Protein AF-A0A6C0EV85-F1 (afdb_monomer_lite)

pLDDT: mean 70.11, std 22.22, range [24.31, 97.44]

Secondary structure (DSSP, 8-state):
-----------SSSSSS---------------------PPPP----------------PPPPPPPSB-TTT-PBP-SSTT-EEE-TTT--EEEHHHHHHHHT-TT--S-B-TTT-PBPPHHHHHHHS-HHIIIIIHHHHHHHHHHHHHHHHHHHHHHHHHHHHHHHHHHHHHHHHHHHHHHHHHHHHHHHHHHHHHHHHHHH-TTGGGSS-TT----------EE---TTTT---EE-TTSBBTTT--EE-TTT--EEES-SS------HHHHHHHHHHHHH-EE-TTT--EE---SS-SEEE-TTTSS-EEETTT--EE----------GGG-----------------S---HHHHHHHTTSS--TTHHHHHHHHHHHTHHHHHH-TTTSTT--SHHHHHHHHHHHHHH-TT-TTGGGTTS---HHHHHHHHHHHHHHHHHHHHHHHHHHHHHHHHIIIIIHHHH---TTTTTHHHHHHHHTTSS-HHHHHHHHHHHHHHHHHHHHHHHHHHHHHHHHHHHHHHHHHHHHHTTGGGS-GGG--GGGGHHHHHHHHHHHHHHHHHHHHHHHHT-SPPP--SHHHHHHHTSSSSHHHHHHHHHHHHHHHHHHHHHHHHHHHHHHHTT--

Structure (mmCIF, N/CA/C/O backbone):
data_AF-A0A6C0EV85-F1
#
_entry.id   AF-A0A6C0EV85-F1
#
loop_
_atom_site.group_PDB
_atom_site.id
_atom_site.type_symbol
_atom_site.label_atom_id
_atom_site.label_alt_id
_atom_site.label_comp_id
_atom_site.label_asym_id
_atom_site.label_entity_id
_atom_site.label_seq_id
_atom_site.pdbx_PDB_ins_code
_atom_site.Cartn_x
_atom_site.Cartn_y
_atom_site.Cartn_z
_atom_site.occupancy
_atom_site.B_iso_or_equiv
_atom_site.auth_seq_id
_atom_site.auth_comp_id
_atom_site.auth_asym_id
_atom_site.auth_atom_id
_atom_site.pdbx_PDB_model_num
ATOM 1 N N . MET A 1 1 ? 24.169 -29.423 50.460 1.00 30.48 1 MET A N 1
ATOM 2 C CA . MET A 1 1 ? 22.757 -29.744 50.752 1.00 30.48 1 MET A CA 1
ATOM 3 C C . MET A 1 1 ? 21.929 -29.259 49.569 1.00 30.48 1 MET A C 1
ATOM 5 O O . MET A 1 1 ? 22.095 -28.114 49.182 1.00 30.48 1 MET A O 1
ATOM 9 N N . SER A 1 2 ? 21.336 -30.213 48.838 1.00 28.09 2 SER A N 1
ATOM 10 C CA . SER A 1 2 ? 19.884 -30.338 48.557 1.00 28.09 2 SER A CA 1
ATOM 11 C C . SER A 1 2 ? 19.366 -29.375 47.474 1.00 28.09 2 SER A C 1
ATOM 13 O O . SER A 1 2 ? 19.340 -28.173 47.698 1.00 28.09 2 SER A O 1
ATOM 15 N N . THR A 1 3 ? 19.126 -29.817 46.227 1.00 29.31 3 THR A N 1
ATOM 16 C CA . THR A 1 3 ? 17.870 -30.461 45.735 1.00 29.31 3 THR A CA 1
ATOM 17 C C . THR A 1 3 ? 16.621 -29.625 46.081 1.00 29.31 3 THR A C 1
ATOM 19 O O . THR A 1 3 ? 16.436 -29.258 47.232 1.00 29.31 3 THR A O 1
ATOM 22 N N . VAL A 1 4 ? 15.747 -29.234 45.140 1.00 29.70 4 VAL A N 1
ATOM 23 C CA . VAL A 1 4 ? 14.812 -30.085 44.364 1.00 29.70 4 VAL A CA 1
ATOM 24 C C . VAL A 1 4 ? 14.128 -29.252 43.240 1.00 29.70 4 VAL A C 1
ATOM 26 O O . VAL A 1 4 ? 13.717 -28.145 43.541 1.00 29.70 4 VAL A O 1
ATOM 29 N N . SER A 1 5 ? 13.981 -29.817 42.017 1.00 30.23 5 SER A N 1
ATOM 30 C CA . SER A 1 5 ? 12.877 -29.735 40.994 1.00 30.23 5 SER A CA 1
ATOM 31 C C . SER A 1 5 ? 12.069 -28.425 40.733 1.00 30.23 5 SER A C 1
ATOM 33 O O . SER A 1 5 ? 11.971 -27.572 41.595 1.00 30.23 5 SER A O 1
ATOM 35 N N . ASN A 1 6 ? 11.284 -28.214 39.664 1.00 28.20 6 ASN A N 1
ATOM 36 C CA . ASN A 1 6 ? 11.071 -28.791 38.321 1.00 28.20 6 ASN A CA 1
ATOM 37 C C . ASN A 1 6 ? 10.063 -27.854 37.607 1.00 28.20 6 ASN A C 1
ATOM 39 O O . ASN A 1 6 ? 9.093 -27.443 38.240 1.00 28.20 6 ASN A O 1
ATOM 43 N N . CYS A 1 7 ? 10.188 -27.607 36.299 1.00 24.31 7 CYS A N 1
ATOM 44 C CA . CYS A 1 7 ? 9.046 -27.256 35.433 1.00 24.31 7 CYS A CA 1
ATOM 45 C C . CYS A 1 7 ? 9.374 -27.519 33.945 1.00 24.31 7 CYS A C 1
ATOM 47 O O . CYS A 1 7 ? 10.555 -27.634 33.614 1.00 24.31 7 CYS A O 1
ATOM 49 N N . PRO A 1 8 ? 8.366 -27.722 33.070 1.00 32.62 8 PRO A N 1
ATOM 50 C CA . PRO A 1 8 ? 8.514 -28.582 31.892 1.00 32.62 8 PRO A CA 1
ATOM 51 C C . PRO A 1 8 ? 8.628 -27.805 30.561 1.00 32.62 8 PRO A C 1
ATOM 53 O O . PRO A 1 8 ? 8.906 -26.613 30.551 1.00 32.62 8 PRO A O 1
ATOM 56 N N . ILE A 1 9 ? 8.352 -28.498 29.442 1.00 27.94 9 ILE A N 1
ATOM 57 C CA . ILE A 1 9 ? 8.425 -28.049 28.030 1.00 27.94 9 ILE A CA 1
ATOM 58 C C . ILE A 1 9 ? 9.799 -28.304 27.363 1.00 27.94 9 ILE A C 1
ATOM 60 O O . ILE A 1 9 ? 10.433 -27.437 26.773 1.00 27.94 9 ILE A O 1
ATOM 64 N N . ARG A 1 10 ? 10.209 -29.582 27.379 1.00 31.66 10 ARG A N 1
ATOM 65 C CA . ARG A 1 10 ? 10.878 -30.252 26.244 1.00 31.66 10 ARG A CA 1
ATOM 66 C C . ARG A 1 10 ? 10.282 -31.653 26.051 1.00 31.66 10 ARG A C 1
ATOM 68 O O . ARG A 1 10 ? 10.804 -32.652 26.533 1.00 31.66 10 ARG A O 1
ATOM 75 N N . LYS A 1 11 ? 9.134 -31.691 25.378 1.00 32.47 11 LYS A N 1
ATOM 76 C CA . LYS A 1 11 ? 8.497 -32.864 24.757 1.00 32.47 11 LYS A CA 1
ATOM 77 C C . LYS A 1 11 ? 7.705 -32.322 23.560 1.00 32.47 11 LYS A C 1
ATOM 79 O O . LYS A 1 11 ? 7.066 -31.291 23.734 1.00 32.47 11 LYS A O 1
ATOM 84 N N . ILE A 1 12 ? 7.753 -33.021 22.416 1.00 31.09 12 ILE A N 1
ATOM 85 C CA . ILE A 1 12 ? 7.305 -32.641 21.043 1.00 31.09 12 ILE A CA 1
ATOM 86 C C . ILE A 1 12 ? 8.467 -32.287 20.067 1.00 31.09 12 ILE A C 1
ATOM 88 O O . ILE A 1 12 ? 8.306 -31.521 19.131 1.00 31.09 12 ILE A O 1
ATOM 92 N N . GLU A 1 13 ? 9.643 -32.914 20.213 1.00 31.36 13 GLU A N 1
ATOM 93 C CA . GLU A 1 13 ? 10.675 -32.987 19.142 1.00 31.36 13 GLU A CA 1
ATOM 94 C C . GLU A 1 13 ? 11.272 -34.410 19.010 1.00 31.36 13 GLU A C 1
ATOM 96 O O . GLU A 1 13 ? 12.417 -34.593 18.612 1.00 31.36 13 GLU A O 1
ATOM 101 N N . MET A 1 14 ? 10.513 -35.448 19.391 1.00 32.53 14 MET A N 1
ATOM 102 C CA . MET A 1 14 ? 11.022 -36.830 19.483 1.00 32.53 14 MET A CA 1
ATOM 103 C C . MET A 1 14 ? 9.997 -37.914 19.082 1.00 32.53 14 MET A C 1
ATOM 105 O O . MET A 1 14 ? 10.038 -39.023 19.596 1.00 32.53 14 MET A O 1
ATOM 109 N N . GLU A 1 15 ? 9.080 -37.609 18.155 1.00 31.16 15 GLU A N 1
ATOM 110 C CA . GLU A 1 15 ? 8.033 -38.543 17.679 1.00 31.16 15 GLU A CA 1
ATOM 111 C C . GLU A 1 15 ? 7.924 -38.625 16.136 1.00 31.16 15 GLU A C 1
ATOM 113 O O . GLU A 1 15 ? 6.836 -38.754 15.584 1.00 31.16 15 GLU A O 1
ATOM 118 N N . ILE A 1 16 ? 9.051 -38.571 15.407 1.00 32.03 16 ILE A N 1
ATOM 119 C CA . ILE A 1 16 ? 9.101 -38.937 13.964 1.00 32.03 16 ILE A CA 1
ATOM 120 C C . ILE A 1 16 ? 10.222 -39.965 13.649 1.00 32.03 16 ILE A C 1
ATOM 122 O O . ILE A 1 16 ? 10.346 -40.432 12.523 1.00 32.03 16 ILE A O 1
ATOM 126 N N . HIS A 1 17 ? 10.987 -40.426 14.648 1.00 30.81 17 HIS A N 1
ATOM 127 C CA . HIS A 1 17 ? 12.038 -41.446 14.474 1.00 30.81 17 HIS A CA 1
ATOM 128 C C . HIS A 1 17 ? 11.705 -42.791 15.143 1.00 30.81 17 HIS A C 1
ATOM 130 O O . HIS A 1 17 ? 12.510 -43.345 15.880 1.00 30.81 17 HIS A O 1
ATOM 136 N N . GLU A 1 18 ? 10.524 -43.346 14.850 1.00 33.75 18 GLU A N 1
ATOM 137 C CA . GLU A 1 18 ? 10.224 -44.757 15.148 1.00 33.75 18 GLU A CA 1
ATOM 138 C C . GLU A 1 18 ? 9.091 -45.294 14.246 1.00 33.75 18 GLU A C 1
ATOM 140 O O . GLU A 1 18 ? 7.926 -45.359 14.638 1.00 33.75 18 GLU A O 1
ATOM 145 N N . LYS A 1 19 ? 9.428 -45.612 12.982 1.00 30.22 19 LYS A N 1
ATOM 146 C CA . LYS A 1 19 ? 8.617 -46.438 12.050 1.00 30.22 19 LYS A CA 1
ATOM 147 C C . LYS A 1 19 ? 9.372 -46.810 10.762 1.00 30.22 19 LYS A C 1
ATOM 149 O O . LYS A 1 19 ? 8.847 -46.720 9.655 1.00 30.22 19 LYS A O 1
ATOM 154 N N . SER A 1 20 ? 10.609 -47.270 10.913 1.00 29.33 20 SER A N 1
ATOM 155 C CA . SER A 1 20 ? 11.367 -47.944 9.857 1.00 29.33 20 SER A CA 1
ATOM 156 C C . SER A 1 20 ? 11.552 -49.406 10.253 1.00 29.33 20 SER A C 1
ATOM 158 O O . SER A 1 20 ? 12.368 -49.669 11.124 1.00 29.33 20 SER A O 1
ATOM 160 N N . ASP A 1 21 ? 10.744 -50.304 9.675 1.00 30.14 21 ASP A N 1
ATOM 161 C CA . ASP A 1 21 ? 11.084 -51.716 9.410 1.00 30.14 21 ASP A CA 1
ATOM 162 C C . ASP A 1 21 ? 9.862 -52.493 8.888 1.00 30.14 21 ASP A C 1
ATOM 164 O O . ASP A 1 21 ? 9.078 -53.040 9.663 1.00 30.14 21 ASP A O 1
ATOM 168 N N . LYS A 1 22 ? 9.720 -52.572 7.555 1.00 31.33 22 LYS A N 1
ATOM 169 C CA . LYS A 1 22 ? 9.147 -53.731 6.841 1.00 31.33 22 LYS A CA 1
ATOM 170 C C . LYS A 1 22 ? 9.798 -53.859 5.460 1.00 31.33 22 LYS A C 1
ATOM 172 O O . LYS A 1 22 ? 9.763 -52.927 4.664 1.00 31.33 22 LYS A O 1
ATOM 177 N N . GLN A 1 23 ? 10.391 -55.024 5.213 1.00 29.31 23 GLN A N 1
ATOM 178 C CA . GLN A 1 23 ? 11.050 -55.420 3.963 1.00 29.31 23 GLN A CA 1
ATOM 179 C C . GLN A 1 23 ? 10.061 -55.552 2.794 1.00 29.31 23 GLN A C 1
ATOM 181 O O . GLN A 1 23 ? 8.909 -55.905 3.028 1.00 29.31 23 GLN A O 1
ATOM 186 N N . PHE A 1 24 ? 10.549 -55.378 1.558 1.00 26.17 24 PHE A N 1
ATOM 187 C CA . PHE A 1 24 ? 10.329 -56.256 0.385 1.00 26.17 24 PHE A CA 1
ATOM 188 C C . PHE A 1 24 ? 11.285 -55.824 -0.768 1.00 26.17 24 PHE A C 1
ATOM 190 O O . PHE A 1 24 ? 11.978 -54.821 -0.590 1.00 26.17 24 PHE A O 1
ATOM 197 N N . PRO A 1 25 ? 11.515 -56.623 -1.835 1.00 31.62 25 PRO A N 1
ATOM 198 C CA . PRO A 1 25 ? 12.878 -57.081 -2.122 1.00 31.62 25 PRO A CA 1
ATOM 199 C C . PRO A 1 25 ? 13.522 -56.505 -3.394 1.00 31.62 25 PRO A C 1
ATOM 201 O O . PRO A 1 25 ? 12.874 -55.903 -4.246 1.00 31.62 25 PRO A O 1
ATOM 204 N N . GLU A 1 26 ? 14.822 -56.771 -3.530 1.00 30.81 26 GLU A N 1
ATOM 205 C CA . GLU A 1 26 ? 15.637 -56.511 -4.720 1.00 30.81 26 GLU A CA 1
ATOM 206 C C . GLU A 1 26 ? 15.169 -57.309 -5.952 1.00 30.81 26 GLU A C 1
ATOM 208 O O . GLU A 1 26 ? 14.672 -58.430 -5.822 1.00 30.81 26 GLU A O 1
ATOM 213 N N . THR A 1 27 ? 15.434 -56.801 -7.163 1.00 29.41 27 THR A N 1
ATOM 214 C CA . THR A 1 27 ? 15.932 -57.640 -8.276 1.00 29.41 27 THR A CA 1
ATOM 215 C C . THR A 1 27 ? 16.513 -56.830 -9.445 1.00 29.41 27 THR A C 1
ATOM 217 O O . THR A 1 27 ? 15.884 -55.919 -9.971 1.00 29.41 27 THR A O 1
ATOM 220 N N . ASN A 1 28 ? 17.680 -57.291 -9.901 1.00 28.31 28 ASN A N 1
ATOM 221 C CA . ASN A 1 28 ? 18.224 -57.242 -11.266 1.00 28.31 28 ASN A CA 1
ATOM 222 C C . ASN A 1 28 ? 18.611 -55.900 -11.917 1.00 28.31 28 ASN A C 1
ATOM 224 O O . ASN A 1 28 ? 17.831 -55.203 -12.562 1.00 28.31 28 ASN A O 1
ATOM 228 N N . THR A 1 29 ? 19.925 -55.678 -11.898 1.00 32.50 29 THR A N 1
ATOM 229 C CA . THR A 1 29 ? 20.691 -54.885 -12.863 1.00 32.50 29 THR A CA 1
ATOM 230 C C . THR A 1 29 ? 20.744 -55.544 -14.255 1.00 32.50 29 THR A C 1
ATOM 232 O O . THR A 1 29 ? 20.767 -56.766 -14.387 1.00 32.50 29 THR A O 1
ATOM 235 N N . GLY A 1 30 ? 20.820 -54.720 -15.307 1.00 27.92 30 GLY A N 1
ATOM 236 C CA . GLY A 1 30 ? 21.020 -55.117 -16.709 1.00 27.92 30 GLY A CA 1
ATOM 237 C C . GLY A 1 30 ? 21.642 -53.956 -17.513 1.00 27.92 30 GLY A C 1
ATOM 238 O O . GLY A 1 30 ? 21.504 -52.811 -17.081 1.00 27.92 30 GLY A O 1
ATOM 239 N N . PRO A 1 31 ? 22.410 -54.205 -18.594 1.00 31.02 31 PRO A N 1
ATOM 240 C CA . PRO A 1 31 ? 23.601 -53.388 -18.868 1.00 31.02 31 PRO A CA 1
ATOM 241 C C . PRO A 1 31 ? 23.464 -52.263 -19.915 1.00 31.02 31 PRO A C 1
ATOM 243 O O . PRO A 1 31 ? 22.631 -52.299 -20.816 1.00 31.02 31 PRO A O 1
ATOM 246 N N . ASN A 1 32 ? 24.400 -51.309 -19.827 1.00 37.19 32 ASN A N 1
ATOM 247 C CA . ASN A 1 32 ? 24.709 -50.288 -20.839 1.00 37.19 32 ASN A CA 1
ATOM 248 C C . ASN A 1 32 ? 25.025 -50.877 -22.229 1.00 37.19 32 ASN A C 1
ATOM 250 O O . ASN A 1 32 ? 25.809 -51.825 -22.314 1.00 37.19 32 ASN A O 1
ATOM 254 N N . PRO A 1 33 ? 24.625 -50.184 -23.311 1.00 29.36 33 PRO A N 1
ATOM 255 C CA . PRO A 1 33 ? 25.291 -50.252 -24.605 1.00 29.36 33 PRO A CA 1
ATOM 256 C C . PRO A 1 33 ? 26.012 -48.936 -24.963 1.00 29.36 33 PRO A C 1
ATOM 258 O O . PRO A 1 33 ? 25.402 -47.921 -25.282 1.00 29.36 33 PRO A O 1
ATOM 261 N N . THR A 1 34 ? 27.342 -49.007 -24.910 1.00 26.56 34 THR A N 1
ATOM 262 C CA . THR A 1 34 ? 28.315 -48.470 -25.887 1.00 26.56 34 THR A CA 1
ATOM 263 C C . THR A 1 34 ? 27.980 -47.232 -26.735 1.00 26.56 34 THR A C 1
ATOM 265 O O . THR A 1 34 ? 27.102 -47.241 -27.596 1.00 26.56 34 THR A O 1
ATOM 268 N N . SER A 1 35 ? 28.879 -46.251 -26.637 1.00 30.34 35 SER A N 1
ATOM 269 C CA . SER A 1 35 ? 29.155 -45.220 -27.644 1.00 30.34 35 SER A CA 1
ATOM 270 C C . SER A 1 35 ? 29.241 -45.756 -29.076 1.00 30.34 35 SER A C 1
ATOM 272 O O . SER A 1 35 ? 29.931 -46.749 -29.313 1.00 30.34 35 SER A O 1
ATOM 274 N N . ASN A 1 36 ? 28.696 -45.014 -30.043 1.00 26.94 36 ASN A N 1
ATOM 275 C CA . ASN A 1 36 ? 29.139 -45.120 -31.429 1.00 26.94 36 ASN A CA 1
ATOM 276 C C . ASN A 1 36 ? 29.155 -43.738 -32.098 1.00 26.94 36 ASN A C 1
ATOM 278 O O . ASN A 1 36 ? 28.140 -43.049 -32.172 1.00 26.94 36 ASN A O 1
ATOM 282 N N . SER A 1 37 ? 30.337 -43.323 -32.541 1.00 31.23 37 SER A N 1
ATOM 283 C CA . SER A 1 37 ? 30.591 -42.062 -33.236 1.00 31.23 37 SER A CA 1
ATOM 284 C C . SER A 1 37 ? 30.373 -42.214 -34.738 1.00 31.23 37 SER A C 1
ATOM 286 O O . SER A 1 37 ? 30.898 -43.163 -35.314 1.00 31.23 37 SER A O 1
ATOM 288 N N . ASN A 1 38 ? 29.719 -41.249 -35.389 1.00 28.84 38 ASN A N 1
ATOM 289 C CA . ASN A 1 38 ? 29.967 -40.938 -36.802 1.00 28.84 38 ASN A CA 1
ATOM 290 C C . ASN A 1 38 ? 29.525 -39.497 -37.149 1.00 28.84 38 ASN A C 1
ATOM 292 O O . ASN A 1 38 ? 28.788 -38.891 -36.369 1.00 28.84 38 ASN A O 1
ATOM 296 N N . PRO A 1 39 ? 30.063 -38.898 -38.231 1.00 28.73 39 PRO A N 1
ATOM 297 C CA . PRO A 1 39 ? 30.304 -37.455 -38.276 1.00 28.73 39 PRO A CA 1
ATOM 298 C C . PRO A 1 39 ? 29.157 -36.603 -38.834 1.00 28.73 39 PRO A C 1
ATOM 300 O O . PRO A 1 39 ? 28.335 -37.044 -39.635 1.00 28.73 39 PRO A O 1
ATOM 303 N N . ILE A 1 40 ? 29.189 -35.325 -38.450 1.00 27.23 40 ILE A N 1
ATOM 304 C CA . ILE A 1 40 ? 28.345 -34.245 -38.970 1.00 27.23 40 ILE A CA 1
ATOM 305 C C . ILE A 1 40 ? 28.750 -33.936 -40.426 1.00 27.23 40 ILE A C 1
ATOM 307 O O . ILE A 1 40 ? 29.922 -33.625 -40.660 1.00 27.23 40 ILE A O 1
ATOM 311 N N . PRO A 1 41 ? 27.826 -33.961 -41.405 1.00 28.34 41 PRO A N 1
ATOM 312 C CA . PRO A 1 41 ? 28.095 -33.438 -42.736 1.00 28.34 41 PRO A CA 1
ATOM 313 C C . PRO A 1 41 ? 28.032 -31.905 -42.745 1.00 28.34 41 PRO A C 1
ATOM 315 O O . PRO A 1 41 ? 27.114 -31.281 -42.215 1.00 28.34 41 PRO A O 1
ATOM 318 N N . ASN A 1 42 ? 29.037 -31.316 -43.382 1.00 29.27 42 ASN A N 1
ATOM 319 C CA . ASN A 1 42 ? 29.212 -29.883 -43.590 1.00 29.27 42 ASN A CA 1
ATOM 320 C C . ASN A 1 42 ? 28.060 -29.306 -44.442 1.00 29.27 42 ASN A C 1
ATOM 322 O O . ASN A 1 42 ? 27.772 -29.855 -45.506 1.00 29.27 42 ASN A O 1
ATOM 326 N N . VAL A 1 43 ? 27.454 -28.183 -44.040 1.00 27.45 43 VAL A N 1
ATOM 327 C CA . VAL A 1 43 ? 26.547 -27.398 -44.901 1.00 27.45 43 VAL A CA 1
ATOM 328 C C . VAL A 1 43 ? 27.012 -25.946 -44.913 1.00 27.45 43 VAL A C 1
ATOM 330 O O . VAL A 1 43 ? 27.130 -25.306 -43.870 1.00 27.45 43 VAL A O 1
ATOM 333 N N . SER A 1 44 ? 27.325 -25.455 -46.109 1.00 27.23 44 SER A N 1
ATOM 334 C CA . SER A 1 44 ? 27.913 -24.136 -46.334 1.00 27.23 44 SER A CA 1
ATOM 335 C C . SER A 1 44 ? 26.927 -22.986 -46.133 1.00 27.23 44 SER A C 1
ATOM 337 O O . SER A 1 44 ? 25.733 -23.099 -46.395 1.00 27.23 44 SER A O 1
ATOM 339 N N . ILE A 1 45 ? 27.484 -21.844 -45.734 1.00 34.34 45 ILE A N 1
ATOM 340 C CA . ILE A 1 45 ? 26.822 -20.540 -45.670 1.00 34.34 45 ILE A CA 1
ATOM 341 C C . ILE A 1 45 ? 26.448 -20.084 -47.088 1.00 34.34 45 ILE A C 1
ATOM 343 O O . ILE A 1 45 ? 27.352 -19.892 -47.899 1.00 34.34 45 ILE A O 1
ATOM 347 N N . MET A 1 46 ? 25.160 -19.831 -47.352 1.00 29.22 46 MET A N 1
ATOM 348 C CA . MET A 1 46 ? 24.700 -18.934 -48.424 1.00 29.22 46 MET A CA 1
ATOM 349 C C . MET A 1 46 ? 23.441 -18.152 -48.002 1.00 29.22 46 MET A C 1
ATOM 351 O O . MET A 1 46 ? 22.445 -18.728 -47.576 1.00 29.22 46 MET A O 1
ATOM 355 N N . ASP A 1 47 ? 23.541 -16.831 -48.147 1.00 26.45 47 ASP A N 1
ATOM 356 C CA . ASP A 1 47 ? 22.498 -15.845 -48.463 1.00 26.45 47 ASP A CA 1
ATOM 357 C C . ASP A 1 47 ? 21.222 -15.755 -47.602 1.00 26.45 47 ASP A C 1
ATOM 359 O O . ASP A 1 47 ? 20.124 -16.180 -47.965 1.00 26.45 47 ASP A O 1
ATOM 363 N N . ALA A 1 48 ? 21.339 -14.999 -46.507 1.00 31.25 48 ALA A N 1
ATOM 364 C CA . ALA A 1 48 ? 20.202 -14.434 -45.788 1.00 31.25 48 ALA A CA 1
ATOM 365 C C . ALA A 1 48 ? 19.603 -13.222 -46.536 1.00 31.25 48 ALA A C 1
ATOM 367 O O . ALA A 1 48 ? 19.931 -12.076 -46.236 1.00 31.25 48 ALA A O 1
ATOM 368 N N . ASN A 1 49 ? 18.706 -13.465 -47.498 1.00 40.59 49 ASN A N 1
ATOM 369 C CA . ASN A 1 49 ? 17.804 -12.433 -48.031 1.00 40.59 49 ASN A CA 1
ATOM 370 C C . ASN A 1 49 ? 16.508 -13.035 -48.608 1.00 40.59 49 ASN A C 1
ATOM 372 O O . ASN A 1 49 ? 16.246 -13.016 -49.809 1.00 40.59 49 ASN A O 1
ATOM 376 N N . THR A 1 50 ? 15.651 -13.581 -47.743 1.00 28.81 50 THR A N 1
ATOM 377 C CA . THR A 1 50 ? 14.244 -13.844 -48.086 1.00 28.81 50 THR A CA 1
ATOM 378 C C . THR A 1 50 ? 13.375 -13.654 -46.850 1.00 28.81 50 THR A C 1
ATOM 380 O O . THR A 1 50 ? 13.522 -14.356 -45.851 1.00 28.81 50 THR A O 1
ATOM 383 N N . ILE A 1 51 ? 12.461 -12.686 -46.920 1.00 34.47 51 ILE A N 1
ATOM 384 C CA . ILE A 1 51 ? 11.469 -12.423 -45.877 1.00 34.47 51 ILE A CA 1
ATOM 385 C C . ILE A 1 51 ? 10.459 -13.574 -45.896 1.00 34.47 51 ILE A C 1
ATOM 387 O O . ILE A 1 51 ? 9.565 -13.604 -46.740 1.00 34.47 51 ILE A O 1
ATOM 391 N N . ILE A 1 52 ? 10.587 -14.523 -44.964 1.00 29.67 52 ILE A N 1
ATOM 392 C CA . ILE A 1 52 ? 9.541 -15.525 -44.735 1.00 29.67 52 ILE A CA 1
ATOM 393 C C . ILE A 1 52 ? 8.378 -14.829 -44.027 1.00 29.67 52 ILE A C 1
ATOM 395 O O . ILE A 1 52 ? 8.338 -14.699 -42.802 1.00 29.67 52 ILE A O 1
ATOM 399 N N . SER A 1 53 ? 7.411 -14.369 -44.818 1.00 31.86 53 SER A N 1
ATOM 400 C CA . SER A 1 53 ? 6.101 -13.986 -44.310 1.00 31.86 53 SER A CA 1
ATOM 401 C C . SER A 1 53 ? 5.397 -15.236 -43.776 1.00 31.86 53 SER A C 1
ATOM 403 O O . SER A 1 53 ? 4.866 -16.029 -44.554 1.00 31.86 53 SER A O 1
ATOM 405 N N . ASN A 1 54 ? 5.375 -15.405 -42.450 1.00 33.19 54 ASN A N 1
ATOM 406 C CA . ASN A 1 54 ? 4.577 -16.433 -41.778 1.00 33.19 54 ASN A CA 1
ATOM 407 C C . ASN A 1 54 ? 3.079 -16.101 -41.896 1.00 33.19 54 ASN A C 1
ATOM 409 O O . ASN A 1 54 ? 2.431 -15.694 -40.933 1.00 33.19 54 ASN A O 1
ATOM 413 N N . THR A 1 55 ? 2.512 -16.288 -43.086 1.00 35.12 55 THR A N 1
ATOM 414 C CA . THR A 1 55 ? 1.071 -16.470 -43.248 1.00 35.12 55 THR A CA 1
ATOM 415 C C . THR A 1 55 ? 0.717 -17.873 -42.761 1.00 35.12 55 THR A C 1
ATOM 417 O O . THR A 1 55 ? 1.252 -18.842 -43.309 1.00 35.12 55 THR A O 1
ATOM 420 N N . PRO A 1 56 ? -0.162 -18.029 -41.755 1.00 37.31 56 PRO A N 1
ATOM 421 C CA . PRO A 1 56 ? -0.625 -19.350 -41.358 1.00 37.31 56 PRO A CA 1
ATOM 422 C C . PRO A 1 56 ? -1.368 -20.002 -42.528 1.00 37.31 56 PRO A C 1
ATOM 424 O O . PRO A 1 56 ? -2.097 -19.330 -43.260 1.00 37.31 56 PRO A O 1
ATOM 427 N N . ILE A 1 57 ? -1.210 -21.318 -42.689 1.00 36.38 57 ILE A N 1
ATOM 428 C CA . ILE A 1 57 ? -1.992 -22.097 -43.654 1.00 36.38 57 ILE A CA 1
ATOM 429 C C . ILE A 1 57 ? -3.436 -22.139 -43.145 1.00 36.38 57 ILE A C 1
ATOM 431 O O . ILE A 1 57 ? -3.810 -22.982 -42.329 1.00 36.38 57 ILE A O 1
ATOM 435 N N . VAL A 1 58 ? -4.241 -21.179 -43.596 1.00 37.06 58 VAL A N 1
ATOM 436 C CA . VAL A 1 58 ? -5.673 -21.117 -43.312 1.00 37.06 58 VAL A CA 1
ATOM 437 C C . VAL A 1 58 ? -6.351 -22.221 -44.117 1.00 37.06 58 VAL A C 1
ATOM 439 O O . VAL A 1 58 ? -6.429 -22.150 -45.343 1.00 37.06 58 VAL A O 1
ATOM 442 N N . ALA A 1 59 ? -6.842 -23.251 -43.423 1.00 39.88 59 ALA A N 1
ATOM 443 C CA . ALA A 1 59 ? -7.782 -24.201 -44.006 1.00 39.88 59 ALA A CA 1
ATOM 444 C C . ALA A 1 59 ? -8.971 -23.430 -44.600 1.00 39.88 59 ALA A C 1
ATOM 446 O O . ALA A 1 59 ? -9.427 -22.458 -43.994 1.00 39.88 59 ALA A O 1
ATOM 447 N N . ALA A 1 60 ? -9.446 -23.846 -45.781 1.00 35.88 60 ALA A N 1
ATOM 448 C CA . ALA A 1 60 ? -10.480 -23.128 -46.527 1.00 35.88 60 ALA A CA 1
ATOM 449 C C . ALA A 1 60 ? -11.648 -22.722 -45.604 1.00 35.88 60 ALA A C 1
ATOM 451 O O . ALA A 1 60 ? -12.161 -23.587 -44.884 1.00 35.88 60 ALA A O 1
ATOM 452 N N . PRO A 1 61 ? -12.049 -21.435 -45.578 1.00 42.03 61 PRO A N 1
ATOM 453 C CA . PRO A 1 61 ? -13.012 -20.955 -44.602 1.00 42.03 61 PRO A CA 1
ATOM 454 C C . PRO A 1 61 ? -14.330 -21.706 -44.770 1.00 42.03 61 PRO A C 1
ATOM 456 O O . PRO A 1 61 ? -14.950 -21.679 -45.836 1.00 42.03 61 PRO A O 1
ATOM 459 N N . SER A 1 62 ? -14.757 -22.370 -43.697 1.00 50.25 62 SER A N 1
ATOM 460 C CA . SER A 1 62 ? -16.117 -22.882 -43.585 1.00 50.25 62 SER A CA 1
ATOM 461 C C . SER A 1 62 ? -17.109 -21.736 -43.826 1.00 50.25 62 SER A C 1
ATOM 463 O O . SER A 1 62 ? -16.795 -20.581 -43.512 1.00 50.25 62 SER A O 1
ATOM 465 N N . PRO A 1 63 ? -18.293 -22.011 -44.409 1.00 55.19 63 PRO A N 1
ATOM 466 C CA . PRO A 1 63 ? -19.265 -20.961 -44.689 1.00 55.19 63 PRO A CA 1
ATOM 467 C C . PRO A 1 63 ? -19.554 -20.167 -43.406 1.00 55.19 63 PRO A C 1
ATOM 469 O O . PRO A 1 63 ? -19.706 -20.781 -42.344 1.00 55.19 63 PRO A O 1
ATOM 472 N N . PRO A 1 64 ? -19.610 -18.822 -43.475 1.00 63.59 64 PRO A N 1
ATOM 473 C CA . PRO A 1 64 ? -19.794 -17.995 -42.293 1.00 63.59 64 PRO A CA 1
ATOM 474 C C . PRO A 1 64 ? -21.091 -18.406 -41.601 1.00 63.59 64 PRO A C 1
ATOM 476 O O . PRO A 1 64 ? -22.166 -18.352 -42.203 1.00 63.59 64 PRO A O 1
ATOM 479 N N . LYS A 1 65 ? -20.982 -18.845 -40.342 1.00 72.88 65 LYS A N 1
ATOM 480 C CA . LYS A 1 65 ? -22.136 -19.263 -39.543 1.00 72.88 65 LYS A CA 1
ATOM 481 C C . LYS A 1 65 ? -23.126 -18.103 -39.496 1.00 72.88 65 LYS A C 1
ATOM 483 O O . LYS A 1 65 ? -22.780 -17.009 -39.065 1.00 72.88 65 LYS A O 1
ATOM 488 N N . THR A 1 66 ? -24.350 -18.327 -39.961 1.00 84.94 66 THR A N 1
ATOM 489 C CA . THR A 1 66 ? -25.413 -17.308 -39.961 1.00 84.94 66 THR A CA 1
ATOM 490 C C . THR A 1 66 ? -26.159 -17.238 -38.630 1.00 84.94 66 THR A C 1
ATOM 492 O O . THR A 1 66 ? -26.863 -16.264 -38.364 1.00 84.94 66 THR A O 1
ATOM 495 N N . GLU A 1 67 ? -26.015 -18.275 -37.806 1.00 92.00 67 GLU A N 1
ATOM 496 C CA . GLU A 1 67 ? -26.757 -18.520 -36.571 1.00 92.00 67 GLU A CA 1
ATOM 497 C C . GLU A 1 67 ? -25.806 -18.967 -35.458 1.00 92.00 67 GLU A C 1
ATOM 499 O O . GLU A 1 67 ? -24.767 -19.589 -35.702 1.00 92.00 67 GLU A O 1
ATOM 504 N N . CYS A 1 68 ? -26.159 -18.634 -34.219 1.00 92.75 68 CYS A N 1
ATOM 505 C CA . CYS A 1 68 ? -25.357 -18.961 -33.053 1.00 92.75 68 CYS A CA 1
ATOM 506 C C . CYS A 1 68 ? -25.501 -20.431 -32.645 1.00 92.75 68 CYS A C 1
ATOM 508 O O . CYS A 1 68 ? -26.607 -20.903 -32.404 1.00 92.75 68 CYS A O 1
ATOM 510 N N . ILE A 1 69 ? -24.379 -21.114 -32.410 1.00 91.38 69 ILE A N 1
ATOM 511 C CA . ILE A 1 69 ? -24.357 -22.518 -31.962 1.00 91.38 69 ILE A CA 1
ATOM 512 C C . ILE A 1 69 ? -24.941 -22.770 -30.556 1.00 91.38 69 ILE A C 1
ATOM 514 O O . ILE A 1 69 ? -25.152 -23.924 -30.203 1.00 91.38 69 ILE A O 1
ATOM 518 N N . ILE A 1 70 ? -25.179 -21.725 -29.751 1.00 92.81 70 ILE A N 1
ATOM 519 C CA . ILE A 1 70 ? -25.705 -21.844 -28.377 1.00 92.81 70 ILE A CA 1
ATOM 520 C C . ILE A 1 70 ? -27.215 -21.594 -28.308 1.00 92.81 70 ILE A C 1
ATOM 522 O O . ILE A 1 70 ? -27.934 -22.374 -27.695 1.00 92.81 70 ILE A O 1
ATOM 526 N N . CYS A 1 71 ? -27.703 -20.499 -28.900 1.00 93.56 71 CYS A N 1
ATOM 527 C CA . CYS A 1 71 ? -29.120 -20.122 -28.836 1.00 93.56 71 CYS A CA 1
ATOM 528 C C . CYS A 1 71 ? -29.893 -20.338 -30.146 1.00 93.56 71 CYS A C 1
ATOM 530 O O . CYS A 1 71 ? -31.081 -20.039 -30.185 1.00 93.56 71 CYS A O 1
ATOM 532 N N . CYS A 1 72 ? -29.235 -20.805 -31.213 1.00 93.06 72 CYS A N 1
ATOM 533 C CA . CYS A 1 72 ? -29.789 -20.969 -32.565 1.00 93.06 72 CYS A CA 1
ATOM 534 C C . CYS A 1 72 ? -30.339 -19.679 -33.214 1.00 93.06 72 CYS A C 1
ATOM 536 O O . CYS A 1 72 ? -30.930 -19.723 -34.289 1.00 93.06 72 CYS A O 1
ATOM 538 N N . GLU A 1 73 ? -30.123 -18.514 -32.599 1.00 93.00 73 GLU A N 1
ATOM 539 C CA . GLU A 1 73 ? -30.565 -17.223 -33.127 1.00 93.00 73 GLU A CA 1
ATOM 540 C C . GLU A 1 73 ? -29.650 -16.702 -34.237 1.00 93.00 73 GLU A C 1
ATOM 542 O O . GLU A 1 73 ? -28.426 -16.871 -34.198 1.00 93.00 73 GLU A O 1
ATOM 547 N N . LYS A 1 74 ? -30.243 -15.985 -35.196 1.00 93.00 74 LYS A N 1
ATOM 548 C CA . LYS A 1 74 ? -29.516 -15.357 -36.307 1.00 93.00 74 LYS A CA 1
ATOM 549 C C . LYS A 1 74 ? -28.608 -14.240 -35.813 1.00 93.00 74 LYS A C 1
ATOM 551 O O . LYS A 1 74 ? -29.029 -13.366 -35.045 1.00 93.00 74 LYS A O 1
ATOM 556 N N . TYR A 1 75 ? -27.367 -14.240 -36.294 1.00 93.31 75 TYR A N 1
ATOM 557 C CA . TYR A 1 75 ? -26.400 -13.216 -35.929 1.00 93.31 75 TYR A CA 1
ATOM 558 C C . TYR A 1 75 ? -26.818 -11.830 -36.443 1.00 93.31 75 TYR A C 1
ATOM 560 O O . TYR A 1 75 ? -27.344 -11.663 -37.543 1.00 93.31 75 TYR A O 1
ATOM 568 N N . ASN A 1 76 ? -26.576 -10.810 -35.622 1.00 90.19 76 ASN A N 1
ATOM 569 C CA . ASN A 1 76 ? -26.928 -9.418 -35.891 1.00 90.19 76 ASN A CA 1
ATOM 570 C C . ASN A 1 76 ? -25.841 -8.471 -35.343 1.00 90.19 76 ASN A C 1
ATOM 572 O O . ASN A 1 76 ? -24.876 -8.906 -34.727 1.00 90.19 76 ASN A O 1
ATOM 576 N N . ARG A 1 77 ? -25.959 -7.153 -35.551 1.00 85.69 77 ARG A N 1
ATOM 577 C CA . ARG A 1 77 ? -24.948 -6.185 -35.060 1.00 85.69 77 ARG A CA 1
ATOM 578 C C . ARG A 1 77 ? -25.087 -5.831 -33.564 1.00 85.69 77 ARG A C 1
ATOM 580 O O . ARG A 1 77 ? -24.237 -5.121 -33.025 1.00 85.69 77 ARG A O 1
ATOM 587 N N . SER A 1 78 ? -26.142 -6.290 -32.889 1.00 87.88 78 SER A N 1
ATOM 588 C CA . SER A 1 78 ? -26.544 -5.874 -31.539 1.00 87.88 78 SER A CA 1
ATOM 589 C C . SER A 1 78 ? -26.508 -7.024 -30.519 1.00 87.88 78 SER A C 1
ATOM 591 O O . SER A 1 78 ? -25.454 -7.278 -29.939 1.00 87.88 78 SER A O 1
ATOM 593 N N . THR A 1 79 ? -27.628 -7.690 -30.235 1.00 87.88 79 THR A N 1
ATOM 594 C CA . THR A 1 79 ? -27.738 -8.729 -29.188 1.00 87.88 79 THR A CA 1
ATOM 595 C C . THR A 1 79 ? -27.019 -10.022 -29.560 1.00 87.88 79 THR A C 1
ATOM 597 O O . THR A 1 79 ? -26.376 -10.646 -28.716 1.00 87.88 79 THR A O 1
ATOM 600 N N . HIS A 1 80 ? -27.068 -10.383 -30.839 1.00 92.56 80 HIS A N 1
ATOM 601 C CA . HIS A 1 80 ? -26.489 -11.596 -31.402 1.00 92.56 80 HIS A CA 1
ATOM 602 C C . HIS A 1 80 ? -25.279 -11.269 -32.281 1.00 92.56 80 HIS A C 1
ATOM 604 O O . HIS A 1 80 ? -25.097 -11.858 -33.340 1.00 92.56 80 HIS A O 1
ATOM 610 N N . ALA A 1 81 ? -24.438 -10.323 -31.859 1.00 93.06 81 ALA A N 1
ATOM 611 C CA . ALA A 1 81 ? -23.127 -10.156 -32.480 1.00 93.06 81 ALA A CA 1
ATOM 612 C C . ALA A 1 81 ? -22.262 -11.399 -32.201 1.00 93.06 81 ALA A C 1
ATOM 614 O O . ALA A 1 81 ? -22.221 -11.818 -31.039 1.00 93.06 81 ALA A O 1
ATOM 615 N N . PRO A 1 82 ? -21.594 -11.992 -33.208 1.00 93.44 82 PRO A N 1
ATOM 616 C CA . PRO A 1 82 ? -20.640 -13.069 -32.979 1.00 93.44 82 PRO A CA 1
ATOM 617 C C . PRO A 1 82 ? -19.433 -12.527 -32.208 1.00 93.44 82 PRO A C 1
ATOM 619 O O . PRO A 1 82 ? -18.921 -11.448 -32.512 1.00 93.44 82 PRO A O 1
ATOM 622 N N . ILE A 1 83 ? -18.997 -13.268 -31.194 1.00 93.56 83 ILE A N 1
ATOM 623 C CA . ILE A 1 83 ? -17.795 -12.993 -30.407 1.00 93.56 83 ILE A CA 1
ATOM 624 C C . ILE A 1 83 ? -16.986 -14.287 -30.353 1.00 93.56 83 ILE A C 1
ATOM 626 O O . ILE A 1 83 ? -17.524 -15.327 -29.980 1.00 93.56 83 ILE A O 1
ATOM 630 N N . ALA A 1 84 ? -15.695 -14.212 -30.678 1.00 93.12 84 ALA A N 1
ATOM 631 C CA . ALA A 1 84 ? -14.762 -15.328 -30.567 1.00 93.12 84 ALA A CA 1
ATOM 632 C C . ALA A 1 84 ? -13.862 -15.183 -29.329 1.00 93.12 84 ALA A C 1
ATOM 634 O O . ALA A 1 84 ? -13.362 -14.099 -29.020 1.00 93.12 84 ALA A O 1
ATOM 635 N N . CYS A 1 85 ? -13.621 -16.281 -28.615 1.00 91.69 85 CYS A N 1
ATOM 636 C CA . CYS A 1 85 ? -12.701 -16.308 -27.484 1.00 91.69 85 CYS A CA 1
ATOM 637 C C . CYS A 1 85 ? -11.241 -16.163 -27.948 1.00 91.69 85 CYS A C 1
ATOM 639 O O . CYS A 1 85 ? -10.741 -17.008 -28.687 1.00 91.69 85 CYS A O 1
ATOM 641 N N . GLN A 1 86 ? -10.518 -15.170 -27.416 1.00 88.75 86 GLN A N 1
ATOM 642 C CA . GLN A 1 86 ? -9.087 -14.943 -27.693 1.00 88.75 86 GLN A CA 1
ATOM 643 C C . GLN A 1 86 ? -8.162 -16.126 -27.330 1.00 88.75 86 GLN A C 1
ATOM 645 O O . GLN A 1 86 ? -7.006 -16.135 -27.740 1.00 88.75 86 GLN A O 1
ATOM 650 N N . ALA A 1 87 ? -8.629 -17.099 -26.537 1.00 88.12 87 ALA A N 1
ATOM 651 C CA . ALA A 1 87 ? -7.811 -18.209 -26.045 1.00 88.12 87 ALA A CA 1
ATOM 652 C C . ALA A 1 87 ? -8.036 -19.543 -26.775 1.00 88.12 87 ALA A C 1
ATOM 654 O O . ALA A 1 87 ? -7.075 -20.275 -26.983 1.00 88.12 87 ALA A O 1
ATOM 655 N N . CYS A 1 88 ? -9.281 -19.873 -27.135 1.00 91.19 88 CYS A N 1
ATOM 656 C CA . CYS A 1 88 ? -9.629 -21.145 -27.788 1.00 91.19 88 CYS A CA 1
ATOM 657 C C . CYS A 1 88 ? -10.354 -20.986 -29.134 1.00 91.19 88 CYS A C 1
ATOM 659 O O . CYS A 1 88 ? -10.731 -21.984 -29.736 1.00 91.19 88 CYS A O 1
ATOM 661 N N . GLY A 1 89 ? -10.607 -19.757 -29.596 1.00 90.62 89 GLY A N 1
ATOM 662 C CA . GLY A 1 89 ? -11.317 -19.492 -30.853 1.00 90.62 89 GLY A CA 1
ATOM 663 C C . GLY A 1 89 ? -12.817 -19.815 -30.843 1.00 90.62 89 GLY A C 1
ATOM 664 O O . GLY A 1 89 ? -13.486 -19.556 -31.839 1.00 90.62 89 GLY A O 1
ATOM 665 N N . PHE A 1 90 ? -13.365 -20.344 -29.742 1.00 92.56 90 PHE A N 1
ATOM 666 C CA . PHE A 1 90 ? -14.792 -20.651 -29.620 1.00 92.56 90 PHE A CA 1
ATOM 667 C C . PHE A 1 90 ? -15.649 -19.403 -29.864 1.00 92.56 90 PHE A C 1
ATOM 669 O O . PHE A 1 90 ? -15.449 -18.382 -29.201 1.00 92.56 90 PHE A O 1
ATOM 676 N N . GLU A 1 91 ? -16.601 -19.503 -30.792 1.00 94.00 91 GLU A N 1
ATOM 677 C CA . GLU A 1 91 ? -17.476 -18.408 -31.212 1.00 94.00 91 GLU A CA 1
ATOM 678 C C . GLU A 1 91 ? -18.923 -18.655 -30.774 1.00 94.00 91 GLU A C 1
ATOM 680 O O . GLU A 1 91 ? -19.524 -19.672 -31.130 1.00 94.00 91 GLU A O 1
ATOM 685 N N . ALA A 1 92 ? -19.497 -17.691 -30.054 1.00 94.25 92 ALA A N 1
ATOM 686 C CA . ALA A 1 92 ? -20.923 -17.646 -29.756 1.00 94.25 92 ALA A CA 1
ATOM 687 C C . ALA A 1 92 ? -21.446 -16.202 -29.726 1.00 94.25 92 ALA A C 1
ATOM 689 O O . ALA A 1 92 ? -20.712 -15.224 -29.875 1.00 94.25 92 ALA A O 1
ATOM 690 N N . CYS A 1 93 ? -22.758 -16.056 -29.549 1.00 94.62 93 CYS A N 1
ATOM 691 C CA . CYS A 1 93 ? -23.406 -14.756 -29.565 1.00 94.62 93 CYS A CA 1
ATOM 692 C C . CYS A 1 93 ? -23.061 -13.914 -28.324 1.00 94.62 93 CYS A C 1
ATOM 694 O O . CYS A 1 93 ? -22.873 -14.439 -27.223 1.00 94.62 93 CYS A O 1
ATOM 696 N N . ARG A 1 94 ? -23.064 -12.584 -28.467 1.00 93.69 94 ARG A N 1
ATOM 697 C CA . ARG A 1 94 ? -22.861 -11.633 -27.361 1.00 93.69 94 ARG A CA 1
ATOM 698 C C . ARG A 1 94 ? -23.784 -11.896 -26.173 1.00 93.69 94 ARG A C 1
ATOM 700 O O . ARG A 1 94 ? -23.311 -11.917 -25.041 1.00 93.69 94 ARG A O 1
ATOM 707 N N . GLN A 1 95 ? -25.072 -12.127 -26.420 1.00 94.19 95 GLN A N 1
ATOM 708 C CA . GLN A 1 95 ? -26.039 -12.485 -25.378 1.00 94.19 95 GLN A CA 1
ATOM 709 C C . GLN A 1 95 ? -25.686 -13.811 -24.679 1.00 94.19 95 GLN A C 1
ATOM 711 O O . GLN A 1 95 ? -25.791 -13.902 -23.464 1.00 94.19 95 GLN A O 1
ATOM 716 N N . CYS A 1 96 ? -25.187 -14.799 -25.418 1.00 94.62 96 CYS A N 1
ATOM 717 C CA . CYS A 1 96 ? -24.820 -16.126 -24.935 1.00 94.62 96 CYS A CA 1
ATOM 718 C C . CYS A 1 96 ? -23.650 -16.038 -23.945 1.00 94.62 96 CYS A C 1
ATOM 720 O O . CYS A 1 96 ? -23.723 -16.553 -22.830 1.00 94.62 96 CYS A O 1
ATOM 722 N N . HIS A 1 97 ? -22.590 -15.312 -24.321 1.00 93.38 97 HIS A N 1
ATOM 723 C CA . HIS A 1 97 ? -21.485 -15.022 -23.409 1.00 93.38 97 HIS A CA 1
ATOM 724 C C . HIS A 1 97 ? -21.923 -14.140 -22.231 1.00 93.38 97 HIS A C 1
ATOM 726 O O . HIS A 1 97 ? -21.480 -14.374 -21.110 1.00 93.38 97 HIS A O 1
ATOM 732 N N . ALA A 1 98 ? -22.805 -13.158 -22.451 1.00 93.12 98 ALA A N 1
ATOM 733 C CA . ALA A 1 98 ? -23.321 -12.305 -21.381 1.00 93.12 98 ALA A CA 1
ATOM 734 C C . ALA A 1 98 ? -24.086 -13.114 -20.321 1.00 93.12 98 ALA A C 1
ATOM 736 O O . ALA A 1 98 ? -23.865 -12.889 -19.136 1.00 93.12 98 ALA A O 1
ATOM 737 N N . THR A 1 99 ? -24.918 -14.080 -20.726 1.00 93.38 99 THR A N 1
ATOM 738 C CA . THR A 1 99 ? -25.636 -14.973 -19.803 1.00 93.38 99 THR A CA 1
ATOM 739 C C . THR A 1 99 ? -24.671 -15.772 -18.929 1.00 93.38 99 THR A C 1
ATOM 741 O O . THR A 1 99 ? -24.822 -15.755 -17.713 1.00 93.38 99 THR A O 1
ATOM 744 N N . VAL A 1 100 ? -23.635 -16.395 -19.506 1.00 93.19 100 VAL A N 1
ATOM 745 C CA . VAL A 1 100 ? -22.645 -17.171 -18.727 1.00 93.19 100 VAL A CA 1
ATOM 746 C C . VAL A 1 100 ? -21.800 -16.281 -17.806 1.00 93.19 100 VAL A C 1
ATOM 748 O O . VAL A 1 100 ? -21.469 -16.683 -16.694 1.00 93.19 100 VAL A O 1
ATOM 751 N N . ILE A 1 101 ? -21.473 -15.051 -18.217 1.00 93.44 101 ILE A N 1
ATOM 752 C CA . ILE A 1 101 ? -20.736 -14.084 -17.380 1.00 93.44 101 ILE A CA 1
ATOM 753 C C . ILE A 1 101 ? -21.587 -13.562 -16.204 1.00 93.44 101 ILE A C 1
ATOM 755 O O . ILE A 1 101 ? -21.025 -13.157 -15.187 1.00 93.44 101 ILE A O 1
ATOM 759 N N . LEU A 1 102 ? -22.917 -13.542 -16.344 1.00 94.00 102 LEU A N 1
ATOM 760 C CA . LEU A 1 102 ? -23.873 -13.087 -15.324 1.00 94.00 102 LEU A CA 1
ATOM 761 C C . LEU A 1 102 ? -24.488 -14.234 -14.500 1.00 94.00 102 LEU A C 1
ATOM 763 O O . LEU A 1 102 ? -25.384 -13.989 -13.694 1.00 94.00 102 LEU A O 1
ATOM 767 N N . ASP A 1 103 ? -24.030 -15.473 -14.687 1.00 91.19 103 ASP A N 1
ATOM 768 C CA . ASP A 1 103 ? -24.487 -16.616 -13.897 1.00 91.19 103 ASP A CA 1
ATOM 769 C C . ASP A 1 103 ? -24.031 -16.464 -12.425 1.00 91.19 103 ASP A C 1
ATOM 771 O O . ASP A 1 103 ? -22.839 -16.243 -12.184 1.00 91.19 103 ASP A O 1
ATOM 775 N N . PRO A 1 104 ? -24.927 -16.571 -11.419 1.00 84.81 104 PRO A N 1
ATOM 776 C CA . PRO A 1 104 ? -24.570 -16.547 -9.995 1.00 84.81 104 PRO A CA 1
ATOM 777 C C . PRO A 1 104 ? -23.530 -17.590 -9.565 1.00 84.81 104 PRO A C 1
ATOM 779 O O . PRO A 1 104 ? -22.779 -17.333 -8.627 1.00 84.81 104 PRO A O 1
ATOM 782 N N . ALA A 1 105 ? -23.451 -18.741 -10.238 1.00 85.19 105 ALA A N 1
ATOM 783 C CA . ALA A 1 105 ? -22.411 -19.740 -9.996 1.00 85.19 105 ALA A CA 1
ATOM 784 C C . ALA A 1 105 ? -21.043 -19.315 -10.566 1.00 85.19 105 ALA A C 1
ATOM 786 O O . ALA A 1 105 ? -20.006 -19.860 -10.174 1.00 85.19 105 ALA A O 1
ATOM 787 N N . ASN A 1 106 ? -21.015 -18.341 -11.482 1.00 84.56 106 ASN A N 1
ATOM 788 C CA . ASN A 1 106 ? -19.804 -17.912 -12.161 1.00 84.56 106 ASN A CA 1
ATOM 789 C C . ASN A 1 106 ? -19.140 -16.714 -11.469 1.00 84.56 106 ASN A C 1
ATOM 791 O O . ASN A 1 106 ? -19.540 -15.553 -11.578 1.00 84.56 106 ASN A O 1
ATOM 795 N N . HIS A 1 107 ? -18.062 -17.018 -10.752 1.00 79.62 107 HIS A N 1
ATOM 796 C CA . HIS A 1 107 ? -17.327 -16.069 -9.922 1.00 79.62 107 HIS A CA 1
ATOM 797 C C . HIS A 1 107 ? -16.372 -15.130 -10.683 1.00 79.62 107 HIS A C 1
ATOM 799 O O . HIS A 1 107 ? -15.835 -14.201 -10.066 1.00 79.62 107 HIS A O 1
ATOM 805 N N . ILE A 1 108 ? -16.114 -15.397 -11.966 1.00 84.38 108 ILE A N 1
ATOM 806 C CA . ILE A 1 108 ? -15.196 -14.663 -12.850 1.00 84.38 108 ILE A CA 1
ATOM 807 C C . ILE A 1 108 ? -15.786 -14.598 -14.268 1.00 84.38 108 ILE A C 1
ATOM 809 O O . ILE A 1 108 ? -16.443 -15.539 -14.692 1.00 84.38 108 ILE A O 1
ATOM 813 N N . PRO A 1 109 ? -15.571 -13.523 -15.044 1.00 89.38 109 PRO A N 1
ATOM 814 C CA . PRO A 1 109 ? -16.036 -13.479 -16.426 1.00 89.38 109 PRO A CA 1
ATOM 815 C C . PRO A 1 109 ? -15.171 -14.417 -17.276 1.00 89.38 109 PRO A C 1
ATOM 817 O O . PRO A 1 109 ? -14.059 -14.048 -17.630 1.00 89.38 109 PRO A O 1
ATOM 820 N N . ASN A 1 110 ? -15.632 -15.622 -17.604 1.00 90.44 110 ASN A N 1
ATOM 821 C CA . ASN A 1 110 ? -14.818 -16.615 -18.311 1.00 90.44 110 ASN A CA 1
ATOM 822 C C . ASN A 1 110 ? -15.470 -17.168 -19.587 1.00 90.44 110 ASN A C 1
ATOM 824 O O . ASN A 1 110 ? -16.658 -16.981 -19.857 1.00 90.44 110 ASN A O 1
ATOM 828 N N . CYS A 1 111 ? -14.657 -17.836 -20.406 1.00 91.50 111 CYS A N 1
ATOM 829 C CA . CYS A 1 111 ? -15.144 -18.564 -21.571 1.00 91.50 111 CYS A CA 1
ATOM 830 C C . CYS A 1 111 ? -16.007 -19.762 -21.144 1.00 91.50 111 CYS A C 1
ATOM 832 O O . CYS A 1 111 ? -15.612 -20.534 -20.272 1.00 91.50 111 CYS A O 1
ATOM 834 N N . MET A 1 112 ? -17.147 -19.963 -21.810 1.00 90.81 112 MET A N 1
ATOM 835 C CA . MET A 1 112 ? -18.019 -21.117 -21.558 1.00 90.81 112 MET A CA 1
ATOM 836 C C . MET A 1 112 ? -17.397 -22.462 -21.968 1.00 90.81 112 MET A C 1
ATOM 838 O O . MET A 1 112 ? -17.784 -23.480 -21.413 1.00 90.81 112 MET A O 1
ATOM 842 N N . GLU A 1 113 ? -16.420 -22.448 -22.882 1.00 91.25 113 GLU A N 1
ATOM 843 C CA . GLU A 1 113 ? -15.741 -23.646 -23.395 1.00 91.25 113 GLU A CA 1
ATOM 844 C C . GLU A 1 113 ? -14.431 -23.930 -22.638 1.00 91.25 113 GLU A C 1
ATOM 846 O O . GLU A 1 113 ? -14.281 -24.959 -21.994 1.00 91.25 113 GLU A O 1
ATOM 851 N N . CYS A 1 114 ? -13.463 -23.002 -22.671 1.00 89.94 114 CYS A N 1
ATOM 852 C CA . CYS A 1 114 ? -12.137 -23.229 -22.075 1.00 89.94 114 CYS A CA 1
ATOM 853 C C . CYS A 1 114 ? -11.981 -22.718 -20.632 1.00 89.94 114 CYS A C 1
ATOM 855 O O . CYS A 1 114 ? -10.881 -22.772 -20.086 1.00 89.94 114 CYS A O 1
ATOM 857 N N . HIS A 1 115 ? -13.037 -22.145 -20.042 1.00 88.06 115 HIS A N 1
ATOM 858 C CA . HIS A 1 115 ? -13.094 -21.596 -18.673 1.00 88.06 115 HIS A CA 1
ATOM 859 C C . HIS A 1 115 ? -12.026 -20.556 -18.286 1.00 88.06 115 HIS A C 1
ATOM 861 O O . HIS A 1 115 ? -11.995 -20.099 -17.141 1.00 88.06 115 HIS A O 1
ATOM 867 N N . LYS A 1 116 ? -11.200 -20.103 -19.236 1.00 86.81 116 LYS A N 1
ATOM 868 C CA . LYS A 1 116 ? -10.210 -19.042 -19.034 1.00 86.81 116 LYS A CA 1
ATOM 869 C C . LYS A 1 116 ? -10.900 -17.693 -18.819 1.00 86.81 116 LYS A C 1
ATOM 871 O O . LYS A 1 116 ? -11.844 -17.359 -19.538 1.00 86.81 116 LYS A O 1
ATOM 876 N N . GLU A 1 117 ? -10.420 -16.927 -17.839 1.00 89.00 117 GLU A N 1
ATOM 877 C CA . GLU A 1 117 ? -10.917 -15.579 -17.544 1.00 89.00 117 GLU A CA 1
ATOM 878 C C . GLU A 1 117 ? -10.697 -14.642 -18.743 1.00 89.00 117 GLU A C 1
ATOM 880 O O . GLU A 1 117 ? -9.614 -14.591 -19.333 1.00 89.00 117 GLU A O 1
ATOM 885 N N . PHE A 1 118 ? -11.739 -13.900 -19.106 1.00 89.62 118 PHE A N 1
ATOM 886 C CA . PHE A 1 118 ? -11.690 -12.840 -20.097 1.00 89.62 118 PHE A CA 1
ATOM 887 C C . PHE A 1 118 ? -11.054 -11.587 -19.480 1.00 89.62 118 PHE A C 1
ATOM 889 O O . PHE A 1 118 ? -11.537 -11.105 -18.449 1.00 89.62 118 PHE A O 1
ATOM 896 N N . PRO A 1 119 ? -10.022 -10.996 -20.110 1.00 87.44 119 PRO A N 1
ATOM 897 C CA . PRO A 1 119 ? -9.455 -9.747 -19.627 1.00 87.44 119 PRO A CA 1
ATOM 898 C C . PRO A 1 119 ? -10.494 -8.622 -19.714 1.00 87.44 119 PRO A C 1
ATOM 900 O O . PRO A 1 119 ? -11.359 -8.606 -20.594 1.00 87.44 119 PRO A O 1
ATOM 903 N N . ARG A 1 120 ? -10.388 -7.628 -18.825 1.00 86.88 120 ARG A N 1
ATOM 904 C CA . ARG A 1 120 ? -11.328 -6.494 -18.773 1.00 86.88 120 ARG A CA 1
ATOM 905 C C . ARG A 1 120 ? -11.443 -5.747 -20.106 1.00 86.88 120 ARG A C 1
ATOM 907 O O . ARG A 1 120 ? -12.512 -5.244 -20.434 1.00 86.88 120 ARG A O 1
ATOM 914 N N . GLU A 1 121 ? -10.353 -5.697 -20.863 1.00 87.44 121 GLU A N 1
ATOM 915 C CA . GLU A 1 121 ? -10.286 -5.128 -22.210 1.00 87.44 121 GLU A CA 1
ATOM 916 C C . GLU A 1 121 ? -11.214 -5.852 -23.195 1.00 87.44 121 GLU A C 1
ATOM 918 O O . GLU A 1 121 ? -12.062 -5.209 -23.805 1.00 87.44 121 GLU A O 1
ATOM 923 N N . PHE A 1 122 ? -11.168 -7.189 -23.243 1.00 91.19 122 PHE A N 1
ATOM 924 C CA . PHE A 1 122 ? -12.065 -7.996 -24.076 1.00 91.19 122 PHE A CA 1
ATOM 925 C C . PHE A 1 122 ? -13.542 -7.708 -23.771 1.00 91.19 122 PHE A C 1
ATOM 927 O O . PHE A 1 122 ? -14.358 -7.613 -24.690 1.00 91.19 122 PHE A O 1
ATOM 934 N N . LEU A 1 123 ? -13.890 -7.511 -22.493 1.00 91.44 123 LEU A N 1
ATOM 935 C CA . LEU A 1 123 ? -15.249 -7.135 -22.094 1.00 91.44 123 LEU A CA 1
ATOM 936 C C . LEU A 1 123 ? -15.641 -5.736 -22.598 1.00 91.44 123 LEU A C 1
ATOM 938 O O . LEU A 1 123 ? -16.769 -5.549 -23.045 1.00 91.44 123 LEU A O 1
ATOM 942 N N . VAL A 1 124 ? -14.726 -4.763 -22.545 1.00 90.00 124 VAL A N 1
ATOM 943 C CA . VAL A 1 124 ? -14.948 -3.387 -23.032 1.00 90.00 124 VAL A CA 1
ATOM 944 C C . VAL A 1 124 ? -15.065 -3.327 -24.558 1.00 90.00 124 VAL A C 1
ATOM 946 O O . VAL A 1 124 ? -15.866 -2.550 -25.070 1.00 90.00 124 VAL A O 1
ATOM 949 N N . GLU A 1 125 ? -14.298 -4.140 -25.282 1.00 90.44 125 GLU A N 1
ATOM 950 C CA . GLU A 1 125 ? -14.275 -4.151 -26.750 1.00 90.44 125 GLU A CA 1
ATOM 951 C C . GLU A 1 125 ? -15.462 -4.905 -27.362 1.00 90.44 125 GLU A C 1
ATOM 953 O O . GLU A 1 125 ? -16.030 -4.466 -28.362 1.00 90.44 125 GLU A O 1
ATOM 958 N N . ASN A 1 126 ? -15.860 -6.036 -26.769 1.00 91.81 126 ASN A N 1
ATOM 959 C CA . ASN A 1 126 ? -16.807 -6.958 -27.401 1.00 91.81 126 ASN A CA 1
ATOM 960 C C . ASN A 1 126 ? -18.253 -6.810 -26.895 1.00 91.81 126 ASN A C 1
ATOM 962 O O . ASN A 1 126 ? -19.188 -7.212 -27.598 1.00 91.81 126 ASN A O 1
ATOM 966 N N . PHE A 1 127 ? -18.478 -6.212 -25.718 1.00 92.88 127 PHE A N 1
ATOM 967 C CA . PHE A 1 127 ? -19.808 -6.027 -25.119 1.00 92.88 127 PHE A CA 1
ATOM 968 C C . PHE A 1 127 ? -20.259 -4.563 -25.141 1.00 92.88 127 PHE A C 1
ATOM 970 O O . PHE A 1 127 ? -19.508 -3.645 -25.452 1.00 92.88 127 PHE A O 1
ATOM 977 N N . THR A 1 128 ? -21.534 -4.323 -24.826 1.00 91.62 128 THR A N 1
ATOM 978 C CA . THR A 1 128 ? -22.069 -2.957 -24.788 1.00 91.62 128 THR A CA 1
ATOM 979 C C . THR A 1 128 ? -21.587 -2.207 -23.546 1.00 91.62 128 THR A C 1
ATOM 981 O O . THR A 1 128 ? -21.451 -2.779 -22.462 1.00 91.62 128 THR A O 1
ATOM 984 N N . GLN A 1 129 ? -21.432 -0.884 -23.661 1.00 88.00 129 GLN A N 1
ATOM 985 C CA . GLN A 1 129 ? -21.073 -0.038 -22.519 1.00 88.00 129 GLN A CA 1
ATOM 986 C C . GLN A 1 129 ? -22.073 -0.175 -21.357 1.00 88.00 129 GLN A C 1
ATOM 988 O O . GLN A 1 129 ? -21.671 -0.123 -20.194 1.00 88.00 129 GLN A O 1
ATOM 993 N N . LYS A 1 130 ? -23.365 -0.403 -21.646 1.00 91.69 130 LYS A N 1
ATOM 994 C CA . LYS A 1 130 ? -24.388 -0.683 -20.626 1.00 91.69 130 LYS A CA 1
ATOM 995 C C . LYS A 1 130 ? -24.058 -1.959 -19.845 1.00 91.69 130 LYS A C 1
ATOM 997 O O . LYS A 1 130 ? -24.000 -1.900 -18.620 1.00 91.69 130 LYS A O 1
ATOM 1002 N N . PHE A 1 131 ? -23.768 -3.062 -20.536 1.00 93.31 131 PHE A N 1
ATOM 1003 C CA . PHE A 1 131 ? -23.410 -4.334 -19.903 1.00 93.31 131 PHE A CA 1
ATOM 1004 C C . PHE A 1 131 ? -22.207 -4.179 -18.962 1.00 93.31 131 PHE A C 1
ATOM 1006 O O . PHE A 1 131 ? -22.285 -4.544 -17.790 1.00 93.31 131 PHE A O 1
ATOM 1013 N N . VAL A 1 132 ? -21.121 -3.556 -19.433 1.00 90.00 132 VAL A N 1
ATOM 1014 C CA . VAL A 1 132 ? -19.884 -3.400 -18.646 1.00 90.00 132 VAL A CA 1
ATOM 1015 C C . VAL A 1 132 ? -20.057 -2.438 -17.461 1.00 90.00 132 VAL A C 1
ATOM 1017 O O . VAL A 1 132 ? -19.471 -2.653 -16.399 1.00 90.00 132 VAL A O 1
ATOM 1020 N N . THR A 1 133 ? -20.843 -1.366 -17.613 1.00 87.44 133 THR A N 1
ATOM 1021 C CA . THR A 1 133 ? -20.990 -0.327 -16.572 1.00 87.44 133 THR A CA 1
ATOM 1022 C C . THR A 1 133 ? -22.154 -0.543 -15.610 1.00 87.44 133 THR A C 1
ATOM 1024 O O . THR A 1 133 ? -22.132 0.039 -14.524 1.00 87.44 133 THR A O 1
ATOM 1027 N N . GLN A 1 134 ? -23.148 -1.361 -15.968 1.00 89.88 134 GLN A N 1
ATOM 1028 C CA . GLN A 1 134 ? -24.347 -1.612 -15.163 1.00 89.88 134 GLN A CA 1
ATOM 1029 C C . GLN A 1 134 ? -24.485 -3.091 -14.806 1.00 89.88 134 GLN A C 1
ATOM 1031 O O . GLN A 1 134 ? -24.432 -3.427 -13.626 1.00 89.88 134 GLN A O 1
ATOM 1036 N N . ASP A 1 135 ? -24.642 -3.966 -15.798 1.00 91.94 135 ASP A N 1
ATOM 1037 C CA . ASP A 1 135 ? -25.112 -5.339 -15.571 1.00 91.94 135 ASP A CA 1
ATOM 1038 C C . ASP A 1 135 ? -24.010 -6.211 -14.942 1.00 91.94 135 ASP A C 1
ATOM 1040 O O . ASP A 1 135 ? -24.154 -6.681 -13.812 1.00 91.94 135 ASP A O 1
ATOM 1044 N N . TRP A 1 136 ? -22.843 -6.301 -15.589 1.00 90.38 136 TRP A N 1
ATOM 1045 C CA . TRP A 1 136 ? -21.654 -6.974 -15.044 1.00 90.38 136 TRP A CA 1
ATOM 1046 C C . TRP A 1 136 ? -21.160 -6.315 -13.749 1.00 90.38 136 TRP A C 1
ATOM 1048 O O . TRP A 1 136 ? -20.714 -6.991 -12.823 1.00 90.38 136 TRP A O 1
ATOM 1058 N N . LYS A 1 137 ? -21.290 -4.986 -13.649 1.00 87.88 137 LYS A N 1
ATOM 1059 C CA . LYS A 1 137 ? -20.919 -4.222 -12.453 1.00 87.88 137 LYS A CA 1
ATOM 1060 C C . LYS A 1 137 ? -21.755 -4.627 -11.226 1.00 87.88 137 LYS A C 1
ATOM 1062 O O . LYS A 1 137 ? -21.186 -4.788 -10.146 1.00 87.88 137 LYS A O 1
ATOM 1067 N N . LYS A 1 138 ? -23.075 -4.786 -11.390 1.00 89.81 138 LYS A N 1
ATOM 1068 C CA . LYS A 1 138 ? -23.989 -5.265 -10.339 1.00 89.81 138 LYS A CA 1
ATOM 1069 C C . LYS A 1 138 ? -23.721 -6.727 -9.992 1.00 89.81 138 LYS A C 1
ATOM 1071 O O . LYS A 1 138 ? -23.627 -7.049 -8.816 1.00 89.81 138 LYS A O 1
ATOM 1076 N N . HIS A 1 139 ? -23.521 -7.581 -10.998 1.00 90.62 139 HIS A N 1
ATOM 1077 C CA . HIS A 1 139 ? -23.183 -8.992 -10.782 1.00 90.62 139 HIS A CA 1
ATOM 1078 C C . HIS A 1 139 ? -21.937 -9.153 -9.904 1.00 90.62 139 HIS A C 1
ATOM 1080 O O . HIS A 1 139 ? -21.982 -9.799 -8.860 1.00 90.62 139 HIS A O 1
ATOM 1086 N N . ARG A 1 140 ? -20.842 -8.460 -10.252 1.00 87.81 140 ARG A N 1
ATOM 1087 C CA . ARG A 1 140 ? -19.617 -8.452 -9.434 1.00 87.81 140 ARG A CA 1
ATOM 1088 C C . ARG A 1 140 ? -19.846 -7.950 -8.011 1.00 87.81 140 ARG A C 1
ATOM 1090 O O . ARG A 1 140 ? -19.234 -8.485 -7.096 1.00 87.81 140 ARG A O 1
ATOM 1097 N N . GLU A 1 141 ? -20.693 -6.942 -7.816 1.00 89.56 141 GLU A N 1
ATOM 1098 C CA . GLU A 1 141 ? -21.033 -6.424 -6.483 1.00 89.56 141 GLU A CA 1
ATOM 1099 C C . GLU A 1 141 ? -21.691 -7.505 -5.620 1.00 89.56 141 GLU A C 1
ATOM 1101 O O . GLU A 1 141 ? -21.247 -7.735 -4.497 1.00 89.56 141 GLU A O 1
ATOM 1106 N N . THR A 1 142 ? -22.661 -8.241 -6.171 1.00 89.88 142 THR A N 1
ATOM 1107 C CA . THR A 1 142 ? -23.301 -9.380 -5.497 1.00 89.88 142 THR A CA 1
ATOM 1108 C C . THR A 1 142 ? -22.307 -10.505 -5.195 1.00 89.88 142 THR A C 1
ATOM 1110 O O . THR A 1 142 ? -22.240 -10.956 -4.053 1.00 89.88 142 THR A O 1
ATOM 1113 N N . ILE A 1 143 ? -21.494 -10.920 -6.173 1.00 89.44 143 ILE A N 1
ATOM 1114 C CA . ILE A 1 143 ? -20.499 -11.991 -5.993 1.00 89.44 143 ILE A CA 1
ATOM 1115 C C . ILE A 1 143 ? -19.444 -11.618 -4.940 1.00 89.44 143 ILE A C 1
ATOM 1117 O O . ILE A 1 143 ? -19.113 -12.435 -4.080 1.00 89.44 143 ILE A O 1
ATOM 1121 N N . MET A 1 144 ? -18.912 -10.392 -4.977 1.00 88.12 144 MET A N 1
ATOM 1122 C CA . MET A 1 144 ? -17.912 -9.947 -3.999 1.00 88.12 144 MET A CA 1
ATOM 1123 C C . MET A 1 144 ? -18.514 -9.809 -2.605 1.00 88.12 144 MET A C 1
ATOM 1125 O O . MET A 1 144 ? -17.898 -10.253 -1.642 1.00 88.12 144 MET A O 1
ATOM 1129 N N . PHE A 1 145 ? -19.736 -9.285 -2.492 1.00 91.75 145 PHE A N 1
ATOM 1130 C CA . PHE A 1 145 ? -20.454 -9.238 -1.223 1.00 91.75 145 PHE A CA 1
ATOM 1131 C C . PHE A 1 145 ? -20.682 -10.638 -0.632 1.00 91.75 145 PHE A C 1
ATOM 1133 O O . PHE A 1 145 ? -20.416 -10.845 0.548 1.00 91.75 145 PHE A O 1
ATOM 1140 N N . GLN A 1 146 ? -21.109 -11.621 -1.434 1.00 90.06 146 GLN A N 1
ATOM 1141 C CA . GLN A 1 146 ? -21.310 -13.001 -0.972 1.00 90.06 146 GLN A CA 1
ATOM 1142 C C . GLN A 1 146 ? -20.005 -13.664 -0.512 1.00 90.06 146 GLN A C 1
ATOM 1144 O O . GLN A 1 146 ? -19.969 -14.244 0.576 1.00 90.06 146 GLN A O 1
ATOM 1149 N N . LYS A 1 147 ? -18.923 -13.532 -1.294 1.00 88.38 147 LYS A N 1
ATOM 1150 C CA . LYS A 1 147 ? -17.584 -14.016 -0.915 1.00 88.38 147 LYS A CA 1
ATOM 1151 C C . LYS A 1 147 ? -17.123 -13.404 0.404 1.00 88.38 147 LYS A C 1
ATOM 1153 O O . LYS A 1 147 ? -16.669 -14.119 1.290 1.00 88.38 147 LYS A O 1
ATOM 1158 N N . GLU A 1 148 ? -17.284 -12.093 0.556 1.00 90.62 148 GLU A N 1
ATOM 1159 C CA . GLU A 1 148 ? -16.867 -11.388 1.762 1.00 90.62 148 GLU A CA 1
ATOM 1160 C C . GLU A 1 148 ? -17.732 -11.747 2.977 1.00 90.62 148 GLU A C 1
ATOM 1162 O O . GLU A 1 148 ? -17.215 -11.901 4.082 1.00 90.62 148 GLU A O 1
ATOM 1167 N N . LYS A 1 149 ? -19.039 -11.959 2.769 1.00 91.00 149 LYS A N 1
ATOM 1168 C CA . LYS A 1 149 ? -19.981 -12.414 3.799 1.00 91.00 149 LYS A CA 1
ATOM 1169 C C . LYS A 1 149 ? -19.598 -13.791 4.352 1.00 91.00 149 LYS A C 1
ATOM 1171 O O . LYS A 1 149 ? -19.692 -14.001 5.559 1.00 91.00 149 LYS A O 1
ATOM 1176 N N . ALA A 1 150 ? -19.095 -14.689 3.502 1.00 91.06 150 ALA A N 1
ATOM 1177 C CA . ALA A 1 150 ? -18.562 -15.989 3.916 1.00 91.06 150 ALA A CA 1
ATOM 1178 C C . ALA A 1 150 ? -17.257 -15.890 4.738 1.00 91.06 150 ALA A C 1
ATOM 1180 O O . ALA A 1 150 ? -16.959 -16.797 5.512 1.00 91.06 150 ALA A O 1
ATOM 1181 N N . LEU A 1 151 ? -16.505 -14.788 4.618 1.00 90.50 151 LEU A N 1
ATOM 1182 C CA . LEU A 1 151 ? -15.282 -14.519 5.389 1.00 90.50 151 LEU A CA 1
ATOM 1183 C C . LEU A 1 151 ? -15.531 -13.742 6.695 1.00 90.50 151 LEU A C 1
ATOM 1185 O O . LEU A 1 151 ? -14.611 -13.577 7.492 1.00 90.50 151 LEU A O 1
ATOM 1189 N N . LEU A 1 152 ? -16.753 -13.280 6.976 1.00 92.69 152 LEU A N 1
ATOM 1190 C CA . LEU A 1 152 ? -17.042 -12.568 8.230 1.00 92.69 152 LEU A CA 1
ATOM 1191 C C . LEU A 1 152 ? -16.755 -13.397 9.502 1.00 92.69 152 LEU A C 1
ATOM 1193 O O . LEU A 1 152 ? -16.177 -12.827 10.428 1.00 92.69 152 LEU A O 1
ATOM 1197 N N . PRO A 1 153 ? -17.043 -14.716 9.576 1.00 94.00 153 PRO A N 1
ATOM 1198 C CA . PRO A 1 153 ? -16.724 -15.510 10.764 1.00 94.00 153 PRO A CA 1
ATOM 1199 C C . PRO A 1 153 ? -15.231 -15.524 11.122 1.00 94.00 153 PRO A C 1
ATOM 1201 O O . PRO A 1 153 ? -14.890 -15.528 12.302 1.00 94.00 153 PRO A O 1
ATOM 1204 N N . THR A 1 154 ? -14.322 -15.468 10.138 1.00 89.44 154 THR A N 1
ATOM 1205 C CA . THR A 1 154 ? -12.871 -15.431 10.413 1.00 89.44 154 THR A CA 1
ATOM 1206 C C . THR A 1 154 ? -12.411 -14.068 10.944 1.00 89.44 154 THR A C 1
ATOM 1208 O O . THR A 1 154 ? -11.383 -13.980 11.613 1.00 89.44 154 THR A O 1
ATOM 1211 N N . ARG A 1 155 ? -13.200 -13.010 10.710 1.00 91.56 155 ARG A N 1
ATOM 1212 C CA . ARG A 1 155 ? -12.933 -11.627 11.143 1.00 91.56 155 ARG A CA 1
ATOM 1213 C C . ARG A 1 155 ? -13.533 -11.272 12.497 1.00 91.56 155 ARG A C 1
ATOM 1215 O O . ARG A 1 155 ? -13.145 -10.253 13.066 1.00 91.56 155 ARG A O 1
ATOM 1222 N N . GLN A 1 156 ? -14.414 -12.115 13.036 1.00 93.06 156 GLN A N 1
ATOM 1223 C CA . GLN A 1 156 ? -15.071 -11.923 14.332 1.00 93.06 156 GLN A CA 1
ATOM 1224 C C . GLN A 1 156 ? -14.072 -11.562 15.446 1.00 93.06 156 GLN A C 1
ATOM 1226 O O . GLN A 1 156 ? -14.230 -10.544 16.114 1.00 93.06 156 GLN A O 1
ATOM 1231 N N . ARG A 1 157 ? -12.967 -12.312 15.561 1.00 93.94 157 ARG A N 1
ATOM 1232 C CA . ARG A 1 157 ? -11.904 -12.052 16.549 1.00 93.94 157 ARG A CA 1
ATOM 1233 C C . ARG A 1 157 ? -11.246 -10.674 16.388 1.00 93.94 157 ARG A C 1
ATOM 1235 O O . ARG A 1 157 ? -10.852 -10.058 17.374 1.00 93.94 157 ARG A O 1
ATOM 1242 N N . VAL A 1 158 ? -11.098 -10.180 15.157 1.00 93.50 158 VAL A N 1
ATOM 1243 C CA . VAL A 1 158 ? -10.527 -8.847 14.894 1.00 93.50 158 VAL A CA 1
ATOM 1244 C C . VAL A 1 158 ? -11.540 -7.758 15.257 1.00 93.50 158 VAL A C 1
ATOM 1246 O O . VAL A 1 158 ? -11.161 -6.756 15.863 1.00 93.50 158 VAL A O 1
ATOM 1249 N N . ALA A 1 159 ? -12.827 -7.973 14.969 1.00 94.94 159 ALA A N 1
ATOM 1250 C CA . ALA A 1 159 ? -13.899 -7.070 15.380 1.00 94.94 159 ALA A CA 1
ATOM 1251 C C . ALA A 1 159 ? -14.002 -6.958 16.911 1.00 94.94 159 ALA A C 1
ATOM 1253 O O . ALA A 1 159 ? -14.046 -5.845 17.431 1.00 94.94 159 ALA A O 1
ATOM 1254 N N . GLU A 1 160 ? -13.924 -8.075 17.637 1.00 95.56 160 GLU A N 1
ATOM 1255 C CA . GLU A 1 160 ? -13.884 -8.109 19.108 1.00 95.56 160 GLU A CA 1
ATOM 1256 C C . GLU A 1 160 ? -12.686 -7.336 19.681 1.00 95.56 160 GLU A C 1
ATOM 1258 O O . GLU A 1 160 ? -12.839 -6.570 20.633 1.00 95.56 160 GLU A O 1
ATOM 1263 N N . LEU A 1 161 ? -11.496 -7.464 19.080 1.00 95.31 161 LEU A N 1
ATOM 1264 C CA . LEU A 1 161 ? -10.313 -6.692 19.483 1.00 95.31 161 LEU A CA 1
ATOM 1265 C C . LEU A 1 161 ? -10.483 -5.186 19.230 1.00 95.31 161 LEU A C 1
ATOM 1267 O O . LEU A 1 161 ? -10.083 -4.378 20.071 1.00 95.31 161 LEU A O 1
ATOM 1271 N N . VAL A 1 162 ? -11.089 -4.792 18.104 1.00 94.50 162 VAL A N 1
ATOM 1272 C CA . VAL A 1 162 ? -11.399 -3.381 17.816 1.00 94.50 162 VAL A CA 1
ATOM 1273 C C . VAL A 1 162 ? -12.431 -2.843 18.805 1.00 94.50 162 VAL A C 1
ATOM 1275 O O . VAL A 1 162 ? -12.208 -1.778 19.376 1.00 94.50 162 VAL A O 1
ATOM 1278 N N . GLN A 1 163 ? -13.502 -3.593 19.079 1.00 95.31 163 GLN A N 1
ATOM 1279 C CA . GLN A 1 163 ? -14.510 -3.219 20.070 1.00 95.31 163 GLN A CA 1
ATOM 1280 C C . GLN A 1 163 ? -13.896 -3.087 21.468 1.00 95.31 163 GLN A C 1
ATOM 1282 O O . GLN A 1 163 ? -14.132 -2.087 22.142 1.00 95.31 163 GLN A O 1
ATOM 1287 N N . ARG A 1 164 ? -13.040 -4.032 21.892 1.00 95.88 164 ARG A N 1
ATOM 1288 C CA . ARG A 1 164 ? -12.354 -3.940 23.188 1.00 95.88 164 ARG A CA 1
ATOM 1289 C C . ARG A 1 164 ? -11.436 -2.719 23.250 1.00 95.88 164 ARG A C 1
ATOM 1291 O O . ARG A 1 164 ? -11.447 -2.024 24.263 1.00 95.88 164 ARG A O 1
ATOM 1298 N N . LYS A 1 165 ? -10.697 -2.411 22.178 1.00 95.50 165 LYS A N 1
ATOM 1299 C CA . LYS A 1 165 ? -9.861 -1.200 22.099 1.00 95.50 165 LYS A CA 1
ATOM 1300 C C . LYS A 1 165 ? -10.693 0.080 22.220 1.00 95.50 165 LYS A C 1
ATOM 1302 O O . LYS A 1 165 ? -10.271 1.000 22.911 1.00 95.50 165 LYS A O 1
ATOM 1307 N N . ASP A 1 166 ? -11.854 0.133 21.571 1.00 93.38 166 ASP A N 1
ATOM 1308 C CA . ASP A 1 166 ? -12.757 1.282 21.660 1.00 93.38 166 ASP A CA 1
ATOM 1309 C C . ASP A 1 166 ? -13.325 1.405 23.100 1.00 93.38 166 ASP A C 1
ATOM 1311 O O . ASP A 1 166 ? -13.225 2.481 23.683 1.00 93.38 166 ASP A O 1
ATOM 1315 N N . THR A 1 167 ? -13.736 0.309 23.765 1.00 95.50 167 THR A N 1
ATOM 1316 C CA . THR A 1 167 ? -14.150 0.365 25.194 1.00 95.50 167 THR A CA 1
ATOM 1317 C C . THR A 1 167 ? -13.035 0.819 26.142 1.00 95.50 167 THR A C 1
ATOM 1319 O O . THR A 1 167 ? -13.290 1.600 27.053 1.00 95.50 167 THR A O 1
ATOM 1322 N N . LEU A 1 168 ? -11.791 0.378 25.920 1.00 96.62 168 LEU A N 1
ATOM 1323 C CA . LEU A 1 168 ? -10.643 0.774 26.742 1.00 96.62 168 LEU A CA 1
ATOM 1324 C C . LEU A 1 168 ? -10.311 2.265 26.591 1.00 96.62 168 LEU A C 1
ATOM 1326 O O . LEU A 1 168 ? -9.870 2.881 27.555 1.00 96.62 168 LEU A O 1
ATOM 1330 N N . ARG A 1 169 ? -10.555 2.859 25.416 1.00 95.94 169 ARG A N 1
ATOM 1331 C CA . ARG A 1 169 ? -10.416 4.309 25.197 1.00 95.94 169 ARG A CA 1
ATOM 1332 C C . ARG A 1 169 ? -11.478 5.108 25.948 1.00 95.94 169 ARG A C 1
ATOM 1334 O O . ARG A 1 169 ? -11.163 6.152 26.510 1.00 95.94 169 ARG A O 1
ATOM 1341 N N . ASP A 1 170 ? -12.712 4.611 25.995 1.00 96.12 170 ASP A N 1
ATOM 1342 C CA . ASP A 1 170 ? -13.784 5.238 26.776 1.00 96.12 170 ASP A CA 1
ATOM 1343 C C . ASP A 1 170 ? -13.536 5.110 28.292 1.00 96.12 170 ASP A C 1
ATOM 1345 O O . ASP A 1 170 ? -13.851 6.025 29.053 1.00 96.12 170 ASP A O 1
ATOM 1349 N N . GLU A 1 171 ? -12.960 3.989 28.744 1.00 96.88 171 GLU A N 1
ATOM 1350 C CA . GLU A 1 171 ? -12.478 3.793 30.122 1.00 96.88 171 GLU A CA 1
ATOM 1351 C C . GLU A 1 171 ? -11.315 4.760 30.448 1.00 96.88 171 GLU A C 1
ATOM 1353 O O . GLU A 1 171 ? -11.366 5.461 31.459 1.00 96.88 171 GLU A O 1
ATOM 1358 N N . GLU A 1 172 ? -10.313 4.874 29.568 1.00 96.62 172 GLU A N 1
ATOM 1359 C CA . GLU A 1 172 ? -9.177 5.806 29.691 1.00 96.62 172 GLU A CA 1
ATOM 1360 C C . GLU A 1 172 ? -9.638 7.272 29.769 1.00 96.62 172 GLU A C 1
ATOM 1362 O O . GLU A 1 172 ? -9.182 8.021 30.634 1.00 96.62 172 GLU A O 1
ATOM 1367 N N . ALA A 1 173 ? -10.593 7.677 28.926 1.00 96.62 173 ALA A N 1
ATOM 1368 C CA . ALA A 1 173 ? -11.147 9.030 28.925 1.00 96.62 173 ALA A CA 1
ATOM 1369 C C . ALA A 1 173 ? -11.886 9.378 30.233 1.00 96.62 173 ALA A C 1
ATOM 1371 O O . ALA A 1 173 ? -11.778 10.507 30.717 1.00 96.62 173 ALA A O 1
ATOM 1372 N N . LYS A 1 174 ? -12.601 8.416 30.836 1.00 97.06 174 LYS A N 1
ATOM 1373 C CA . LYS A 1 174 ? -13.255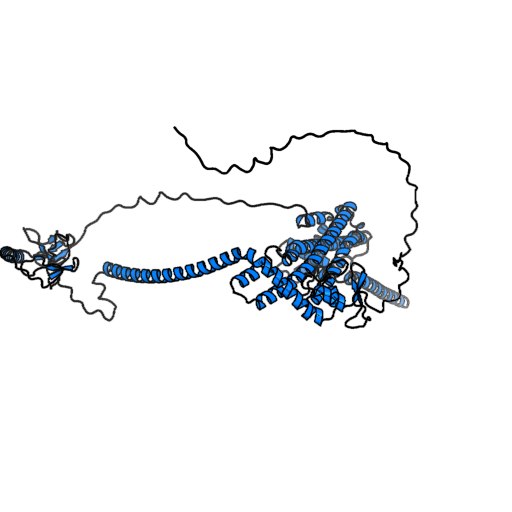 8.595 32.147 1.00 97.06 174 LYS A CA 1
ATOM 1374 C C . LYS A 1 174 ? -12.228 8.749 33.265 1.00 97.06 174 LYS A C 1
ATOM 1376 O O . LYS A 1 174 ? -12.302 9.713 34.022 1.00 97.06 174 LYS A O 1
ATOM 1381 N N . LEU A 1 175 ? -11.228 7.867 33.312 1.00 97.25 175 LEU A N 1
ATOM 1382 C CA . LEU A 1 175 ? -10.146 7.946 34.297 1.00 97.25 175 LEU A CA 1
ATOM 1383 C C . LEU A 1 175 ? -9.359 9.260 34.176 1.00 97.25 175 LEU A C 1
ATOM 1385 O O . LEU A 1 175 ? -9.019 9.867 35.188 1.00 97.25 175 LEU A O 1
ATOM 1389 N N . ALA A 1 176 ? -9.121 9.753 32.957 1.00 96.62 176 ALA A N 1
ATOM 1390 C CA . ALA A 1 176 ? -8.491 11.054 32.737 1.00 96.62 176 ALA A CA 1
ATOM 1391 C C . ALA A 1 176 ? -9.326 12.223 33.301 1.00 96.62 176 ALA A C 1
ATOM 1393 O O . ALA A 1 176 ? -8.761 13.159 33.873 1.00 96.62 176 ALA A O 1
ATOM 1394 N N . ALA A 1 177 ? -10.659 12.163 33.193 1.00 96.50 177 ALA A N 1
ATOM 1395 C CA . ALA A 1 177 ? -11.556 13.157 33.784 1.00 96.50 177 ALA A CA 1
ATOM 1396 C C . ALA A 1 177 ? -11.547 13.105 35.326 1.00 96.50 177 ALA A C 1
ATOM 1398 O O . ALA A 1 177 ? -11.416 14.148 35.969 1.00 96.50 177 ALA A O 1
ATOM 1399 N N . GLU A 1 178 ? -11.598 11.908 35.920 1.00 97.31 178 GLU A N 1
ATOM 1400 C CA . GLU A 1 178 ? -11.489 11.713 37.376 1.00 97.31 178 GLU A CA 1
ATOM 1401 C C . GLU A 1 178 ? -10.144 12.224 37.923 1.00 97.31 178 GLU A C 1
ATOM 1403 O O . GLU A 1 178 ? -10.100 12.929 38.934 1.00 97.31 178 GLU A O 1
ATOM 1408 N N . ILE A 1 179 ? -9.037 11.942 37.224 1.00 97.44 179 ILE A N 1
ATOM 1409 C CA . ILE A 1 179 ? -7.709 12.469 37.567 1.00 97.44 179 ILE A CA 1
ATOM 1410 C C . ILE A 1 179 ? -7.719 14.003 37.538 1.00 97.44 179 ILE A C 1
ATOM 1412 O O . ILE A 1 179 ? -7.241 14.627 38.486 1.00 97.44 179 ILE A O 1
ATOM 1416 N N . ALA A 1 180 ? -8.297 14.631 36.509 1.00 96.38 180 ALA A N 1
ATOM 1417 C CA . ALA A 1 180 ? -8.362 16.090 36.404 1.00 96.38 180 ALA A CA 1
ATOM 1418 C C . ALA A 1 180 ? -9.175 16.741 37.546 1.00 96.38 180 ALA A C 1
ATOM 1420 O O . ALA A 1 180 ? -8.793 17.806 38.054 1.00 96.38 180 ALA A O 1
ATOM 1421 N N . GLU A 1 181 ? -10.259 16.104 38.000 1.00 96.25 181 GLU A N 1
ATOM 1422 C CA . GLU A 1 181 ? -11.016 16.541 39.179 1.00 96.25 181 GLU A CA 1
ATOM 1423 C C . GLU A 1 181 ? -10.172 16.415 40.459 1.00 96.25 181 GLU A C 1
ATOM 1425 O O . GLU A 1 181 ? -10.003 17.390 41.204 1.00 96.25 181 GLU A O 1
ATOM 1430 N N . LEU A 1 182 ? -9.564 15.247 40.687 1.00 97.06 182 LEU A N 1
ATOM 1431 C CA . LEU A 1 182 ? -8.722 14.981 41.856 1.00 97.06 182 LEU A CA 1
ATOM 1432 C C . LEU A 1 182 ? -7.501 15.910 41.918 1.00 97.06 182 LEU A C 1
ATOM 1434 O O . LEU A 1 182 ? -7.162 16.409 42.993 1.00 97.06 182 LEU A O 1
ATOM 1438 N N . GLU A 1 183 ? -6.868 16.222 40.786 1.00 96.06 183 GLU A N 1
ATOM 1439 C CA . GLU A 1 183 ? -5.777 17.198 40.711 1.00 96.06 183 GLU A CA 1
ATOM 1440 C C . GLU A 1 183 ? -6.237 18.633 40.983 1.00 96.06 183 GLU A C 1
ATOM 1442 O O . GLU A 1 183 ? -5.478 19.442 41.526 1.00 96.06 183 GLU A O 1
ATOM 1447 N N . THR A 1 184 ? -7.477 18.972 40.636 1.00 95.94 184 THR A N 1
ATOM 1448 C CA . THR A 1 184 ? -8.078 20.269 40.972 1.00 95.94 184 THR A CA 1
ATOM 1449 C C . THR A 1 184 ? -8.317 20.367 42.477 1.00 95.94 184 THR A C 1
ATOM 1451 O O . THR A 1 184 ? -7.837 21.309 43.107 1.00 95.94 184 THR A O 1
ATOM 1454 N N . ARG A 1 185 ? -8.908 19.334 43.092 1.00 96.19 185 ARG A N 1
ATOM 1455 C CA . ARG A 1 185 ? -9.075 19.244 44.551 1.00 96.19 185 ARG A CA 1
ATOM 1456 C C . ARG A 1 185 ? -7.733 19.262 45.297 1.00 96.19 185 ARG A C 1
ATOM 1458 O O . ARG A 1 185 ? -7.595 19.972 46.294 1.00 96.19 185 ARG A O 1
ATOM 1465 N N . ARG A 1 186 ? -6.717 18.547 44.791 1.00 96.25 186 ARG A N 1
ATOM 1466 C CA . ARG A 1 186 ? -5.338 18.561 45.317 1.00 96.25 186 ARG A CA 1
ATOM 1467 C C . ARG A 1 186 ? -4.743 19.970 45.285 1.00 96.25 186 ARG A C 1
ATOM 1469 O O . ARG A 1 186 ? -4.125 20.378 46.266 1.00 96.25 186 ARG A O 1
ATOM 1476 N N . ARG A 1 187 ? -4.942 20.720 44.192 1.00 94.62 187 ARG A N 1
ATOM 1477 C CA . ARG A 1 187 ? -4.495 22.119 44.069 1.00 94.62 187 ARG A CA 1
ATOM 1478 C C . ARG A 1 187 ? -5.180 23.026 45.090 1.00 94.62 187 ARG A C 1
ATOM 1480 O O . ARG A 1 187 ? -4.470 23.721 45.805 1.00 94.62 187 ARG A O 1
ATOM 1487 N N . THR A 1 188 ? -6.504 22.960 45.241 1.00 95.19 188 THR A N 1
ATOM 1488 C CA . THR A 1 188 ? -7.238 23.751 46.250 1.00 95.19 188 THR A CA 1
ATOM 1489 C C . THR A 1 188 ? -6.707 23.512 47.667 1.00 95.19 188 THR A C 1
ATOM 1491 O O . THR A 1 188 ? -6.426 24.467 48.390 1.00 95.19 188 THR A O 1
ATOM 1494 N N . ILE A 1 189 ? -6.501 22.247 48.050 1.00 95.94 189 ILE A N 1
ATOM 1495 C CA . ILE A 1 189 ? -5.951 21.883 49.367 1.00 95.94 189 ILE A CA 1
ATOM 1496 C C . ILE A 1 189 ? -4.503 22.378 49.517 1.00 95.94 189 ILE A C 1
ATOM 1498 O O . ILE A 1 189 ? -4.135 22.884 50.576 1.00 95.94 189 ILE A O 1
ATOM 1502 N N . ALA A 1 190 ? -3.681 22.278 48.467 1.00 93.69 190 ALA A N 1
ATOM 1503 C CA . ALA A 1 190 ? -2.308 22.781 48.485 1.00 93.69 190 ALA A CA 1
ATOM 1504 C C . ALA A 1 190 ? -2.245 24.312 48.637 1.00 93.69 190 ALA A C 1
ATOM 1506 O O . ALA A 1 190 ? -1.413 24.803 49.396 1.00 93.69 190 ALA A O 1
ATOM 1507 N N . THR A 1 191 ? -3.137 25.062 47.980 1.00 92.50 191 THR A N 1
ATOM 1508 C CA . THR A 1 191 ? -3.242 26.521 48.131 1.00 92.50 191 THR A CA 1
ATOM 1509 C C . THR A 1 191 ? -3.690 26.913 49.538 1.00 92.50 191 THR A C 1
ATOM 1511 O O . THR A 1 191 ? -3.091 27.807 50.131 1.00 92.50 191 THR A O 1
ATOM 1514 N N . GLU A 1 192 ? -4.681 26.228 50.117 1.00 91.12 192 GLU A N 1
ATOM 1515 C CA . GLU A 1 192 ? -5.101 26.495 51.499 1.00 91.12 192 GLU A CA 1
ATOM 1516 C C . GLU A 1 192 ? -3.980 26.174 52.498 1.00 91.12 192 GLU A C 1
ATOM 1518 O O . GLU A 1 192 ? -3.694 26.975 53.388 1.00 91.12 192 GLU A O 1
ATOM 1523 N N . LYS A 1 193 ? -3.264 25.059 52.298 1.00 92.38 193 LYS A N 1
ATOM 1524 C CA . LYS A 1 193 ? -2.070 24.739 53.085 1.00 92.38 193 LYS A CA 1
ATOM 1525 C C . LYS A 1 193 ? -1.010 25.838 52.964 1.00 92.38 193 LYS A C 1
ATOM 1527 O O . LYS A 1 193 ? -0.521 26.302 53.985 1.00 92.38 193 LYS A O 1
ATOM 1532 N N . GLN A 1 194 ? -0.690 26.300 51.754 1.00 86.69 194 GLN A N 1
ATOM 1533 C CA . GLN A 1 194 ? 0.266 27.396 51.544 1.00 86.69 194 GLN A CA 1
ATOM 1534 C C . GLN A 1 194 ? -0.183 28.703 52.213 1.00 86.69 194 GLN A C 1
ATOM 1536 O O . GLN A 1 194 ? 0.653 29.415 52.769 1.00 86.69 194 GLN A O 1
ATOM 1541 N N . ARG A 1 195 ? -1.488 29.007 52.212 1.00 84.81 195 ARG A N 1
ATOM 1542 C CA . ARG A 1 195 ? -2.061 30.160 52.923 1.00 84.81 195 ARG A CA 1
ATOM 1543 C C . ARG A 1 195 ? -1.843 30.045 54.432 1.00 84.81 195 ARG A C 1
ATOM 1545 O O . ARG A 1 195 ? -1.437 31.018 55.064 1.00 84.81 195 ARG A O 1
ATOM 1552 N N . ILE A 1 196 ? -2.069 28.863 55.003 1.00 85.94 196 ILE A N 1
ATOM 1553 C CA . ILE A 1 196 ? -1.825 28.580 56.423 1.00 85.94 196 ILE A CA 1
ATOM 1554 C C . ILE A 1 196 ? -0.321 28.642 56.739 1.00 85.94 196 ILE A C 1
ATOM 1556 O O . ILE A 1 196 ? 0.065 29.361 57.658 1.00 85.94 196 ILE A O 1
ATOM 1560 N N . ASP A 1 197 ? 0.535 27.991 55.946 1.00 84.62 197 ASP A N 1
ATOM 1561 C CA . ASP A 1 197 ? 1.999 28.008 56.097 1.00 84.62 197 ASP A CA 1
ATOM 1562 C C . ASP A 1 197 ? 2.564 29.443 56.022 1.00 84.62 197 ASP A C 1
ATOM 1564 O O . ASP A 1 197 ? 3.481 29.797 56.766 1.00 84.62 197 ASP A O 1
ATOM 1568 N N . TYR A 1 198 ? 2.004 30.299 55.158 1.00 79.56 198 TYR A N 1
ATOM 1569 C CA . TYR A 1 198 ? 2.347 31.722 55.084 1.00 79.56 198 TYR A CA 1
ATOM 1570 C C . TYR A 1 198 ? 1.912 32.482 56.345 1.00 79.56 198 TYR A C 1
ATOM 1572 O O . TYR A 1 198 ? 2.735 33.174 56.945 1.00 79.56 198 TYR A O 1
ATOM 1580 N N . ARG A 1 199 ? 0.664 32.309 56.808 1.00 77.38 199 ARG A N 1
ATOM 1581 C CA . ARG A 1 199 ? 0.179 32.940 58.054 1.00 77.38 199 ARG A CA 1
ATOM 1582 C C . ARG A 1 199 ? 0.972 32.497 59.286 1.00 77.38 199 ARG A C 1
ATOM 1584 O O . ARG A 1 199 ? 1.219 33.317 60.163 1.00 77.38 199 ARG A O 1
ATOM 1591 N N . ILE A 1 200 ? 1.412 31.238 59.343 1.00 80.19 200 ILE A N 1
ATOM 1592 C CA . ILE A 1 200 ? 2.309 30.739 60.399 1.00 80.19 200 ILE A CA 1
ATOM 1593 C C . ILE A 1 200 ? 3.677 31.432 60.316 1.00 80.19 200 ILE A C 1
ATOM 1595 O O . ILE A 1 200 ? 4.214 31.839 61.342 1.00 80.19 200 ILE A O 1
ATOM 1599 N N . ARG A 1 201 ? 4.232 31.595 59.107 1.00 78.06 201 ARG A N 1
ATOM 1600 C CA . ARG A 1 201 ? 5.567 32.177 58.888 1.00 78.06 201 ARG A CA 1
ATOM 1601 C C . ARG A 1 201 ? 5.650 33.670 59.208 1.00 78.06 201 ARG A C 1
ATOM 1603 O O . ARG A 1 201 ? 6.633 34.091 59.805 1.00 78.06 201 ARG A O 1
ATOM 1610 N N . VAL A 1 202 ? 4.672 34.464 58.770 1.00 73.62 202 VAL A N 1
ATOM 1611 C CA . VAL A 1 202 ? 4.672 35.929 58.976 1.00 73.62 202 VAL A CA 1
ATOM 1612 C C . VAL A 1 202 ? 3.990 36.311 60.302 1.00 73.62 202 VAL A C 1
ATOM 1614 O O . VAL A 1 202 ? 4.230 37.384 60.851 1.00 73.62 202 VAL A O 1
ATOM 1617 N N . GLY A 1 203 ? 3.198 35.399 60.873 1.00 64.81 203 GLY A N 1
ATOM 1618 C CA . GLY A 1 203 ? 2.518 35.573 62.152 1.00 64.81 203 GLY A CA 1
ATOM 1619 C C . GLY A 1 203 ? 1.343 36.563 62.099 1.00 64.81 203 GLY A C 1
ATOM 1620 O O . GLY A 1 203 ? 1.103 37.215 61.083 1.00 64.81 203 GLY A O 1
ATOM 1621 N N . PRO A 1 204 ? 0.606 36.731 63.212 1.00 59.66 204 PRO A N 1
ATOM 1622 C CA . PRO A 1 204 ? -0.567 37.614 63.282 1.00 59.66 204 PRO A CA 1
ATOM 1623 C C . PRO A 1 204 ? -0.241 39.123 63.244 1.00 59.66 204 PRO A C 1
ATOM 1625 O O . PRO A 1 204 ? -1.120 39.942 63.482 1.00 59.66 204 PRO A O 1
ATOM 1628 N N . ALA A 1 205 ? 1.014 39.504 62.981 1.00 53.12 205 ALA A N 1
ATOM 1629 C CA . ALA A 1 205 ? 1.430 40.888 62.738 1.00 53.12 205 ALA A CA 1
ATOM 1630 C C . ALA A 1 205 ? 1.497 41.238 61.235 1.00 53.12 205 ALA A C 1
ATOM 1632 O O . ALA A 1 205 ? 1.761 42.384 60.887 1.00 53.12 205 ALA A O 1
ATOM 1633 N N . ALA A 1 206 ? 1.255 40.267 60.346 1.00 53.00 206 ALA A N 1
ATOM 1634 C CA . ALA A 1 206 ? 1.225 40.470 58.895 1.00 53.00 206 ALA A CA 1
ATOM 1635 C C . ALA A 1 206 ? 0.026 41.308 58.416 1.00 53.00 206 ALA A C 1
ATOM 1637 O O . ALA A 1 206 ? 0.072 41.904 57.344 1.00 53.00 206 ALA A O 1
ATOM 1638 N N . ASP A 1 207 ? -1.051 41.343 59.204 1.00 53.06 207 ASP A N 1
ATOM 1639 C CA . ASP A 1 207 ? -2.362 41.850 58.786 1.00 53.06 207 ASP A CA 1
ATOM 1640 C C . ASP A 1 207 ? -2.445 43.400 58.753 1.00 53.06 207 ASP A C 1
ATOM 1642 O O . ASP A 1 207 ? -3.494 43.952 58.425 1.00 53.06 207 ASP A O 1
ATOM 1646 N N . THR A 1 208 ? -1.364 44.118 59.097 1.00 53.25 208 THR A N 1
ATOM 1647 C CA . THR A 1 208 ? -1.359 45.586 59.290 1.00 53.25 208 THR A CA 1
ATOM 1648 C C . THR A 1 208 ? -0.823 46.441 58.137 1.00 53.25 208 THR A C 1
ATOM 1650 O O . THR A 1 208 ? -1.014 47.654 58.188 1.00 53.25 208 THR A O 1
ATOM 1653 N N . GLU A 1 209 ? -0.208 45.879 57.090 1.00 50.25 209 GLU A N 1
ATOM 1654 C CA . GLU A 1 209 ? 0.318 46.679 55.966 1.00 50.25 209 GLU A CA 1
ATOM 1655 C C . GLU A 1 209 ? -0.119 46.131 54.595 1.00 50.25 209 GLU A C 1
ATOM 1657 O O . GLU A 1 209 ? 0.457 45.185 54.065 1.00 50.25 209 GLU A O 1
ATOM 1662 N N . GLY A 1 210 ? -1.123 46.781 53.988 1.00 50.09 210 GLY A N 1
ATOM 1663 C CA . GLY A 1 210 ? -1.421 46.639 52.554 1.00 50.09 210 GLY A CA 1
ATOM 1664 C C . GLY A 1 210 ? -2.602 45.740 52.161 1.00 50.09 210 GLY A C 1
ATOM 1665 O O . GLY A 1 210 ? -2.454 44.886 51.292 1.00 50.09 210 GLY A O 1
ATOM 1666 N N . GLY A 1 211 ? -3.802 45.960 52.713 1.00 42.66 211 GLY A N 1
ATOM 1667 C CA . GLY A 1 211 ? -5.018 45.293 52.222 1.00 42.66 211 GLY A CA 1
ATOM 1668 C C . GLY A 1 211 ? -6.313 45.898 52.764 1.00 42.66 211 GLY A C 1
ATOM 1669 O O . GLY A 1 211 ? -6.609 45.783 53.950 1.00 42.66 211 GLY A O 1
ATOM 1670 N N . ALA A 1 212 ? -7.106 46.541 51.902 1.00 44.66 212 ALA A N 1
ATOM 1671 C CA . ALA A 1 212 ? -8.376 47.147 52.300 1.00 44.66 212 ALA A CA 1
ATOM 1672 C C . ALA A 1 212 ? -9.383 46.077 52.770 1.00 44.66 212 ALA A C 1
ATOM 1674 O O . ALA A 1 212 ? -9.799 45.231 51.981 1.00 44.66 212 ALA A O 1
ATOM 1675 N N . GLY A 1 213 ? -9.793 46.137 54.043 1.00 47.50 213 GLY A N 1
ATOM 1676 C CA . GLY A 1 213 ? -10.839 45.272 54.608 1.00 47.50 213 GLY A CA 1
ATOM 1677 C C . GLY A 1 213 ? -10.485 44.536 55.905 1.00 47.50 213 GLY A C 1
ATOM 1678 O O . GLY A 1 213 ? -11.361 43.885 56.472 1.00 47.50 213 GLY A O 1
ATOM 1679 N N . ALA A 1 214 ? -9.251 44.638 56.409 1.00 43.16 214 ALA A N 1
ATOM 1680 C CA . ALA A 1 214 ? -8.888 44.060 57.703 1.00 43.16 214 ALA A CA 1
ATOM 1681 C C . ALA A 1 214 ? -9.551 44.834 58.860 1.00 43.16 214 ALA A C 1
ATOM 1683 O O . ALA A 1 214 ? -9.086 45.897 59.273 1.00 43.16 214 ALA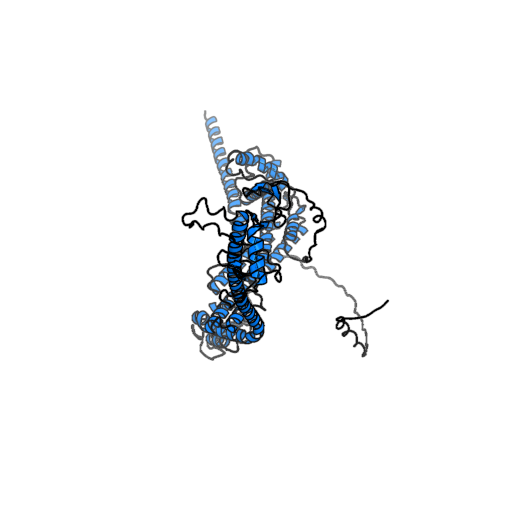 A O 1
ATOM 1684 N N . THR A 1 215 ? -10.646 44.296 59.404 1.00 42.72 215 THR A N 1
ATOM 1685 C CA . THR A 1 215 ? -11.164 44.727 60.706 1.00 42.72 215 THR A CA 1
ATOM 1686 C C . THR A 1 215 ? -10.088 44.509 61.763 1.00 42.72 215 THR A C 1
ATOM 1688 O O . THR A 1 215 ? -9.531 43.417 61.864 1.00 42.72 215 THR A O 1
ATOM 1691 N N . THR A 1 216 ? -9.800 45.537 62.564 1.00 44.84 216 THR A N 1
ATOM 1692 C CA . THR A 1 216 ? -8.812 45.481 63.648 1.00 44.84 216 THR A CA 1
ATOM 1693 C C . THR A 1 216 ? -9.244 44.463 64.705 1.00 44.84 216 THR A C 1
ATOM 1695 O O . THR A 1 216 ? -9.901 44.812 65.689 1.00 44.84 216 THR A O 1
ATOM 1698 N N . GLN A 1 217 ? -8.906 43.186 64.506 1.00 51.19 217 GLN A N 1
ATOM 1699 C CA . GLN A 1 217 ? -9.166 42.145 65.491 1.00 51.19 217 GLN A CA 1
ATOM 1700 C C . GLN A 1 217 ? -8.319 42.452 66.722 1.00 51.19 217 GLN A C 1
ATOM 1702 O O . GLN A 1 217 ? -7.095 42.310 66.718 1.00 51.19 217 GLN A O 1
ATOM 1707 N N . GLN A 1 218 ? -8.989 42.925 67.773 1.00 50.31 218 GLN A N 1
ATOM 1708 C CA . GLN A 1 218 ? -8.370 43.179 69.066 1.00 50.31 218 GLN A CA 1
ATOM 1709 C C . GLN A 1 218 ? -7.603 41.925 69.491 1.00 50.31 218 GLN A C 1
ATOM 1711 O O . GLN A 1 218 ? -8.156 40.824 69.443 1.00 50.31 218 GLN A O 1
ATOM 1716 N N . ARG A 1 219 ? -6.332 42.088 69.890 1.00 55.56 219 ARG A N 1
ATOM 1717 C CA . ARG A 1 219 ? -5.498 40.984 70.393 1.00 55.56 219 ARG A CA 1
ATOM 1718 C C . ARG A 1 219 ? -6.304 40.183 71.412 1.00 55.56 219 ARG A C 1
ATOM 1720 O O . ARG A 1 219 ? -6.654 40.721 72.460 1.00 55.56 219 ARG A O 1
ATOM 1727 N N . ALA A 1 220 ? -6.596 38.923 71.094 1.00 61.06 220 ALA A N 1
ATOM 1728 C CA . ALA A 1 220 ? -7.410 38.072 71.948 1.00 61.06 220 ALA A CA 1
ATOM 1729 C C . ALA A 1 220 ? -6.767 37.982 73.340 1.00 61.06 220 ALA A C 1
ATOM 1731 O O . ALA A 1 220 ? -5.662 37.460 73.490 1.00 61.06 220 ALA A O 1
ATOM 1732 N N . ALA A 1 221 ? -7.444 38.529 74.349 1.00 59.84 221 ALA A N 1
ATOM 1733 C CA . ALA A 1 221 ? -6.969 38.485 75.722 1.00 59.84 221 ALA A CA 1
ATOM 1734 C C . ALA A 1 221 ? -7.105 37.049 76.247 1.00 59.84 221 ALA A C 1
ATOM 1736 O O . ALA A 1 221 ? -8.209 36.566 76.504 1.00 59.84 221 ALA A O 1
ATOM 1737 N N . PHE A 1 222 ? -5.980 36.350 76.373 1.00 71.56 222 PHE A N 1
ATOM 1738 C CA . PHE A 1 222 ? -5.937 35.017 76.964 1.00 71.56 222 PHE A CA 1
ATOM 1739 C C . PHE A 1 222 ? -5.913 35.122 78.487 1.00 71.56 222 PHE A C 1
ATOM 1741 O O . PHE A 1 222 ? -5.161 35.919 79.044 1.00 71.56 222 PHE A O 1
ATOM 1748 N N . VAL A 1 223 ? -6.737 34.317 79.159 1.00 70.12 223 VAL A N 1
ATOM 1749 C CA . VAL A 1 223 ? -6.926 34.421 80.615 1.00 70.12 223 VAL A CA 1
ATOM 1750 C C . VAL A 1 223 ? -5.888 33.595 81.377 1.00 70.12 223 VAL A C 1
ATOM 1752 O O . VAL A 1 223 ? -5.338 34.058 82.372 1.00 70.12 223 VAL A O 1
ATOM 1755 N N . ARG A 1 224 ? -5.621 32.362 80.921 1.00 75.44 224 ARG A N 1
ATOM 1756 C CA . ARG A 1 224 ? -4.719 31.396 81.578 1.00 75.44 224 ARG A CA 1
ATOM 1757 C C . ARG A 1 224 ? -4.385 30.198 80.670 1.00 75.44 224 ARG A C 1
ATOM 1759 O O . ARG A 1 224 ? -5.082 29.997 79.670 1.00 75.44 224 ARG A O 1
ATOM 1766 N N . PRO A 1 225 ? -3.391 29.359 81.020 1.00 80.31 225 PRO A N 1
ATOM 1767 C CA . PRO A 1 225 ? -3.200 28.038 80.412 1.00 80.31 225 PRO A CA 1
ATOM 1768 C C . PRO A 1 225 ? -4.407 27.105 80.613 1.00 80.31 225 PRO A C 1
ATOM 1770 O O . PRO A 1 225 ? -5.116 27.190 81.621 1.00 80.31 225 PRO A O 1
ATOM 1773 N N . CYS A 1 226 ? -4.624 26.202 79.656 1.00 84.56 226 CYS A N 1
ATOM 1774 C CA . CYS A 1 226 ? -5.663 25.176 79.701 1.00 84.56 226 CYS A CA 1
ATOM 1775 C C . CYS A 1 226 ? -5.365 24.134 80.802 1.00 84.56 226 CYS A C 1
ATOM 1777 O O . CYS A 1 226 ? -4.248 23.622 80.845 1.00 84.56 226 CYS A O 1
ATOM 1779 N N . PRO A 1 227 ? -6.337 23.780 81.664 1.00 80.75 227 PRO A N 1
ATOM 1780 C CA . PRO A 1 227 ? -6.139 22.789 82.723 1.00 80.75 227 PRO A CA 1
ATOM 1781 C C . PRO A 1 227 ? -6.309 21.324 82.269 1.00 80.75 227 PRO A C 1
ATOM 1783 O O . PRO A 1 227 ? -6.264 20.427 83.104 1.00 80.75 227 PRO A O 1
ATOM 1786 N N . ASN A 1 228 ? -6.483 21.047 80.969 1.00 81.38 228 ASN A N 1
ATOM 1787 C CA . ASN A 1 228 ? -6.614 19.682 80.443 1.00 81.38 228 ASN A CA 1
ATOM 1788 C C . ASN A 1 228 ? -5.250 18.960 80.385 1.00 81.38 228 ASN A C 1
ATOM 1790 O O . ASN A 1 228 ? -4.580 18.928 79.346 1.00 81.38 228 ASN A O 1
ATOM 1794 N N . THR A 1 229 ? -4.849 18.389 81.520 1.00 72.56 229 THR A N 1
ATOM 1795 C CA . THR A 1 229 ? -3.628 17.589 81.685 1.00 72.56 229 THR A CA 1
ATOM 1796 C C . THR A 1 229 ? -3.734 16.191 81.076 1.00 72.56 229 THR A C 1
ATOM 1798 O O . THR A 1 229 ? -2.727 15.698 80.573 1.00 72.56 229 THR A O 1
ATOM 1801 N N . GLU A 1 230 ? -4.925 15.583 81.042 1.00 72.62 230 GLU A N 1
ATOM 1802 C CA . GLU A 1 230 ? -5.162 14.256 80.444 1.00 72.62 230 GLU A CA 1
ATOM 1803 C C . GLU A 1 230 ? -4.794 14.224 78.955 1.00 72.62 230 GLU A C 1
ATOM 1805 O O . GLU A 1 230 ? -4.082 13.332 78.499 1.00 72.62 230 GLU A O 1
ATOM 1810 N N . ALA A 1 231 ? -5.196 15.253 78.201 1.00 72.69 231 ALA A N 1
ATOM 1811 C CA . ALA A 1 231 ? -4.805 15.434 76.804 1.00 72.69 231 ALA A CA 1
ATOM 1812 C C . ALA A 1 231 ? -3.435 16.131 76.631 1.00 72.69 231 ALA A C 1
ATOM 1814 O O . ALA A 1 231 ? -3.085 16.509 75.511 1.00 72.69 231 ALA A O 1
ATOM 1815 N N . ASN A 1 232 ? -2.679 16.357 77.718 1.00 80.19 232 ASN A N 1
ATOM 1816 C CA . ASN A 1 232 ? -1.413 17.110 77.749 1.00 80.19 232 ASN A CA 1
ATOM 1817 C C . ASN A 1 232 ? -1.508 18.461 77.000 1.00 80.19 232 ASN A C 1
ATOM 1819 O O . ASN A 1 232 ? -0.614 18.856 76.244 1.00 80.19 232 ASN A O 1
ATOM 1823 N N . CYS A 1 233 ? -2.638 19.162 77.150 1.00 82.00 233 CYS A N 1
ATOM 1824 C CA . CYS A 1 233 ? -2.939 20.339 76.347 1.00 82.00 233 CYS A CA 1
ATOM 1825 C C . CYS A 1 233 ? -2.176 21.569 76.854 1.00 82.00 233 CYS A C 1
ATOM 1827 O O . CYS A 1 233 ? -2.389 22.038 77.967 1.00 82.00 233 CYS A O 1
ATOM 1829 N N . ARG A 1 234 ? -1.336 22.152 75.994 1.00 80.50 234 ARG A N 1
ATOM 1830 C CA . ARG A 1 234 ? -0.547 23.367 76.288 1.00 80.50 234 ARG A CA 1
ATOM 1831 C C . ARG A 1 234 ? -1.163 24.645 75.708 1.00 80.50 234 ARG A C 1
ATOM 1833 O O . ARG A 1 234 ? -0.461 25.617 75.450 1.00 80.50 234 ARG A O 1
ATOM 1840 N N . GLY A 1 235 ? -2.467 24.617 75.436 1.00 82.00 235 GLY A N 1
ATOM 1841 C CA . GLY A 1 235 ? -3.207 25.761 74.909 1.00 82.00 235 GLY A CA 1
ATOM 1842 C C . GLY A 1 235 ? -3.565 26.785 75.981 1.00 82.00 235 GLY A C 1
ATOM 1843 O O . GLY A 1 235 ? -3.373 26.561 77.174 1.00 82.00 235 GLY A O 1
ATOM 1844 N N . PHE A 1 236 ? -4.153 27.896 75.546 1.00 83.81 236 PHE A N 1
ATOM 1845 C CA . PHE A 1 236 ? -4.643 28.957 76.424 1.00 83.81 236 PHE A CA 1
ATOM 1846 C C . PHE A 1 236 ? -6.163 29.072 76.337 1.00 83.81 236 PHE A C 1
ATOM 1848 O O . PHE A 1 236 ? -6.765 28.733 75.313 1.00 83.81 236 PHE A O 1
ATOM 1855 N N . LEU A 1 237 ? -6.775 29.528 77.426 1.00 82.50 237 LEU A N 1
ATOM 1856 C CA . LEU A 1 237 ? -8.201 29.812 77.496 1.00 82.50 237 LEU A CA 1
ATOM 1857 C C . LEU A 1 237 ? -8.495 31.220 76.970 1.00 82.50 237 LEU A C 1
ATOM 1859 O O . LEU A 1 237 ? -7.815 32.186 77.333 1.00 82.50 237 LEU A O 1
ATOM 1863 N N . SER A 1 238 ? -9.531 31.331 76.142 1.00 83.50 238 SER A N 1
ATOM 1864 C CA . SER A 1 238 ? -10.130 32.605 75.738 1.00 83.50 238 SER A CA 1
ATOM 1865 C C . SER A 1 238 ? -10.795 33.318 76.925 1.00 83.50 238 SER A C 1
ATOM 1867 O O . SER A 1 238 ? -10.975 32.736 77.996 1.00 83.50 238 SER A O 1
ATOM 1869 N N . THR A 1 239 ? -11.241 34.564 76.733 1.00 80.50 239 THR A N 1
ATOM 1870 C CA . THR A 1 239 ? -12.080 35.292 77.711 1.00 80.50 239 THR A CA 1
ATOM 1871 C C . THR A 1 239 ? -13.364 34.547 78.097 1.00 80.50 239 THR A C 1
ATOM 1873 O O . THR A 1 239 ? -13.887 34.758 79.188 1.00 80.50 239 THR A O 1
ATOM 1876 N N . GLN A 1 240 ? -13.846 33.652 77.229 1.00 83.06 240 GLN A N 1
ATOM 1877 C CA . GLN A 1 240 ? -15.005 32.781 77.448 1.00 83.06 240 GLN A CA 1
ATOM 1878 C C . GLN A 1 240 ? -14.642 31.442 78.120 1.00 83.06 240 GLN A C 1
ATOM 1880 O O . GLN A 1 240 ? -15.501 30.586 78.269 1.00 83.06 240 GLN A O 1
ATOM 1885 N N . TRP A 1 241 ? -13.383 31.238 78.524 1.00 86.38 241 TRP A N 1
ATOM 1886 C CA . TRP A 1 241 ? -12.892 30.012 79.172 1.00 86.38 241 TRP A CA 1
ATOM 1887 C C . TRP A 1 241 ? -12.903 28.742 78.298 1.00 86.38 241 TRP A C 1
ATOM 1889 O O . TRP A 1 241 ? -12.758 27.628 78.803 1.00 86.38 241 TRP A O 1
ATOM 1899 N N . LYS A 1 242 ? -12.958 28.904 76.968 1.00 86.88 242 LYS A N 1
ATOM 1900 C CA . LYS A 1 242 ? -12.731 27.832 75.983 1.00 86.88 242 LYS A CA 1
ATOM 1901 C C . LYS A 1 242 ? -11.264 27.761 75.561 1.00 86.88 242 LYS A C 1
ATOM 1903 O O . LYS A 1 242 ? -10.660 28.792 75.260 1.00 86.88 242 LYS A O 1
ATOM 1908 N N . CYS A 1 243 ? -10.700 26.559 75.451 1.00 85.94 243 CYS A N 1
ATOM 1909 C CA . CYS A 1 243 ? -9.427 26.336 74.770 1.00 85.94 243 CYS A CA 1
ATOM 1910 C C . CYS A 1 243 ? -9.646 25.959 73.300 1.00 85.94 243 CYS A C 1
ATOM 1912 O O . CYS A 1 243 ? -10.271 24.945 73.011 1.00 85.94 243 CYS A O 1
ATOM 1914 N N . ASN A 1 244 ? -9.053 26.702 72.364 1.00 82.25 244 ASN A N 1
ATOM 1915 C CA . ASN A 1 244 ? -9.189 26.426 70.926 1.00 82.25 244 ASN A CA 1
ATOM 1916 C C . ASN A 1 244 ? -8.186 25.385 70.376 1.00 82.25 244 ASN A C 1
ATOM 1918 O O . ASN A 1 244 ? -8.199 25.122 69.179 1.00 82.25 244 ASN A O 1
ATOM 1922 N N . LEU A 1 245 ? -7.314 24.798 71.214 1.00 83.75 245 LEU A N 1
ATOM 1923 C CA . LEU A 1 245 ? -6.437 23.688 70.795 1.00 83.75 245 LEU A CA 1
ATOM 1924 C C . LEU A 1 245 ? -7.078 22.315 71.035 1.00 83.75 245 LEU A C 1
ATOM 1926 O O . LEU A 1 245 ? -7.055 21.472 70.146 1.00 83.75 245 LEU A O 1
ATOM 1930 N N . CYS A 1 246 ? -7.661 22.088 72.216 1.00 85.38 246 CYS A N 1
ATOM 1931 C CA . CYS A 1 246 ? -8.393 20.852 72.531 1.00 85.38 246 CYS A CA 1
ATOM 1932 C C . CYS A 1 246 ? -9.920 20.984 72.378 1.00 85.38 246 CYS A C 1
ATOM 1934 O O . CYS A 1 246 ? -10.627 19.995 72.527 1.00 85.38 246 CYS A O 1
ATOM 1936 N N . ASN A 1 247 ? -10.427 22.186 72.077 1.00 84.94 247 ASN A N 1
ATOM 1937 C CA . ASN A 1 247 ? -11.850 22.535 71.939 1.00 84.94 247 ASN A CA 1
ATOM 1938 C C . ASN A 1 247 ? -12.722 22.360 73.198 1.00 84.94 247 ASN A C 1
ATOM 1940 O O . ASN A 1 247 ? -13.944 22.458 73.103 1.00 84.94 247 ASN A O 1
ATOM 1944 N N . MET A 1 248 ? -12.104 22.191 74.370 1.00 85.50 248 MET A N 1
ATOM 1945 C CA . MET A 1 248 ? -12.785 22.004 75.656 1.00 85.50 248 MET A CA 1
ATOM 1946 C C . MET A 1 248 ? -12.924 23.316 76.455 1.00 85.50 248 MET A C 1
ATOM 1948 O O . MET A 1 248 ? -12.133 24.249 76.289 1.00 85.50 248 MET A O 1
ATOM 1952 N N . TRP A 1 249 ? -13.898 23.359 77.362 1.00 87.69 249 TRP A N 1
ATOM 1953 C CA . TRP A 1 249 ? -14.218 24.473 78.260 1.00 87.69 249 TRP A CA 1
ATOM 1954 C C . TRP A 1 249 ? -13.754 24.211 79.693 1.00 87.69 249 TRP A C 1
ATOM 1956 O O . TRP A 1 249 ? -13.715 23.065 80.143 1.00 87.69 249 TRP A O 1
ATOM 1966 N N . ALA A 1 250 ? -13.453 25.281 80.425 1.00 85.56 250 ALA A N 1
ATOM 1967 C CA . ALA A 1 250 ? -13.113 25.248 81.843 1.00 85.56 250 ALA A CA 1
ATOM 1968 C C . ALA A 1 250 ? -14.027 26.172 82.667 1.00 85.56 250 ALA A C 1
ATOM 1970 O O . ALA A 1 250 ? -14.620 27.117 82.148 1.00 85.56 250 ALA A O 1
ATOM 1971 N N . CYS A 1 251 ? -14.139 25.901 83.963 1.00 85.38 251 CYS A N 1
ATOM 1972 C CA . CYS A 1 251 ? -14.894 26.712 84.903 1.00 85.38 251 CYS A CA 1
ATOM 1973 C C . CYS A 1 251 ? -14.095 27.958 85.314 1.00 85.38 251 CYS A C 1
ATOM 1975 O O . CYS A 1 251 ? -12.912 27.869 85.649 1.00 85.38 251 CYS A O 1
ATOM 1977 N N . LYS A 1 252 ? -14.762 29.116 85.319 1.00 81.94 252 LYS A N 1
ATOM 1978 C CA . LYS A 1 252 ? -14.161 30.412 85.655 1.00 81.94 252 LYS A CA 1
ATOM 1979 C C . LYS A 1 252 ? -13.742 30.532 87.121 1.00 81.94 252 LYS A C 1
ATOM 1981 O O . LYS A 1 252 ? -12.767 31.219 87.399 1.00 81.94 252 LYS A O 1
ATOM 1986 N N . ASP A 1 253 ? -14.459 29.873 88.029 1.00 78.56 253 ASP A N 1
ATOM 1987 C CA . ASP A 1 253 ? -14.344 30.145 89.466 1.00 78.56 253 ASP A CA 1
ATOM 1988 C C . ASP A 1 253 ? -13.454 29.131 90.208 1.00 78.56 253 ASP A C 1
ATOM 1990 O O . ASP A 1 253 ? -12.670 29.522 91.069 1.00 78.56 253 ASP A O 1
ATOM 1994 N N . CYS A 1 254 ? -13.528 27.837 89.866 1.00 78.38 254 CYS A N 1
ATOM 1995 C CA . CYS A 1 254 ? -12.666 26.785 90.440 1.00 78.38 254 CYS A CA 1
ATOM 1996 C C . CYS A 1 254 ? -11.474 26.397 89.550 1.00 78.38 254 CYS A C 1
ATOM 1998 O O . CYS A 1 254 ? -10.579 25.692 90.007 1.00 78.38 254 CYS A O 1
ATOM 2000 N N . HIS A 1 255 ? -11.456 26.853 88.292 1.00 79.19 255 HIS A N 1
ATOM 2001 C CA . HIS A 1 255 ? -10.405 26.585 87.307 1.00 79.19 255 HIS A CA 1
ATOM 2002 C C . HIS A 1 255 ? -10.307 25.146 86.753 1.00 79.19 255 HIS A C 1
ATOM 2004 O O . HIS A 1 255 ? -9.313 24.824 86.099 1.00 79.19 255 HIS A O 1
ATOM 2010 N N . GLU A 1 256 ? -11.317 24.298 86.956 1.00 83.19 256 GLU A N 1
ATOM 2011 C CA . GLU A 1 256 ? -11.359 22.905 86.472 1.00 83.19 256 GLU A CA 1
ATOM 2012 C C . GLU A 1 256 ? -11.955 22.762 85.061 1.00 83.19 256 GLU A C 1
ATOM 2014 O O . GLU A 1 256 ? -12.569 23.687 84.531 1.00 83.19 256 GLU A O 1
ATOM 2019 N N . MET A 1 257 ? -11.790 21.594 84.431 1.00 82.25 257 MET A N 1
ATOM 2020 C CA . MET A 1 257 ? -12.367 21.291 83.115 1.00 82.25 257 MET A CA 1
ATOM 2021 C C . MET A 1 257 ? -13.865 20.951 83.208 1.00 82.25 257 MET A C 1
ATOM 2023 O O . MET A 1 257 ? -14.268 20.155 84.048 1.00 82.25 257 MET A O 1
ATOM 2027 N N . LYS A 1 258 ? -14.678 21.508 82.299 1.00 82.31 258 LYS A N 1
ATOM 2028 C CA . LYS A 1 258 ? -16.114 21.195 82.148 1.00 82.31 258 LYS A CA 1
ATOM 2029 C C . LYS A 1 258 ? -16.416 20.146 81.069 1.00 82.31 258 LYS A C 1
ATOM 2031 O O . LYS A 1 258 ? -17.374 19.397 81.209 1.00 82.31 258 LYS A O 1
ATOM 2036 N N . GLY A 1 259 ? -15.631 20.108 79.988 1.00 80.12 259 GLY A N 1
ATOM 2037 C CA . GLY A 1 259 ? -15.855 19.216 78.838 1.00 80.12 259 GLY A CA 1
ATOM 2038 C C . GLY A 1 259 ? -16.005 19.965 77.510 1.00 80.12 259 GLY A C 1
ATOM 2039 O O . GLY A 1 259 ? -15.503 21.078 77.365 1.00 80.12 259 GLY A O 1
ATOM 2040 N N . ALA A 1 260 ? -16.656 19.349 76.519 1.00 79.06 260 ALA A N 1
ATOM 2041 C CA . ALA A 1 260 ? -16.776 19.894 75.157 1.00 79.06 260 ALA A CA 1
ATOM 2042 C C . ALA A 1 260 ? -17.837 21.007 75.014 1.00 79.06 260 ALA A C 1
ATOM 2044 O O . ALA A 1 260 ? -17.771 21.816 74.084 1.00 79.06 260 ALA A O 1
ATOM 2045 N N . GLU A 1 261 ? -18.781 21.080 75.953 1.00 79.25 261 GLU A N 1
ATOM 2046 C CA . GLU A 1 261 ? -19.903 22.023 75.957 1.00 79.25 261 GLU A CA 1
ATOM 2047 C C . GLU A 1 261 ? -19.765 23.060 77.084 1.00 79.25 261 GLU A C 1
ATOM 2049 O O . GLU A 1 261 ? -19.115 22.820 78.103 1.00 79.25 261 GLU A O 1
ATOM 2054 N N . GLN A 1 262 ? -20.344 24.246 76.876 1.00 75.88 262 GLN A N 1
ATOM 2055 C CA . GLN A 1 262 ? -20.160 25.414 77.746 1.00 75.88 262 GLN A CA 1
ATOM 2056 C C . GLN A 1 262 ? -21.037 25.356 79.008 1.00 75.88 262 GLN A C 1
ATOM 2058 O O . GLN A 1 262 ? -20.562 25.563 80.133 1.00 75.88 262 GLN A O 1
ATOM 2063 N N . ASP A 1 263 ? -22.320 25.061 78.805 1.00 72.44 263 ASP A N 1
ATOM 2064 C CA . ASP A 1 263 ? -23.382 25.222 79.803 1.00 72.44 263 ASP A CA 1
ATOM 2065 C C . ASP A 1 263 ? -23.675 23.918 80.565 1.00 72.44 263 ASP A C 1
ATOM 2067 O O . ASP A 1 263 ? -24.757 23.722 81.109 1.00 72.44 263 ASP A O 1
ATOM 2071 N N . VAL A 1 264 ? -22.675 23.031 80.644 1.00 75.44 264 VAL A N 1
ATOM 2072 C CA . VAL A 1 264 ? -22.708 21.860 81.526 1.00 75.44 264 VAL A CA 1
ATOM 2073 C C . VAL A 1 264 ? -22.761 22.338 82.980 1.00 75.44 264 VAL A C 1
ATOM 2075 O O . VAL A 1 264 ? -21.941 23.170 83.409 1.00 75.44 264 VAL A O 1
ATOM 2078 N N . GLU A 1 265 ? -23.731 21.805 83.726 1.00 71.25 265 GLU A N 1
ATOM 2079 C CA . GLU A 1 265 ? -23.900 22.045 85.156 1.00 71.25 265 GLU A CA 1
ATOM 2080 C C . GLU A 1 265 ? -22.666 21.528 85.909 1.00 71.25 265 GLU A C 1
ATOM 2082 O O . GLU A 1 265 ? -22.266 20.372 85.781 1.00 71.25 265 GLU A O 1
ATOM 2087 N N . HIS A 1 266 ? -22.009 22.423 86.644 1.00 75.62 266 HIS A N 1
ATOM 2088 C CA . HIS A 1 266 ? -20.734 22.153 87.296 1.00 75.62 266 HIS A CA 1
ATOM 2089 C C . HIS A 1 266 ? -20.735 22.777 88.690 1.00 75.62 266 HIS A C 1
ATOM 2091 O O . HIS A 1 266 ? -20.847 23.997 88.830 1.00 75.62 266 HIS A O 1
ATOM 2097 N N . THR A 1 267 ? -20.565 21.934 89.705 1.00 80.00 267 THR A N 1
ATOM 2098 C CA . THR A 1 267 ? -20.539 22.332 91.114 1.00 8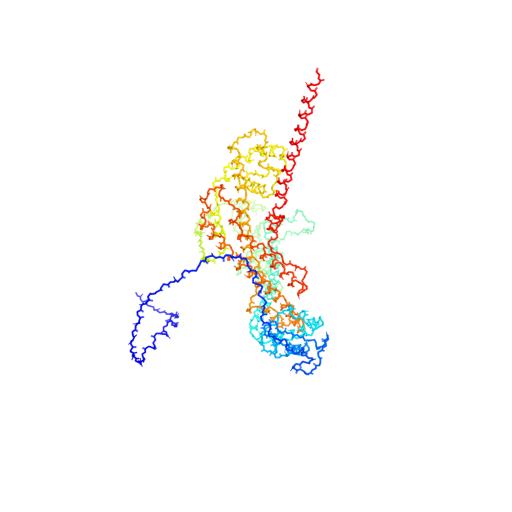0.00 267 THR A CA 1
ATOM 2099 C C . THR A 1 267 ? -19.096 22.404 91.601 1.00 80.00 267 THR A C 1
ATOM 2101 O O . THR A 1 267 ? -18.436 21.382 91.766 1.00 80.00 267 THR A O 1
ATOM 2104 N N . CYS A 1 268 ? -18.606 23.618 91.845 1.00 79.44 268 CYS A N 1
ATOM 2105 C CA . CYS A 1 268 ? -17.243 23.865 92.312 1.00 79.44 268 CYS A CA 1
ATOM 2106 C C . CYS A 1 268 ? -16.997 23.304 93.726 1.00 79.44 268 CYS A C 1
ATOM 2108 O O . CYS A 1 268 ? -17.759 23.607 94.647 1.00 79.44 268 CYS A O 1
ATOM 2110 N N . HIS A 1 269 ? -15.888 22.585 93.941 1.00 79.88 269 HIS A N 1
ATOM 2111 C CA . HIS A 1 269 ? -15.488 22.163 95.289 1.00 79.88 269 HIS A CA 1
ATOM 2112 C C . HIS A 1 269 ? -15.025 23.369 96.143 1.00 79.88 269 HIS A C 1
ATOM 2114 O O . HIS A 1 269 ? -14.248 24.192 95.639 1.00 79.88 269 HIS A O 1
ATOM 2120 N N . PRO A 1 270 ? -15.430 23.493 97.428 1.00 78.94 270 PRO A N 1
ATOM 2121 C CA . PRO A 1 270 ? -15.083 24.645 98.271 1.00 78.94 270 PRO A CA 1
ATOM 2122 C C . PRO A 1 270 ? -13.575 24.905 98.394 1.00 78.94 270 PRO A C 1
ATOM 2124 O O . PRO A 1 270 ? -13.133 26.050 98.285 1.00 78.94 270 PRO A O 1
ATOM 2127 N N . ASP A 1 271 ? -12.776 23.847 98.541 1.00 74.88 271 ASP A N 1
ATOM 2128 C CA . ASP A 1 271 ? -11.319 23.960 98.695 1.00 74.88 271 ASP A CA 1
ATOM 2129 C C . ASP A 1 271 ? -10.630 24.464 97.420 1.00 74.88 271 ASP A C 1
ATOM 2131 O O . ASP A 1 271 ? -9.656 25.220 97.481 1.00 74.88 271 ASP A O 1
ATOM 2135 N N . ASN A 1 272 ? -11.172 24.114 96.250 1.00 73.88 272 ASN A N 1
ATOM 2136 C CA . ASN A 1 272 ? -10.618 24.523 94.959 1.00 73.88 272 ASN A CA 1
ATOM 2137 C C . ASN A 1 272 ? -10.945 25.999 94.679 1.00 73.88 272 ASN A C 1
ATOM 2139 O O . ASN A 1 272 ? -10.102 26.721 94.150 1.00 73.88 272 ASN A O 1
ATOM 2143 N N . LEU A 1 273 ? -12.096 26.496 95.158 1.00 77.56 273 LEU A N 1
ATOM 2144 C CA . LEU A 1 273 ? -12.413 27.931 95.194 1.00 77.56 273 LEU A CA 1
ATOM 2145 C C . LEU A 1 273 ? -11.500 28.717 96.154 1.00 77.56 273 LEU A C 1
ATOM 2147 O O . LEU A 1 273 ? -11.115 29.848 95.849 1.00 77.56 273 LEU A O 1
ATOM 2151 N N . ALA A 1 274 ? -11.150 28.152 97.313 1.00 74.19 274 ALA A N 1
ATOM 2152 C CA . ALA A 1 274 ? -10.226 28.786 98.257 1.00 74.19 274 ALA A CA 1
ATOM 2153 C C . ALA A 1 274 ? -8.789 28.833 97.701 1.00 74.19 274 ALA A C 1
ATOM 2155 O O . ALA A 1 274 ? -8.146 29.885 97.718 1.00 74.19 274 ALA A O 1
ATOM 2156 N N . SER A 1 275 ? -8.324 27.724 97.123 1.00 74.50 275 SER A N 1
ATOM 2157 C CA . SER A 1 275 ? -7.005 27.608 96.487 1.00 74.50 275 SER A CA 1
ATOM 2158 C C . SER A 1 275 ? -6.872 28.530 95.271 1.00 74.50 275 SER A C 1
ATOM 2160 O O . SER A 1 275 ? -5.857 29.209 95.123 1.00 74.50 275 SER A O 1
ATOM 2162 N N . ALA A 1 276 ? -7.913 28.627 94.435 1.00 73.00 276 ALA A N 1
ATOM 2163 C CA . ALA A 1 276 ? -7.966 29.559 93.308 1.00 73.00 276 ALA A CA 1
ATOM 2164 C C . ALA A 1 276 ? -7.745 31.017 93.752 1.00 73.00 276 ALA A C 1
ATOM 2166 O O . ALA A 1 276 ? -6.895 31.709 93.188 1.00 73.00 276 ALA A O 1
ATOM 2167 N N . LYS A 1 277 ? -8.440 31.455 94.814 1.00 76.81 277 LYS A N 1
ATOM 2168 C CA . LYS A 1 277 ? -8.303 32.809 95.379 1.00 76.81 277 LYS A CA 1
ATOM 2169 C C . LYS A 1 277 ? -6.898 33.095 95.920 1.00 76.81 277 LYS A C 1
ATOM 2171 O O . LYS A 1 277 ? -6.420 34.217 95.763 1.00 76.81 277 LYS A O 1
ATOM 2176 N N . LEU A 1 278 ? -6.233 32.108 96.528 1.00 73.38 278 LEU A N 1
ATOM 2177 C CA . LEU A 1 278 ? -4.863 32.262 97.034 1.00 73.38 278 LEU A CA 1
ATOM 2178 C C . LEU A 1 278 ? -3.846 32.398 95.884 1.00 73.38 278 LEU A C 1
ATOM 2180 O O . LEU A 1 278 ? -3.031 33.321 95.871 1.00 73.38 278 LEU A O 1
ATOM 2184 N N . ILE A 1 279 ? -3.947 31.527 94.871 1.00 69.69 279 ILE A N 1
ATOM 2185 C CA . ILE A 1 279 ? -3.065 31.527 93.691 1.00 69.69 279 ILE A CA 1
ATOM 2186 C C . ILE A 1 279 ? -3.141 32.864 92.941 1.00 69.69 279 ILE A C 1
ATOM 2188 O O . ILE A 1 279 ? -2.116 33.382 92.489 1.00 69.69 279 ILE A O 1
ATOM 2192 N N . ASP A 1 280 ? -4.332 33.450 92.814 1.00 69.62 280 ASP A N 1
ATOM 2193 C CA . ASP A 1 280 ? -4.508 34.726 92.118 1.00 69.62 280 ASP A CA 1
ATOM 2194 C C . ASP A 1 280 ? -3.896 35.926 92.868 1.00 69.62 280 ASP A C 1
ATOM 2196 O O . ASP A 1 280 ? -3.518 36.906 92.216 1.00 69.62 280 ASP A O 1
ATOM 2200 N N . ALA A 1 281 ? -3.740 35.841 94.195 1.00 71.62 281 ALA A N 1
ATOM 2201 C CA . ALA A 1 281 ? -3.127 36.884 95.019 1.00 71.62 281 ALA A CA 1
ATOM 2202 C C . ALA A 1 281 ? -1.588 36.885 94.933 1.00 71.62 281 ALA A C 1
ATOM 2204 O O . ALA A 1 281 ? -0.982 37.940 94.718 1.00 71.62 281 ALA A O 1
ATOM 2205 N N . GLU A 1 282 ? -0.959 35.712 95.065 1.00 71.81 282 GLU A N 1
ATOM 2206 C CA . GLU A 1 282 ? 0.502 35.572 95.214 1.00 71.81 282 GLU A CA 1
ATOM 2207 C C . GLU A 1 282 ? 1.272 35.479 93.885 1.00 71.81 282 GLU A C 1
ATOM 2209 O O . GLU A 1 282 ? 2.494 35.644 93.849 1.00 71.81 282 GLU A O 1
ATOM 2214 N N . THR A 1 283 ? 0.577 35.243 92.768 1.00 76.44 283 THR A N 1
ATOM 2215 C CA . THR A 1 283 ? 1.211 35.043 91.455 1.00 76.44 283 THR A CA 1
ATOM 2216 C C . THR A 1 283 ? 0.968 36.198 90.483 1.00 76.44 283 THR A C 1
ATOM 2218 O O . THR A 1 283 ? -0.037 36.917 90.538 1.00 76.44 283 THR A O 1
ATOM 2221 N N . ARG A 1 284 ? 1.877 36.362 89.516 1.00 75.81 284 ARG A N 1
ATOM 2222 C CA . ARG A 1 284 ? 1.720 37.286 88.381 1.00 75.81 284 ARG A CA 1
ATOM 2223 C C . ARG A 1 284 ? 1.788 36.510 87.068 1.00 75.81 284 ARG A C 1
ATOM 2225 O O . ARG A 1 284 ? 2.563 35.567 86.932 1.00 75.81 284 ARG A O 1
ATOM 2232 N N . GLY A 1 285 ? 0.936 36.869 86.110 1.00 78.31 285 GLY A N 1
ATOM 2233 C CA . GLY A 1 285 ? 0.925 36.240 84.789 1.00 78.31 285 GLY A CA 1
ATOM 2234 C C . GLY A 1 285 ? 2.116 36.700 83.949 1.00 78.31 285 GLY A C 1
ATOM 2235 O O . GLY A 1 285 ? 2.381 37.896 83.859 1.00 78.31 285 GLY A O 1
ATOM 2236 N N . CYS A 1 286 ? 2.821 35.766 83.312 1.00 75.50 286 CYS A N 1
ATOM 2237 C CA . CYS A 1 286 ? 3.856 36.092 82.334 1.00 75.50 286 CYS A CA 1
ATOM 2238 C C . CYS A 1 286 ? 3.244 36.877 81.152 1.00 75.50 286 CYS A C 1
ATOM 2240 O O . CYS A 1 286 ? 2.272 36.405 80.559 1.00 75.50 286 CYS A O 1
ATOM 2242 N N . PRO A 1 287 ? 3.819 38.019 80.737 1.00 72.31 287 PRO A N 1
ATOM 2243 C CA . PRO A 1 287 ? 3.246 38.874 79.692 1.00 72.31 287 PRO A CA 1
ATOM 2244 C C . PRO A 1 287 ? 3.251 38.247 78.285 1.00 72.31 287 PRO A C 1
ATOM 2246 O O . PRO A 1 287 ? 2.524 38.716 77.413 1.00 72.31 287 PRO A O 1
ATOM 2249 N N . LYS A 1 288 ? 4.041 37.185 78.047 1.00 68.19 288 LYS A N 1
ATOM 2250 C CA . LYS A 1 288 ? 4.099 36.472 76.756 1.00 68.19 288 LYS A CA 1
ATOM 2251 C C . LYS A 1 288 ? 3.131 35.284 76.666 1.00 68.19 288 LYS A C 1
ATOM 2253 O O . LYS A 1 288 ? 2.622 35.009 75.585 1.00 68.19 288 LYS A O 1
ATOM 2258 N N . CYS A 1 289 ? 2.899 34.565 77.769 1.00 69.44 289 CYS A N 1
ATOM 2259 C CA . CYS A 1 289 ? 2.157 33.293 77.763 1.00 69.44 289 CYS A CA 1
ATOM 2260 C C . CYS A 1 289 ? 1.088 33.149 78.862 1.00 69.44 289 CYS A C 1
ATOM 2262 O O . CYS A 1 289 ? 0.477 32.095 78.974 1.00 69.44 289 CYS A O 1
ATOM 2264 N N . GLY A 1 290 ? 0.867 34.144 79.722 1.00 71.94 290 GLY A N 1
ATOM 2265 C CA . GLY A 1 290 ? -0.150 34.090 80.782 1.00 71.94 290 GLY A CA 1
ATOM 2266 C C . GLY A 1 290 ? 0.085 33.045 81.885 1.00 71.94 290 GLY A C 1
ATOM 2267 O O . GLY A 1 290 ? -0.720 32.951 82.809 1.00 71.94 290 GLY A O 1
ATOM 2268 N N . ALA A 1 291 ? 1.174 32.268 81.836 1.00 72.81 291 ALA A N 1
ATOM 2269 C CA . ALA A 1 291 ? 1.532 31.333 82.898 1.00 72.81 291 ALA A CA 1
ATOM 2270 C C . ALA A 1 291 ? 1.748 32.089 84.218 1.00 72.81 291 ALA A C 1
ATOM 2272 O O . ALA A 1 291 ? 2.442 33.108 84.242 1.00 72.81 291 ALA A O 1
ATOM 2273 N N . ARG A 1 292 ? 1.158 31.597 85.313 1.00 78.81 292 ARG A N 1
ATOM 2274 C CA . ARG A 1 292 ? 1.355 32.167 86.650 1.00 78.81 292 ARG A CA 1
ATOM 2275 C C . ARG A 1 292 ? 2.782 31.876 87.112 1.00 78.81 292 ARG A C 1
ATOM 2277 O O . ARG A 1 292 ? 3.138 30.728 87.353 1.00 78.81 292 ARG A O 1
ATOM 2284 N N . VAL A 1 293 ? 3.591 32.923 87.213 1.00 71.75 293 VAL A N 1
ATOM 2285 C CA . VAL A 1 293 ? 4.932 32.880 87.796 1.00 71.75 293 VAL A CA 1
ATOM 2286 C C . VAL A 1 293 ? 4.829 33.386 89.238 1.00 71.75 293 VAL A C 1
ATOM 2288 O O . VAL A 1 293 ? 4.036 34.279 89.543 1.00 71.75 293 VAL A O 1
ATOM 2291 N N . PHE A 1 294 ? 5.627 32.795 90.122 1.00 73.69 294 PHE A N 1
ATOM 2292 C CA . PHE A 1 294 ? 5.777 33.141 91.536 1.00 73.69 294 PHE A CA 1
ATOM 2293 C C . PHE A 1 294 ? 7.243 33.530 91.779 1.00 73.69 294 PHE A C 1
ATOM 2295 O O . PHE A 1 294 ? 8.147 32.891 91.235 1.00 73.69 294 PHE A O 1
ATOM 2302 N N . LYS A 1 295 ? 7.492 34.593 92.552 1.00 72.12 295 LYS A N 1
ATOM 2303 C CA . LYS A 1 295 ? 8.846 35.094 92.832 1.00 72.12 295 LYS A CA 1
ATOM 2304 C C . LYS A 1 295 ? 9.306 34.643 94.217 1.00 72.12 295 LYS A C 1
ATOM 2306 O O . LYS A 1 295 ? 8.841 35.166 95.221 1.00 72.12 295 LYS A O 1
ATOM 2311 N N . ILE A 1 296 ? 10.265 33.718 94.241 1.00 65.50 296 ILE A N 1
ATOM 2312 C CA . ILE A 1 296 ? 10.818 33.132 95.474 1.00 65.50 296 ILE A CA 1
ATOM 2313 C C . ILE A 1 296 ? 11.847 34.067 96.138 1.00 65.50 296 ILE A C 1
ATOM 2315 O O . ILE A 1 296 ? 11.868 34.183 97.358 1.00 65.50 296 ILE A O 1
ATOM 2319 N N . SER A 1 297 ? 12.693 34.744 95.352 1.00 55.09 297 SER A N 1
ATOM 2320 C CA . SER A 1 297 ? 13.485 35.952 95.686 1.00 55.09 297 SER A CA 1
ATOM 2321 C C . SER A 1 297 ? 14.507 36.219 94.563 1.00 55.09 297 SER A C 1
ATOM 2323 O O . SER A 1 297 ? 14.652 35.403 93.655 1.00 55.09 297 SER A O 1
ATOM 2325 N N . GLY A 1 298 ? 15.197 37.367 94.586 1.00 64.69 298 GLY A N 1
ATOM 2326 C CA . GLY A 1 298 ? 16.287 37.677 93.647 1.00 64.69 298 GLY A CA 1
ATOM 2327 C C . GLY A 1 298 ? 15.928 38.639 92.506 1.00 64.69 298 GLY A C 1
ATOM 2328 O O . GLY A 1 298 ? 15.043 39.493 92.648 1.00 64.69 298 GLY A O 1
ATOM 2329 N N . CYS A 1 299 ? 16.679 38.527 91.401 1.00 62.16 299 CYS A N 1
ATOM 2330 C CA . CYS A 1 299 ? 16.659 39.440 90.251 1.00 62.16 299 CYS A CA 1
ATOM 2331 C C . CYS A 1 299 ? 15.245 39.654 89.683 1.00 62.16 299 CYS A C 1
ATOM 2333 O O . CYS A 1 299 ? 14.382 38.782 89.771 1.00 62.16 299 CYS A O 1
ATOM 2335 N N . ASN A 1 300 ? 14.997 40.826 89.094 1.00 70.69 300 ASN A N 1
ATOM 2336 C CA . ASN A 1 300 ? 13.722 41.093 88.433 1.00 70.69 300 ASN A CA 1
ATOM 2337 C C . ASN A 1 300 ? 13.609 40.440 87.055 1.00 70.69 300 ASN A C 1
ATOM 2339 O O . ASN A 1 300 ? 12.479 40.224 86.636 1.00 70.69 300 ASN A O 1
ATOM 2343 N N . GLN A 1 301 ? 14.715 40.100 86.383 1.00 66.81 301 GLN A N 1
ATOM 2344 C CA . GLN A 1 301 ? 14.690 39.337 85.134 1.00 66.81 301 GLN A CA 1
ATOM 2345 C C . GLN A 1 301 ? 14.243 37.894 85.417 1.00 66.81 301 GLN A C 1
ATOM 2347 O O . GLN A 1 301 ? 15.043 36.999 85.686 1.00 66.81 301 GLN A O 1
ATOM 2352 N N . MET A 1 302 ? 12.935 37.676 85.373 1.00 71.12 302 MET A N 1
ATOM 2353 C CA . MET A 1 302 ? 12.299 36.383 85.549 1.00 71.12 302 MET A CA 1
ATOM 2354 C C . MET A 1 302 ? 12.274 35.658 84.212 1.00 71.12 302 MET A C 1
ATOM 2356 O O . MET A 1 302 ? 11.518 36.007 83.308 1.00 71.12 302 MET A O 1
ATOM 2360 N N . PHE A 1 303 ? 13.080 34.612 84.083 1.00 64.06 303 PHE A N 1
ATOM 2361 C CA . PHE A 1 303 ? 12.948 33.681 82.973 1.00 64.06 303 PHE A CA 1
ATOM 2362 C C . PHE A 1 303 ? 11.724 32.789 83.193 1.00 64.06 303 PHE A C 1
ATOM 2364 O O . PHE A 1 303 ? 11.652 32.028 84.159 1.00 64.06 303 PHE A O 1
ATOM 2371 N N . CYS A 1 304 ? 10.728 32.895 82.314 1.00 68.38 304 CYS A N 1
ATOM 2372 C CA . CYS A 1 304 ? 9.530 32.070 82.383 1.00 68.38 304 CYS A CA 1
ATOM 2373 C C . CYS A 1 304 ? 9.858 30.623 81.990 1.00 68.38 304 CYS A C 1
ATOM 2375 O O . CYS A 1 304 ? 9.779 30.264 80.816 1.00 68.38 304 CYS A O 1
ATOM 2377 N N . THR A 1 305 ? 10.145 29.776 82.978 1.00 62.44 305 THR A N 1
ATOM 2378 C CA . THR A 1 305 ? 10.463 28.343 82.809 1.00 62.44 305 THR A CA 1
ATOM 2379 C C . THR A 1 305 ? 9.367 27.521 82.113 1.00 62.44 305 THR A C 1
ATOM 2381 O O . THR A 1 305 ? 9.621 26.416 81.639 1.00 62.44 305 THR A O 1
ATOM 2384 N N . ALA A 1 306 ? 8.143 28.054 82.023 1.00 59.91 306 ALA A N 1
ATOM 2385 C CA . ALA A 1 306 ? 7.033 27.431 81.305 1.00 59.91 306 ALA A CA 1
ATOM 2386 C C . ALA A 1 306 ? 7.083 27.651 79.781 1.00 59.91 306 ALA A C 1
ATOM 2388 O O . ALA A 1 306 ? 6.590 26.807 79.037 1.00 59.91 306 ALA A O 1
ATOM 2389 N N . CYS A 1 307 ? 7.649 28.769 79.304 1.00 61.09 307 CYS A N 1
ATOM 2390 C CA . CYS A 1 307 ? 7.762 29.052 77.865 1.00 61.09 307 CYS A CA 1
ATOM 2391 C C . CYS A 1 307 ? 9.199 29.179 77.347 1.00 61.09 307 CYS A C 1
ATOM 2393 O O . CYS A 1 307 ? 9.370 29.186 76.137 1.00 61.09 307 CYS A O 1
ATOM 2395 N N . ASN A 1 308 ? 10.203 29.277 78.226 1.00 58.69 308 ASN A N 1
ATOM 2396 C CA . ASN A 1 308 ? 11.650 29.309 77.957 1.00 58.69 308 ASN A CA 1
ATOM 2397 C C . ASN A 1 308 ? 12.162 30.344 76.924 1.00 58.69 308 ASN A C 1
ATOM 2399 O O . ASN A 1 308 ? 13.359 30.442 76.699 1.00 58.69 308 ASN A O 1
ATOM 2403 N N . ASP A 1 309 ? 11.285 31.184 76.374 1.00 55.75 309 ASP A N 1
ATOM 2404 C CA . ASP A 1 309 ? 11.602 32.242 75.405 1.00 55.75 309 ASP A CA 1
ATOM 2405 C C . ASP A 1 309 ? 11.174 33.628 75.926 1.00 55.75 309 ASP A C 1
ATOM 2407 O O . ASP A 1 309 ? 10.718 34.495 75.170 1.00 55.75 309 ASP A O 1
ATOM 2411 N N . CYS A 1 310 ? 11.195 33.812 77.246 1.00 62.94 310 CYS A N 1
ATOM 2412 C CA . CYS A 1 310 ? 10.758 35.042 77.899 1.00 62.94 310 CYS A CA 1
ATOM 2413 C C . CYS A 1 310 ? 11.510 35.244 79.218 1.00 62.94 310 CYS A C 1
ATOM 2415 O O . CYS A 1 310 ? 10.997 34.898 80.282 1.00 62.94 310 CYS A O 1
ATOM 2417 N N . ALA A 1 311 ? 12.713 35.815 79.155 1.00 69.88 311 ALA A N 1
ATOM 2418 C CA . ALA A 1 311 ? 13.273 36.560 80.281 1.00 69.88 311 ALA A CA 1
ATOM 2419 C C . ALA A 1 311 ? 12.505 37.880 80.380 1.00 69.88 311 ALA A C 1
ATOM 2421 O O . ALA A 1 311 ? 12.436 38.574 79.372 1.00 69.88 311 ALA A O 1
ATOM 2422 N N . PHE A 1 312 ? 11.869 38.197 81.514 1.00 74.00 312 PHE A N 1
ATOM 2423 C CA . PHE A 1 312 ? 11.094 39.432 81.653 1.00 74.00 312 PHE A CA 1
ATOM 2424 C C . PHE A 1 312 ? 11.146 40.082 83.040 1.00 74.00 312 PHE A C 1
ATOM 2426 O O . PHE A 1 312 ? 11.226 39.384 84.044 1.00 74.00 312 PHE A O 1
ATOM 2433 N N . ASP A 1 313 ? 11.041 41.411 83.116 1.00 76.81 313 ASP A N 1
ATOM 2434 C CA . ASP A 1 313 ? 11.026 42.132 84.398 1.00 76.81 313 ASP A CA 1
ATOM 2435 C C . ASP A 1 313 ? 9.747 41.845 85.217 1.00 76.81 313 ASP A C 1
ATOM 2437 O O . ASP A 1 313 ? 8.630 42.067 84.750 1.00 76.81 313 ASP A O 1
ATOM 2441 N N . TRP A 1 314 ? 9.905 41.380 86.458 1.00 74.06 314 TRP A N 1
ATOM 2442 C CA . TRP A 1 314 ? 8.817 40.971 87.360 1.00 74.06 314 TRP A CA 1
ATOM 2443 C C . TRP A 1 314 ? 7.825 42.083 87.735 1.00 74.06 314 TRP A C 1
ATOM 2445 O O . TRP A 1 314 ? 6.657 41.797 87.996 1.00 74.06 314 TRP A O 1
ATOM 2455 N N . VAL A 1 315 ? 8.281 43.336 87.813 1.00 71.19 315 VAL A N 1
ATOM 2456 C CA . VAL A 1 315 ? 7.457 44.469 88.267 1.00 71.19 315 VAL A CA 1
ATOM 2457 C C . VAL A 1 315 ? 6.722 45.115 87.089 1.00 71.19 315 VAL A C 1
ATOM 2459 O O . VAL A 1 315 ? 5.610 45.610 87.258 1.00 71.19 315 VAL A O 1
ATOM 2462 N N . THR A 1 316 ? 7.328 45.101 85.898 1.00 70.50 316 THR A N 1
ATOM 2463 C CA . THR A 1 316 ? 6.896 45.895 84.733 1.00 70.50 316 THR A CA 1
ATOM 2464 C C . THR A 1 316 ? 6.545 45.088 83.477 1.00 70.50 316 THR A C 1
ATOM 2466 O O . THR A 1 316 ? 5.811 45.592 82.630 1.00 70.50 316 THR A O 1
ATOM 2469 N N . GLY A 1 317 ? 7.026 43.848 83.330 1.00 70.06 317 GLY A N 1
ATOM 2470 C CA . GLY A 1 317 ? 6.622 42.925 82.260 1.00 70.06 317 GLY A CA 1
ATOM 2471 C C . GLY A 1 317 ? 7.338 43.042 80.898 1.00 70.06 317 GLY A C 1
ATOM 2472 O O . GLY A 1 317 ? 6.747 42.663 79.887 1.00 70.06 317 GLY A O 1
ATOM 2473 N N . ARG A 1 318 ? 8.575 43.560 80.812 1.00 73.25 318 ARG A N 1
ATOM 2474 C CA . ARG A 1 318 ? 9.346 43.714 79.539 1.00 73.25 318 ARG A CA 1
ATOM 2475 C C . ARG A 1 318 ? 10.345 42.570 79.276 1.00 73.25 318 ARG A C 1
ATOM 2477 O O . ARG A 1 318 ? 10.866 42.074 80.257 1.00 73.25 318 ARG A O 1
ATOM 2484 N N . ILE A 1 319 ? 10.632 42.197 78.009 1.00 77.38 319 ILE A N 1
ATOM 2485 C CA . ILE A 1 319 ? 11.285 40.918 77.578 1.00 77.38 319 ILE A CA 1
ATOM 2486 C C . ILE A 1 319 ? 12.754 41.047 77.043 1.00 77.38 319 ILE A C 1
ATOM 2488 O O . ILE A 1 319 ? 13.070 42.070 76.442 1.00 77.38 319 ILE A O 1
ATOM 2492 N N . GLU A 1 320 ? 13.605 40.000 77.180 1.00 51.69 320 GLU A N 1
ATOM 2493 C CA . GLU A 1 320 ? 15.046 39.875 76.769 1.00 51.69 320 GLU A CA 1
ATOM 2494 C C . GLU A 1 320 ? 15.400 38.469 76.114 1.00 51.69 320 GLU A C 1
ATOM 2496 O O . GLU A 1 320 ? 14.692 37.510 76.425 1.00 51.69 320 GLU A O 1
ATOM 2501 N N . THR A 1 321 ? 16.416 38.264 75.214 1.00 51.75 321 THR A N 1
ATOM 2502 C CA . THR A 1 321 ? 16.578 36.995 74.374 1.00 51.75 321 THR A CA 1
ATOM 2503 C C . THR A 1 321 ? 17.965 36.639 73.679 1.00 51.75 321 THR A C 1
ATOM 2505 O O . THR A 1 321 ? 18.329 37.397 72.783 1.00 51.75 321 THR A O 1
ATOM 2508 N N . VAL A 1 322 ? 18.667 35.475 73.909 1.00 48.78 322 VAL A N 1
ATOM 2509 C CA . VAL A 1 322 ? 19.785 34.851 73.051 1.00 48.78 322 VAL A CA 1
ATOM 2510 C C . VAL A 1 322 ? 20.170 33.346 73.381 1.00 48.78 322 VAL A C 1
ATOM 2512 O O . VAL A 1 322 ? 20.508 33.134 74.538 1.00 48.78 322 VAL A O 1
ATOM 2515 N N . ILE A 1 323 ? 20.260 32.341 72.439 1.00 42.06 323 ILE A N 1
ATOM 2516 C CA . ILE A 1 323 ? 20.971 30.982 72.552 1.00 42.06 323 ILE A CA 1
ATOM 2517 C C . ILE A 1 323 ? 21.287 30.268 71.159 1.00 42.06 323 ILE A C 1
ATOM 2519 O O . ILE A 1 323 ? 20.623 30.609 70.179 1.00 42.06 323 ILE A O 1
ATOM 2523 N N . HIS A 1 324 ? 22.234 29.278 71.023 1.00 42.97 324 HIS A N 1
ATOM 2524 C CA . HIS A 1 324 ? 22.676 28.558 69.758 1.00 42.97 324 HIS A CA 1
ATOM 2525 C C . HIS A 1 324 ? 23.245 27.070 69.876 1.00 42.97 324 HIS A C 1
ATOM 2527 O O . HIS A 1 324 ? 23.802 26.776 70.930 1.00 42.97 324 HIS A O 1
ATOM 2533 N N . ASN A 1 325 ? 23.198 26.186 68.816 1.00 31.44 325 ASN A N 1
ATOM 2534 C CA . ASN A 1 325 ? 24.236 25.209 68.232 1.00 31.44 325 ASN A CA 1
ATOM 2535 C C . ASN A 1 325 ? 23.706 23.914 67.424 1.00 31.44 325 ASN A C 1
ATOM 2537 O O . ASN A 1 325 ? 22.614 23.464 67.765 1.00 31.44 325 ASN A O 1
ATOM 2541 N N . PRO A 1 326 ? 24.401 23.282 66.396 1.00 41.44 326 PRO A N 1
ATOM 2542 C CA . PRO A 1 326 ? 23.870 22.206 65.459 1.00 41.44 326 PRO A CA 1
ATOM 2543 C C . PRO A 1 326 ? 24.782 20.987 64.964 1.00 41.44 326 PRO A C 1
ATOM 2545 O O . PRO A 1 326 ? 25.979 20.991 65.217 1.00 41.44 326 PRO A O 1
ATOM 2548 N N . HIS A 1 327 ? 24.262 20.005 64.158 1.00 35.56 327 HIS A N 1
ATOM 2549 C CA . HIS A 1 327 ? 24.977 18.987 63.277 1.00 35.56 327 HIS A CA 1
ATOM 2550 C C . HIS A 1 327 ? 24.036 18.304 62.202 1.00 35.56 327 HIS A C 1
ATOM 2552 O O . HIS A 1 327 ? 22.909 17.991 62.574 1.00 35.56 327 HIS A O 1
ATOM 2558 N N . TYR A 1 328 ? 24.433 18.008 60.923 1.00 38.66 328 TYR A N 1
ATOM 2559 C CA . TYR A 1 328 ? 23.510 17.371 59.902 1.00 38.66 328 TYR A CA 1
ATOM 2560 C C . TYR A 1 328 ? 24.041 16.591 58.629 1.00 38.66 328 TYR A C 1
ATOM 2562 O O . TYR A 1 328 ? 23.357 15.671 58.186 1.00 38.66 328 TYR A O 1
ATOM 2570 N N . TYR A 1 329 ? 25.187 16.886 57.980 1.00 44.97 329 TYR A N 1
ATOM 2571 C CA . TYR A 1 329 ? 25.388 16.584 56.522 1.00 44.97 329 TYR A CA 1
ATOM 2572 C C . TYR A 1 329 ? 26.253 15.355 56.077 1.00 44.97 329 TYR A C 1
ATOM 2574 O O . TYR A 1 329 ? 27.273 15.539 55.413 1.00 44.97 329 TYR A O 1
ATOM 2582 N N . GLU A 1 330 ? 25.856 14.095 56.326 1.00 37.12 330 GLU A N 1
ATOM 2583 C CA . GLU A 1 330 ? 26.650 12.904 55.883 1.00 37.12 330 GLU A CA 1
ATOM 2584 C C . GLU A 1 330 ? 25.946 11.962 54.867 1.00 37.12 330 GLU A C 1
ATOM 2586 O O . GLU A 1 330 ? 26.597 11.266 54.089 1.00 37.12 330 GLU A O 1
ATOM 2591 N N . PHE A 1 331 ? 24.610 11.934 54.823 1.00 41.81 331 PHE A N 1
ATOM 2592 C CA . PHE A 1 331 ? 23.838 10.803 54.267 1.00 41.81 331 PHE A CA 1
ATOM 2593 C C . PHE A 1 331 ? 23.856 10.624 52.726 1.00 41.81 331 PHE A C 1
ATOM 2595 O O . PHE A 1 331 ? 23.452 9.581 52.214 1.00 41.81 331 PHE A O 1
ATOM 2602 N N . GLN A 1 332 ? 24.299 11.614 51.946 1.00 43.72 332 GLN A N 1
ATOM 2603 C CA . GLN A 1 332 ? 23.885 11.745 50.536 1.00 43.72 332 GLN A CA 1
ATOM 2604 C C . GLN A 1 332 ? 24.853 11.170 49.475 1.00 43.72 332 GLN A C 1
ATOM 2606 O O . GLN A 1 332 ? 24.735 11.498 48.298 1.00 43.72 332 GLN A O 1
ATOM 2611 N N . ARG A 1 333 ? 25.817 10.317 49.858 1.00 46.34 333 ARG A N 1
ATOM 2612 C CA . ARG A 1 333 ? 26.920 9.869 48.970 1.00 46.34 333 ARG A CA 1
ATOM 2613 C C . ARG A 1 333 ? 26.789 8.468 48.338 1.00 46.34 333 ARG A C 1
ATOM 2615 O O . ARG A 1 333 ? 27.669 8.088 47.576 1.00 46.34 333 ARG A O 1
ATOM 2622 N N . GLN A 1 334 ? 25.753 7.677 48.642 1.00 48.44 334 GLN A N 1
ATOM 2623 C CA . GLN A 1 334 ? 25.828 6.207 48.478 1.00 48.44 334 GLN A CA 1
ATOM 2624 C C . GLN A 1 334 ? 25.064 5.530 47.314 1.00 48.44 334 GLN A C 1
ATOM 2626 O O . GLN A 1 334 ? 25.138 4.305 47.220 1.00 48.44 334 GLN A O 1
ATOM 2631 N N . ARG A 1 335 ? 24.325 6.222 46.426 1.00 39.31 335 ARG A N 1
ATOM 2632 C CA . ARG A 1 335 ? 23.498 5.527 45.403 1.00 39.31 335 ARG A CA 1
ATOM 2633 C C . ARG A 1 335 ? 23.414 6.200 44.026 1.00 39.31 335 ARG A C 1
ATOM 2635 O O . ARG A 1 335 ? 22.668 7.161 43.874 1.00 39.31 335 ARG A O 1
ATOM 2642 N N . ASN A 1 336 ? 24.112 5.626 43.035 1.00 35.66 336 ASN A N 1
ATOM 2643 C CA . ASN A 1 336 ? 23.560 5.099 41.761 1.00 35.66 336 ASN A CA 1
ATOM 2644 C C . ASN A 1 336 ? 24.648 4.980 40.669 1.00 35.66 336 ASN A C 1
ATOM 2646 O O . ASN A 1 336 ? 24.778 5.849 39.810 1.00 35.66 336 ASN A O 1
ATOM 2650 N N . SER A 1 337 ? 25.398 3.874 40.669 1.00 42.78 337 SER A N 1
ATOM 2651 C CA . SER A 1 337 ? 26.268 3.488 39.544 1.00 42.78 337 SER A CA 1
ATOM 2652 C C . SER A 1 337 ? 25.410 2.868 38.433 1.00 42.78 337 SER A C 1
ATOM 2654 O O . SER A 1 337 ? 24.806 1.821 38.658 1.00 42.78 337 SER A O 1
ATOM 2656 N N . GLY A 1 338 ? 25.284 3.541 37.285 1.00 46.31 338 GLY A N 1
ATOM 2657 C CA . GLY A 1 338 ? 24.265 3.232 36.268 1.00 46.31 338 GLY A CA 1
ATOM 2658 C C . GLY A 1 338 ? 24.715 2.437 35.030 1.00 46.31 338 GLY A C 1
ATOM 2659 O O . GLY A 1 338 ? 25.841 1.958 34.955 1.00 46.31 338 GLY A O 1
ATOM 2660 N N . GLU A 1 339 ? 23.795 2.419 34.052 1.00 33.34 339 GLU A N 1
ATOM 2661 C CA . GLU A 1 339 ? 23.851 1.901 32.662 1.00 33.34 339 GLU A CA 1
ATOM 2662 C C . GLU A 1 339 ? 23.353 0.469 32.354 1.00 33.34 339 GLU A C 1
ATOM 2664 O O . GLU A 1 339 ? 23.318 -0.420 33.202 1.00 33.34 339 GLU A O 1
ATOM 2669 N N . ALA A 1 340 ? 22.875 0.295 31.106 1.00 33.34 340 ALA A N 1
ATOM 2670 C CA . ALA A 1 340 ? 22.190 -0.887 30.563 1.00 33.34 340 ALA A CA 1
ATOM 2671 C C . ALA A 1 340 ? 22.364 -1.009 29.014 1.00 33.34 340 ALA A C 1
ATOM 2673 O O . ALA A 1 340 ? 22.552 0.020 28.361 1.00 33.34 340 ALA A O 1
ATOM 2674 N N . PRO A 1 341 ? 22.283 -2.216 28.397 1.00 41.56 341 PRO A N 1
ATOM 2675 C CA . PRO A 1 341 ? 22.642 -2.455 26.981 1.00 41.56 341 PRO A CA 1
ATOM 2676 C C . PRO A 1 341 ? 21.455 -2.673 25.995 1.00 41.56 341 PRO A C 1
ATOM 2678 O O . PRO A 1 341 ? 20.289 -2.601 26.381 1.00 41.56 341 PRO A O 1
ATOM 2681 N N . ARG A 1 342 ? 21.748 -2.923 24.696 1.00 42.12 342 ARG A N 1
ATOM 2682 C CA . ARG A 1 342 ? 20.783 -2.992 23.558 1.00 42.12 342 ARG A CA 1
ATOM 2683 C C . ARG A 1 342 ? 20.719 -4.340 22.785 1.00 42.12 342 ARG A C 1
ATOM 2685 O O . ARG A 1 342 ? 21.342 -5.315 23.183 1.00 42.12 342 ARG A O 1
ATOM 2692 N N . VAL A 1 343 ? 19.871 -4.386 21.741 1.00 41.22 343 VAL A N 1
ATOM 2693 C CA . VAL A 1 343 ? 19.093 -5.545 21.220 1.00 41.22 343 VAL A CA 1
ATOM 2694 C C . VAL A 1 343 ? 19.456 -5.943 19.766 1.00 41.22 343 VAL A C 1
ATOM 2696 O O . VAL A 1 343 ? 20.067 -5.158 19.048 1.00 41.22 343 VAL A O 1
ATOM 2699 N N . ALA A 1 344 ? 19.069 -7.156 19.338 1.00 28.84 344 ALA A N 1
ATOM 2700 C CA . ALA A 1 344 ? 19.391 -7.801 18.053 1.00 28.84 344 ALA A CA 1
ATOM 2701 C C . ALA A 1 344 ? 18.318 -7.678 16.936 1.00 28.84 344 ALA A C 1
ATOM 2703 O O . ALA A 1 344 ? 17.131 -7.553 17.233 1.00 28.84 344 ALA A O 1
ATOM 2704 N N . GLY A 1 345 ? 18.739 -7.830 15.665 1.00 42.59 345 GLY A N 1
ATOM 2705 C CA . GLY A 1 345 ? 17.868 -8.074 14.495 1.00 42.59 345 GLY A CA 1
ATOM 2706 C C . GLY A 1 345 ? 18.422 -7.554 13.153 1.00 42.59 345 GLY A C 1
ATOM 2707 O O . GLY A 1 345 ? 18.092 -6.435 12.779 1.00 42.59 345 GLY A O 1
ATOM 2708 N N . ASP A 1 346 ? 19.236 -8.346 12.433 1.00 37.34 346 ASP A N 1
ATOM 2709 C CA . ASP A 1 346 ? 19.976 -7.909 11.222 1.00 37.34 346 ASP A CA 1
ATOM 2710 C C . ASP A 1 346 ? 20.255 -9.091 10.242 1.00 37.34 346 ASP A C 1
ATOM 2712 O O . ASP A 1 346 ? 20.782 -10.106 10.701 1.00 37.34 346 ASP A O 1
ATOM 2716 N N . ILE A 1 347 ? 19.873 -9.023 8.942 1.00 36.38 347 ILE A N 1
ATOM 2717 C CA . ILE A 1 347 ? 20.010 -10.106 7.905 1.00 36.38 347 ILE A CA 1
ATOM 2718 C C . ILE A 1 347 ? 20.133 -9.537 6.449 1.00 36.38 347 ILE A C 1
ATOM 2720 O O . ILE A 1 347 ? 19.645 -8.444 6.171 1.00 36.38 347 ILE A O 1
ATOM 2724 N N . LEU A 1 348 ? 20.764 -10.285 5.512 1.00 37.56 348 LEU A N 1
ATOM 2725 C CA . LEU A 1 348 ? 21.191 -9.900 4.136 1.00 37.56 348 LEU A CA 1
ATOM 2726 C C . LEU A 1 348 ? 20.656 -10.786 2.958 1.00 37.56 348 LEU A C 1
ATOM 2728 O O . LEU A 1 348 ? 19.830 -11.671 3.163 1.00 37.56 348 LEU A O 1
ATOM 2732 N N . CYS A 1 349 ? 21.087 -10.489 1.712 1.00 41.19 349 CYS A N 1
ATOM 2733 C CA . CYS A 1 349 ? 20.404 -10.742 0.418 1.00 41.19 349 CYS A CA 1
ATOM 2734 C C . CYS A 1 349 ? 20.996 -11.848 -0.514 1.00 41.19 349 CYS A C 1
ATOM 2736 O O . CYS A 1 349 ? 21.818 -12.657 -0.095 1.00 41.19 349 CYS A O 1
ATOM 2738 N N . GLY A 1 350 ? 20.548 -11.904 -1.787 1.00 55.94 350 GLY A N 1
ATOM 2739 C CA . GLY A 1 350 ? 20.875 -12.982 -2.744 1.00 55.94 350 GLY A CA 1
ATOM 2740 C C . GLY A 1 350 ? 21.188 -12.561 -4.195 1.00 55.94 350 GLY A C 1
ATOM 2741 O O . GLY A 1 350 ? 22.347 -12.601 -4.600 1.00 55.94 350 GLY A O 1
ATOM 2742 N N . ARG A 1 351 ? 20.173 -12.243 -5.019 1.00 55.47 351 ARG A N 1
ATOM 2743 C CA . ARG A 1 351 ? 20.326 -11.939 -6.467 1.00 55.47 351 ARG A CA 1
ATOM 2744 C C . ARG A 1 351 ? 19.292 -10.924 -6.974 1.00 55.47 351 ARG A C 1
ATOM 2746 O O . ARG A 1 351 ? 18.162 -11.306 -7.273 1.00 55.47 351 ARG A O 1
ATOM 2753 N N . GLU A 1 352 ? 19.678 -9.661 -7.130 1.00 71.56 352 GLU A N 1
ATOM 2754 C CA . GLU A 1 352 ? 18.828 -8.570 -7.637 1.00 71.56 352 GLU A CA 1
ATOM 2755 C C . GLU A 1 352 ? 19.688 -7.591 -8.461 1.00 71.56 352 GLU A C 1
ATOM 2757 O O . GLU A 1 352 ? 20.866 -7.435 -8.145 1.00 71.56 352 GLU A O 1
ATOM 2762 N N . ILE A 1 353 ? 19.141 -6.894 -9.475 1.00 76.25 353 ILE A N 1
ATOM 2763 C CA . ILE A 1 353 ? 19.802 -5.664 -9.954 1.00 76.25 353 ILE A CA 1
ATOM 2764 C C . ILE A 1 353 ? 19.671 -4.651 -8.821 1.00 76.25 353 ILE A C 1
ATOM 2766 O O . ILE A 1 353 ? 18.602 -4.087 -8.595 1.00 76.25 353 ILE A O 1
ATOM 2770 N N . ASP A 1 354 ? 20.766 -4.478 -8.094 1.00 80.88 354 ASP A N 1
ATOM 2771 C CA . ASP A 1 354 ? 20.906 -3.568 -6.970 1.00 80.88 354 ASP A CA 1
ATOM 2772 C C . ASP A 1 354 ? 22.018 -2.537 -7.231 1.00 80.88 354 ASP A C 1
ATOM 2774 O O . ASP A 1 354 ? 22.694 -2.525 -8.269 1.00 80.88 354 ASP A O 1
ATOM 2778 N N . GLN A 1 355 ? 22.219 -1.641 -6.265 1.00 81.94 355 GLN A N 1
ATOM 2779 C CA . GLN A 1 355 ? 23.218 -0.580 -6.365 1.00 81.94 355 GLN A CA 1
ATOM 2780 C C . GLN A 1 355 ? 24.657 -1.121 -6.490 1.00 81.94 355 GLN A C 1
ATOM 2782 O O . GLN A 1 355 ? 25.519 -0.440 -7.051 1.00 81.94 355 GLN A O 1
ATOM 2787 N N . ASN A 1 356 ? 24.936 -2.330 -5.990 1.00 79.62 356 ASN A N 1
ATOM 2788 C CA . ASN A 1 356 ? 26.256 -2.947 -6.087 1.00 79.62 356 ASN A CA 1
ATOM 2789 C C . ASN A 1 356 ? 26.479 -3.597 -7.462 1.00 79.62 356 ASN A C 1
ATOM 2791 O O . ASN A 1 356 ? 27.523 -3.387 -8.073 1.00 79.62 356 ASN A O 1
ATOM 2795 N N . THR A 1 357 ? 25.479 -4.309 -7.973 1.00 81.94 357 THR A N 1
ATOM 2796 C CA . THR A 1 357 ? 25.457 -4.946 -9.294 1.00 81.94 357 THR A CA 1
ATOM 2797 C C . THR A 1 357 ? 25.620 -3.898 -10.391 1.00 81.94 357 THR A C 1
ATOM 2799 O O . THR A 1 357 ? 26.538 -3.991 -11.201 1.00 81.94 357 THR A O 1
ATOM 2802 N N . SER A 1 358 ? 24.834 -2.818 -10.332 1.00 84.75 358 SER A N 1
ATOM 2803 C CA . SER A 1 358 ? 24.965 -1.663 -11.231 1.00 84.75 358 SER A CA 1
ATOM 2804 C C . SER A 1 358 ? 26.375 -1.049 -11.197 1.00 84.75 358 SER A C 1
ATOM 2806 O O . SER A 1 358 ? 26.962 -0.756 -12.239 1.00 84.75 358 SER A O 1
ATOM 2808 N N . ARG A 1 359 ? 26.973 -0.911 -10.003 1.00 83.38 359 ARG A N 1
ATOM 2809 C CA . ARG A 1 359 ? 28.344 -0.396 -9.837 1.00 83.38 359 ARG A CA 1
ATOM 2810 C C . ARG A 1 359 ? 29.402 -1.310 -10.465 1.00 83.38 359 ARG A C 1
ATOM 2812 O O . ARG A 1 359 ? 30.378 -0.782 -10.988 1.00 83.38 359 ARG A O 1
ATOM 2819 N N . ILE A 1 360 ? 29.223 -2.632 -10.404 1.00 84.12 360 ILE A N 1
ATOM 2820 C CA . ILE A 1 360 ? 30.125 -3.613 -11.029 1.00 84.12 360 ILE A CA 1
ATOM 2821 C C . ILE A 1 360 ? 29.995 -3.547 -12.553 1.00 84.12 360 ILE A C 1
ATOM 2823 O O . ILE A 1 360 ? 30.989 -3.335 -13.230 1.00 84.12 360 ILE A O 1
ATOM 2827 N N . MET A 1 361 ? 28.781 -3.604 -13.103 1.00 85.81 361 MET A N 1
ATOM 2828 C CA . MET A 1 361 ? 28.558 -3.521 -14.557 1.00 85.81 361 MET A CA 1
ATOM 2829 C C . MET A 1 361 ? 29.131 -2.225 -15.172 1.00 85.81 361 MET A C 1
ATOM 2831 O O . MET A 1 361 ? 29.625 -2.210 -16.297 1.00 85.81 361 MET A O 1
ATOM 2835 N N . LEU A 1 362 ? 29.133 -1.123 -14.411 1.00 85.19 362 LEU A N 1
ATOM 2836 C CA . LEU A 1 362 ? 29.747 0.147 -14.810 1.00 85.19 362 LEU A CA 1
ATOM 2837 C C . LEU A 1 362 ? 31.290 0.123 -14.883 1.00 85.19 362 LEU A C 1
ATOM 2839 O O . LEU A 1 362 ? 31.859 1.086 -15.407 1.00 85.19 362 LEU A O 1
ATOM 2843 N N . THR A 1 363 ? 31.991 -0.910 -14.398 1.00 83.81 363 THR A N 1
ATOM 2844 C CA . THR A 1 363 ? 33.452 -1.030 -14.594 1.00 83.81 363 THR A CA 1
ATOM 2845 C C . THR A 1 363 ? 33.809 -1.545 -15.983 1.00 83.81 363 THR A C 1
ATOM 2847 O O . THR A 1 363 ? 34.816 -1.100 -16.518 1.00 83.81 363 THR A O 1
ATOM 2850 N N . HIS A 1 364 ? 32.943 -2.345 -16.620 1.00 84.94 364 HIS A N 1
ATOM 2851 C CA . HIS A 1 364 ? 33.171 -2.897 -17.966 1.00 84.94 364 HIS A CA 1
ATOM 2852 C C . HIS A 1 364 ? 33.182 -1.833 -19.092 1.00 84.94 364 HIS A C 1
ATOM 2854 O O . HIS A 1 364 ? 33.481 -2.143 -20.241 1.00 84.94 364 HIS A O 1
ATOM 2860 N N . PHE A 1 365 ? 32.864 -0.568 -18.786 1.00 83.81 365 PHE A N 1
ATOM 2861 C CA . PHE A 1 365 ? 33.001 0.566 -19.708 1.00 83.81 365 PHE A CA 1
ATOM 2862 C C . PHE A 1 365 ? 34.417 1.174 -19.622 1.00 83.81 365 PHE A C 1
ATOM 2864 O O . PHE A 1 365 ? 34.781 1.621 -18.523 1.00 83.81 365 PHE A O 1
ATOM 2871 N N . PRO A 1 366 ? 35.155 1.330 -20.744 1.00 72.94 366 PRO A N 1
ATOM 2872 C CA . PRO A 1 366 ? 36.548 1.789 -20.743 1.00 72.94 366 PRO A CA 1
ATOM 2873 C C . PRO A 1 366 ? 36.704 3.161 -20.079 1.00 72.94 366 PRO A C 1
ATOM 2875 O O . PRO A 1 366 ? 35.971 4.106 -20.384 1.00 72.94 366 PRO A O 1
ATOM 2878 N N . MET A 1 367 ? 37.651 3.275 -19.140 1.00 62.06 367 MET A N 1
ATOM 2879 C CA . MET A 1 367 ? 37.680 4.391 -18.179 1.00 62.06 367 MET A CA 1
ATOM 2880 C C . MET A 1 367 ? 38.913 5.308 -18.262 1.00 62.06 367 MET A C 1
ATOM 2882 O O . MET A 1 367 ? 38.970 6.314 -17.555 1.00 62.06 367 MET A O 1
ATOM 2886 N N . GLU A 1 368 ? 39.888 5.015 -19.124 1.00 54.19 368 GLU A N 1
ATOM 2887 C CA . GLU A 1 368 ? 41.217 5.645 -19.039 1.00 54.19 368 GLU A CA 1
ATOM 2888 C C . GLU A 1 368 ? 41.335 7.028 -19.709 1.00 54.19 368 GLU A C 1
ATOM 2890 O O . GLU A 1 368 ? 42.181 7.829 -19.320 1.00 54.19 368 GLU A O 1
ATOM 2895 N N . VAL A 1 369 ? 40.477 7.359 -20.683 1.00 54.66 369 VAL A N 1
ATOM 2896 C CA . VAL A 1 369 ? 40.613 8.608 -21.471 1.00 54.66 369 VAL A CA 1
ATOM 2897 C C . VAL A 1 369 ? 39.829 9.787 -20.873 1.00 54.66 369 VAL A C 1
ATOM 2899 O O . VAL A 1 369 ? 40.272 10.936 -20.929 1.00 54.66 369 VAL A O 1
ATOM 2902 N N . ILE A 1 370 ? 38.663 9.529 -20.272 1.00 50.66 370 ILE A N 1
ATOM 2903 C CA . ILE A 1 370 ? 37.707 10.575 -19.859 1.00 50.66 370 ILE A CA 1
ATOM 2904 C C . ILE A 1 370 ? 38.249 11.423 -18.697 1.00 50.66 370 ILE A C 1
ATOM 2906 O O . ILE A 1 370 ? 38.089 12.644 -18.691 1.00 50.66 370 ILE A O 1
ATOM 2910 N N . SER A 1 371 ? 38.949 10.810 -17.741 1.00 52.03 371 SER A N 1
ATOM 2911 C CA . SER A 1 371 ? 39.588 11.514 -16.619 1.00 52.03 371 SER A CA 1
ATOM 2912 C C . SER A 1 371 ? 40.655 12.515 -17.093 1.00 52.03 371 SER A C 1
ATOM 2914 O O . SER A 1 371 ? 40.719 13.635 -16.582 1.00 52.03 371 SER A O 1
ATOM 2916 N N . GLY A 1 372 ? 41.420 12.161 -18.133 1.00 53.84 372 GLY A N 1
ATOM 2917 C CA . GLY A 1 372 ? 42.379 13.042 -18.808 1.00 53.84 372 GLY A CA 1
ATOM 2918 C C . GLY A 1 372 ? 41.739 14.180 -19.617 1.00 53.84 372 GLY A C 1
ATOM 2919 O O . GLY A 1 372 ? 42.389 15.195 -19.869 1.00 53.84 372 GLY A O 1
ATOM 2920 N N . CYS A 1 373 ? 40.453 14.074 -19.967 1.00 54.03 373 CYS A N 1
ATOM 2921 C CA . CYS A 1 373 ? 39.714 15.130 -20.669 1.00 54.03 373 CYS A CA 1
ATOM 2922 C C . CYS A 1 373 ? 39.225 16.251 -19.735 1.00 54.03 373 CYS A C 1
ATOM 2924 O O . CYS A 1 373 ? 38.958 17.361 -20.193 1.00 54.03 373 CYS A O 1
ATOM 2926 N N . ILE A 1 374 ? 39.131 16.007 -18.425 1.00 54.88 374 ILE A N 1
ATOM 2927 C CA . ILE A 1 374 ? 38.605 16.980 -17.451 1.00 54.88 374 ILE A CA 1
ATOM 2928 C C . ILE A 1 374 ? 39.520 18.205 -17.276 1.00 54.88 374 ILE A C 1
ATOM 2930 O O . ILE A 1 374 ? 38.993 19.320 -17.254 1.00 54.88 374 ILE A O 1
ATOM 2934 N N . PRO A 1 375 ? 40.863 18.080 -17.201 1.00 54.59 375 PRO A N 1
ATOM 2935 C CA . PRO A 1 375 ? 41.765 19.232 -17.269 1.00 54.59 375 PRO A CA 1
ATOM 2936 C C . PRO A 1 375 ? 41.584 20.064 -18.546 1.00 54.59 375 PRO A C 1
ATOM 2938 O O . PRO A 1 375 ? 41.627 21.294 -18.481 1.00 54.59 375 PRO A O 1
ATOM 2941 N N . VAL A 1 376 ? 41.323 19.414 -19.686 1.00 55.88 376 VAL A N 1
ATOM 2942 C CA . VAL A 1 376 ? 41.080 20.088 -20.971 1.00 55.88 376 VAL A CA 1
ATOM 2943 C C . VAL A 1 376 ? 39.755 20.853 -20.925 1.00 55.88 376 VAL A C 1
ATOM 2945 O O . VAL A 1 376 ? 39.762 22.069 -21.090 1.00 55.88 376 VAL A O 1
ATOM 2948 N N . TRP A 1 377 ? 38.641 20.195 -20.576 1.00 57.44 377 TRP A N 1
ATOM 2949 C CA . TRP A 1 377 ? 37.326 20.837 -20.416 1.00 57.44 377 TRP A CA 1
ATOM 2950 C C . TRP A 1 377 ? 37.353 22.003 -19.414 1.00 57.44 377 TRP A C 1
ATOM 2952 O O . TRP A 1 377 ? 36.798 23.064 -19.697 1.00 57.44 377 TRP A O 1
ATOM 2962 N N . ARG A 1 378 ? 38.059 21.853 -18.280 1.00 56.28 378 ARG A N 1
ATOM 2963 C CA . ARG A 1 378 ? 38.268 22.931 -17.293 1.00 56.28 378 ARG A CA 1
ATOM 2964 C C . ARG A 1 378 ? 39.012 24.130 -17.870 1.00 56.28 378 ARG A C 1
ATOM 2966 O O . ARG A 1 378 ? 38.730 25.259 -17.479 1.00 56.28 378 ARG A O 1
ATOM 2973 N N . THR A 1 379 ? 39.977 23.888 -18.752 1.00 56.69 379 THR A N 1
ATOM 2974 C CA . THR A 1 379 ? 40.787 24.945 -19.367 1.00 56.69 379 THR A CA 1
ATOM 2975 C C . THR A 1 379 ? 39.993 25.666 -20.455 1.00 56.69 379 THR A C 1
ATOM 2977 O O . THR A 1 379 ? 39.984 26.893 -20.481 1.00 56.69 379 THR A O 1
ATOM 2980 N N . THR A 1 380 ? 39.251 24.927 -21.284 1.00 53.66 380 THR A N 1
ATOM 2981 C CA . THR A 1 380 ? 38.407 25.479 -22.357 1.00 53.66 380 THR A CA 1
ATOM 2982 C C . THR A 1 380 ? 37.196 26.251 -21.824 1.00 53.66 380 THR A C 1
ATOM 2984 O O . THR A 1 380 ? 36.850 27.289 -22.378 1.00 53.66 380 THR A O 1
ATOM 2987 N N . ASN A 1 381 ? 36.583 25.815 -20.717 1.00 51.66 381 ASN A N 1
ATOM 2988 C CA . ASN A 1 381 ? 35.437 26.503 -20.100 1.00 51.66 381 ASN A CA 1
ATOM 2989 C C . ASN A 1 381 ? 35.827 27.500 -18.994 1.00 51.66 381 ASN A C 1
ATOM 2991 O O . ASN A 1 381 ? 34.958 28.024 -18.293 1.00 51.66 381 ASN A O 1
ATOM 2995 N N . ARG A 1 382 ? 37.124 27.799 -18.835 1.00 49.91 382 ARG A N 1
ATOM 2996 C CA . ARG A 1 382 ? 37.655 28.653 -17.760 1.00 49.91 382 ARG A CA 1
ATOM 2997 C C . ARG A 1 382 ? 36.996 30.035 -17.706 1.00 49.91 382 ARG A C 1
ATOM 2999 O O . ARG A 1 382 ? 36.724 30.517 -16.613 1.00 49.91 382 ARG A O 1
ATOM 3006 N N . GLU A 1 383 ? 36.701 30.632 -18.862 1.00 45.31 383 GLU A N 1
ATOM 3007 C CA . GLU A 1 383 ? 36.032 31.939 -18.962 1.00 45.31 383 GLU A CA 1
ATOM 3008 C C . GLU A 1 383 ? 34.568 31.904 -18.498 1.00 45.31 383 GLU A C 1
ATOM 3010 O O . GLU A 1 383 ? 34.063 32.877 -17.939 1.00 45.31 383 GLU A O 1
ATOM 3015 N N . PHE A 1 384 ? 33.884 30.770 -18.671 1.00 45.19 384 PHE A N 1
ATOM 3016 C CA . PHE A 1 384 ? 32.475 30.629 -18.304 1.00 45.19 384 PHE A CA 1
ATOM 3017 C C . PHE A 1 384 ? 32.282 30.605 -16.779 1.00 45.19 384 PHE A C 1
ATOM 3019 O O . PHE A 1 384 ? 31.319 31.171 -16.264 1.00 45.19 384 PHE A O 1
ATOM 3026 N N . TYR A 1 385 ? 33.257 30.050 -16.052 1.00 43.88 385 TYR A N 1
ATOM 3027 C CA . TYR A 1 385 ? 33.291 30.059 -14.587 1.00 43.88 385 TYR A CA 1
ATOM 3028 C C . TYR A 1 385 ? 33.876 31.344 -13.973 1.00 43.88 385 TYR A C 1
ATOM 3030 O O . TYR A 1 385 ? 33.706 31.555 -12.773 1.00 43.88 385 TYR A O 1
ATOM 3038 N N . THR A 1 386 ? 34.543 32.211 -14.748 1.00 41.19 386 THR A N 1
ATOM 3039 C CA . THR A 1 386 ? 35.071 33.496 -14.246 1.00 41.19 386 THR A CA 1
ATOM 3040 C C . THR A 1 386 ? 34.177 34.700 -14.547 1.00 41.19 386 THR A C 1
ATOM 3042 O O . THR A 1 386 ? 34.169 35.631 -13.745 1.00 41.19 386 THR A O 1
ATOM 3045 N N . TYR A 1 387 ? 33.397 34.698 -15.636 1.00 39.12 387 TYR A N 1
ATOM 3046 C CA . TYR A 1 387 ? 32.540 35.839 -16.013 1.00 39.12 387 TYR A CA 1
ATOM 3047 C C . TYR A 1 387 ? 31.094 35.799 -15.483 1.00 39.12 387 TYR A C 1
ATOM 3049 O O . TYR A 1 387 ? 30.404 36.815 -15.553 1.00 39.12 387 TYR A O 1
ATOM 3057 N N . ALA A 1 388 ? 30.629 34.680 -14.914 1.00 42.25 388 ALA A N 1
ATOM 3058 C CA . ALA A 1 388 ? 29.284 34.551 -14.330 1.00 42.25 388 ALA A CA 1
ATOM 3059 C C . ALA A 1 388 ? 29.309 34.210 -12.817 1.00 42.25 388 ALA A C 1
ATOM 3061 O O . ALA A 1 388 ? 28.721 33.205 -12.398 1.00 42.25 388 ALA A O 1
ATOM 3062 N N . PRO A 1 389 ? 29.958 35.031 -11.960 1.00 41.72 389 PRO A N 1
ATOM 3063 C CA . PRO A 1 389 ? 30.202 34.692 -10.554 1.00 41.72 389 PRO A CA 1
ATOM 3064 C C . PRO A 1 389 ? 28.930 34.472 -9.723 1.00 41.72 389 PRO A C 1
ATOM 3066 O O . PRO A 1 389 ? 28.995 33.793 -8.702 1.00 41.72 389 PRO A O 1
ATOM 3069 N N . ASN A 1 390 ? 27.777 35.002 -10.148 1.00 44.75 390 ASN A N 1
ATOM 3070 C CA . ASN A 1 390 ? 26.517 34.923 -9.399 1.00 44.75 390 ASN A CA 1
ATOM 3071 C C . ASN A 1 390 ? 25.628 33.718 -9.771 1.00 44.75 390 ASN A C 1
ATOM 3073 O O . ASN A 1 390 ? 24.674 33.452 -9.050 1.00 44.75 390 ASN A O 1
ATOM 3077 N N . GLN A 1 391 ? 25.916 32.980 -10.854 1.00 44.72 391 GLN A N 1
ATOM 3078 C CA . GLN A 1 391 ? 25.138 31.783 -11.239 1.00 44.72 391 GLN A CA 1
ATOM 3079 C C . GLN A 1 391 ? 25.771 30.460 -10.780 1.00 44.72 391 GLN A C 1
ATOM 3081 O O . GLN A 1 391 ? 25.052 29.490 -10.562 1.00 44.72 391 GLN A O 1
ATOM 3086 N N . PHE A 1 392 ? 27.093 30.416 -10.578 1.00 42.97 392 PHE A N 1
ATOM 3087 C CA . PHE A 1 392 ? 27.828 29.183 -10.238 1.00 42.97 392 PHE A CA 1
ATOM 3088 C C . PHE A 1 392 ? 28.522 29.221 -8.864 1.00 42.97 392 PHE A C 1
ATOM 3090 O O . PHE A 1 392 ? 29.369 28.382 -8.555 1.00 42.97 392 PHE A O 1
ATOM 3097 N N . GLN A 1 393 ? 28.114 30.152 -7.996 1.00 45.81 393 GLN A N 1
ATOM 3098 C CA . GLN A 1 393 ? 28.670 30.397 -6.654 1.00 45.81 393 GLN A CA 1
ATOM 3099 C C . GLN A 1 393 ? 28.535 29.211 -5.665 1.00 45.81 393 GLN A C 1
ATOM 3101 O O . GLN A 1 393 ? 29.089 29.238 -4.562 1.00 45.81 393 GLN A O 1
ATOM 3106 N N . HIS A 1 394 ? 27.807 28.158 -6.052 1.00 47.25 394 HIS A N 1
ATOM 3107 C CA . HIS A 1 394 ? 27.471 27.006 -5.212 1.00 47.25 394 HIS A CA 1
ATOM 3108 C C . HIS A 1 394 ? 28.304 25.740 -5.487 1.00 47.25 394 HIS A C 1
ATOM 3110 O O . HIS A 1 394 ? 28.293 24.844 -4.651 1.00 47.25 394 HIS A O 1
ATOM 3116 N N . ILE A 1 395 ? 29.073 25.668 -6.584 1.00 50.00 395 ILE A N 1
ATOM 3117 C CA . ILE A 1 395 ? 29.873 24.479 -6.945 1.00 50.00 395 ILE A CA 1
ATOM 3118 C C . ILE A 1 395 ? 31.170 24.436 -6.112 1.00 50.00 395 ILE A C 1
ATOM 3120 O O . ILE A 1 395 ? 32.227 24.933 -6.519 1.00 50.00 395 ILE A O 1
ATOM 3124 N N . LYS A 1 396 ? 31.104 23.840 -4.917 1.00 52.62 396 LYS A N 1
ATOM 3125 C CA . LYS A 1 396 ? 32.197 23.853 -3.925 1.00 52.62 396 LYS A CA 1
ATOM 3126 C C . LYS A 1 396 ? 33.024 22.566 -3.933 1.00 52.62 396 LYS A C 1
ATOM 3128 O O . LYS A 1 396 ? 34.241 22.611 -3.755 1.00 52.62 396 LYS A O 1
ATOM 3133 N N . THR A 1 397 ? 32.397 21.425 -4.188 1.00 58.06 397 THR A N 1
ATOM 3134 C CA . THR A 1 397 ? 32.992 20.084 -4.110 1.00 58.06 397 THR A CA 1
ATOM 3135 C C . THR A 1 397 ? 33.523 19.590 -5.463 1.00 58.06 397 THR A C 1
ATOM 3137 O O . THR A 1 397 ? 33.175 20.112 -6.521 1.00 58.06 397 THR A O 1
ATOM 3140 N N . GLN A 1 398 ? 34.379 18.559 -5.462 1.00 55.31 398 GLN A N 1
ATOM 3141 C CA . GLN A 1 398 ? 34.782 17.887 -6.712 1.00 55.31 398 GLN A CA 1
ATOM 3142 C C . GLN A 1 398 ? 33.618 17.113 -7.352 1.00 55.31 398 GLN A C 1
ATOM 3144 O O . GLN A 1 398 ? 33.602 16.964 -8.570 1.00 55.31 398 GLN A O 1
ATOM 3149 N N . LYS A 1 399 ? 32.640 16.667 -6.550 1.00 57.50 399 LYS A N 1
ATOM 3150 C CA . LYS A 1 399 ? 31.451 15.956 -7.026 1.00 57.50 399 LYS A CA 1
ATOM 3151 C C . LYS A 1 399 ? 30.570 16.866 -7.883 1.00 57.50 399 LYS A C 1
ATOM 3153 O O . LYS A 1 399 ? 30.334 16.544 -9.034 1.00 57.50 399 LYS A O 1
ATOM 3158 N N . GLU A 1 400 ? 30.202 18.046 -7.387 1.00 60.53 400 GLU A N 1
ATOM 3159 C CA . GLU A 1 400 ? 29.389 19.012 -8.152 1.00 60.53 400 GLU A CA 1
ATOM 3160 C C . GLU A 1 400 ? 30.085 19.449 -9.460 1.00 60.53 400 GLU A C 1
ATOM 3162 O O . GLU A 1 400 ? 29.429 19.709 -10.463 1.00 60.53 400 GLU A O 1
ATOM 3167 N N . LYS A 1 401 ? 31.428 19.482 -9.478 1.00 59.81 401 LYS A N 1
ATOM 3168 C CA . LYS A 1 401 ? 32.230 19.754 -10.689 1.00 59.81 401 LYS A CA 1
ATOM 3169 C C . LYS A 1 401 ? 32.205 18.594 -11.687 1.00 59.81 401 LYS A C 1
ATOM 3171 O O . LYS A 1 401 ? 32.295 18.836 -12.886 1.00 59.81 401 LYS A O 1
ATOM 3176 N N . TRP A 1 402 ? 32.125 17.358 -11.199 1.00 60.12 402 TRP A N 1
ATOM 3177 C CA . TRP A 1 402 ? 31.978 16.160 -12.023 1.00 60.12 402 TRP A CA 1
ATOM 3178 C C . TRP A 1 402 ? 30.559 16.046 -12.588 1.00 60.12 402 TRP A C 1
ATOM 3180 O O . TRP A 1 402 ? 30.394 15.777 -13.776 1.00 60.12 402 TRP A O 1
ATOM 3190 N N . ASP A 1 403 ? 29.550 16.305 -11.755 1.00 63.12 403 ASP A N 1
ATOM 3191 C CA . ASP A 1 403 ? 28.139 16.273 -12.136 1.00 63.12 403 ASP A CA 1
ATOM 3192 C C . ASP A 1 403 ? 27.854 17.324 -13.232 1.00 63.12 403 ASP A C 1
ATOM 3194 O O . ASP A 1 403 ? 27.278 16.979 -14.261 1.00 63.12 403 ASP A O 1
ATOM 3198 N N . ALA A 1 404 ? 28.375 18.554 -13.095 1.00 63.69 404 ALA A N 1
ATOM 3199 C CA . ALA A 1 404 ? 28.281 19.594 -14.129 1.00 63.69 404 ALA A CA 1
ATOM 3200 C C . ALA A 1 404 ? 29.010 19.228 -15.441 1.00 63.69 404 ALA A C 1
ATOM 3202 O O . ALA A 1 404 ? 28.479 19.455 -16.524 1.00 63.69 404 ALA A O 1
ATOM 3203 N N . PHE A 1 405 ? 30.201 18.615 -15.366 1.00 64.62 405 PHE A N 1
ATOM 3204 C CA . PHE A 1 405 ? 30.907 18.107 -16.552 1.00 64.62 405 PHE A CA 1
ATOM 3205 C C . PHE A 1 405 ? 30.093 17.025 -17.280 1.00 64.62 405 PHE A C 1
ATOM 3207 O O . PHE A 1 405 ? 29.996 17.042 -18.506 1.00 64.62 405 PHE A O 1
ATOM 3214 N N . CYS A 1 406 ? 29.467 16.111 -16.534 1.00 64.62 406 CYS A N 1
ATOM 3215 C CA . CYS A 1 406 ? 28.586 15.093 -17.103 1.00 64.62 406 CYS A CA 1
ATOM 3216 C C . CYS A 1 406 ? 27.330 15.713 -17.738 1.00 64.62 406 CYS A C 1
ATOM 3218 O O . CYS A 1 406 ? 26.960 15.317 -18.842 1.00 64.62 406 CYS A O 1
ATOM 3220 N N . GLU A 1 407 ? 26.708 16.702 -17.089 1.00 66.19 407 GLU A N 1
ATOM 3221 C CA . GLU A 1 407 ? 25.543 17.423 -17.620 1.00 66.19 407 GLU A CA 1
ATOM 3222 C C . GLU A 1 407 ? 25.873 18.163 -18.927 1.00 66.19 407 GLU A C 1
ATOM 3224 O O . GLU A 1 407 ? 25.124 18.059 -19.898 1.00 66.19 407 GLU A O 1
ATOM 3229 N N . ASP A 1 408 ? 27.019 18.839 -19.010 1.00 64.62 408 ASP A N 1
ATOM 3230 C CA . ASP A 1 408 ? 27.494 19.488 -20.238 1.00 64.62 408 ASP A CA 1
ATOM 3231 C C . ASP A 1 408 ? 27.799 18.466 -21.357 1.00 64.62 408 ASP A C 1
ATOM 3233 O O . ASP A 1 408 ? 27.480 18.693 -22.530 1.00 64.62 408 ASP A O 1
ATOM 3237 N N . CYS A 1 409 ? 28.377 17.305 -21.015 1.00 63.25 409 CYS A N 1
ATOM 3238 C CA . CYS A 1 409 ? 28.622 16.218 -21.970 1.00 63.25 409 CYS A CA 1
ATOM 3239 C C . CYS A 1 409 ? 27.328 15.615 -22.539 1.00 63.25 409 CYS A C 1
ATOM 3241 O O . CYS A 1 409 ? 27.300 15.288 -23.731 1.00 63.25 409 CYS A O 1
ATOM 3243 N N . VAL A 1 410 ? 26.276 15.494 -21.723 1.00 62.25 410 VAL A N 1
ATOM 3244 C CA . VAL A 1 410 ? 24.942 15.029 -22.139 1.00 62.25 410 VAL A CA 1
ATOM 3245 C C . VAL A 1 410 ? 24.223 16.110 -22.956 1.00 62.25 410 VAL A C 1
ATOM 3247 O O . VAL A 1 410 ? 23.839 15.861 -24.092 1.00 62.25 410 VAL A O 1
ATOM 3250 N N . THR A 1 411 ? 24.126 17.339 -22.444 1.00 59.94 411 THR A N 1
ATOM 3251 C CA . THR A 1 411 ? 23.314 18.422 -23.042 1.00 59.94 411 THR A CA 1
ATOM 3252 C C . THR A 1 411 ? 23.952 19.140 -24.237 1.00 59.94 411 THR A C 1
ATOM 3254 O O . THR A 1 411 ? 23.318 20.001 -24.844 1.00 59.94 411 THR A O 1
ATOM 3257 N N . ASN A 1 412 ? 25.210 18.836 -24.584 1.00 58.88 412 ASN A N 1
ATOM 3258 C CA . ASN A 1 412 ? 25.962 19.483 -25.672 1.00 58.88 412 ASN A CA 1
ATOM 3259 C C . ASN A 1 412 ? 26.084 21.018 -25.552 1.00 58.88 412 ASN A C 1
ATOM 3261 O O . ASN A 1 412 ? 26.389 21.695 -26.541 1.00 58.88 412 ASN A O 1
ATOM 3265 N N . LYS A 1 413 ? 25.867 21.590 -24.360 1.00 49.47 413 LYS A N 1
ATOM 3266 C CA . LYS A 1 413 ? 25.967 23.037 -24.145 1.00 49.47 413 LYS A CA 1
ATOM 3267 C C . LYS A 1 413 ? 27.388 23.504 -24.458 1.00 49.47 413 LYS A C 1
ATOM 3269 O O . LYS A 1 413 ? 28.338 23.199 -23.750 1.00 49.47 413 LYS A O 1
ATOM 3274 N N . LYS A 1 414 ? 27.503 24.272 -25.547 1.00 45.22 414 LYS A N 1
ATOM 3275 C CA . LYS A 1 414 ? 28.741 24.872 -26.066 1.00 45.22 414 LYS A CA 1
ATOM 3276 C C . LYS A 1 414 ? 29.872 23.884 -26.370 1.00 45.22 414 LYS A C 1
ATOM 3278 O O . LYS A 1 414 ? 30.887 23.888 -25.687 1.00 45.22 414 LYS A O 1
ATOM 3283 N N . GLY A 1 415 ? 29.772 23.163 -27.488 1.00 47.94 415 GLY A N 1
ATOM 3284 C CA . GLY A 1 415 ? 30.916 22.961 -28.396 1.00 47.94 415 GLY A CA 1
ATOM 3285 C C . GLY A 1 415 ? 32.280 22.653 -27.757 1.00 47.94 415 GLY A C 1
ATOM 3286 O O . GLY A 1 415 ? 33.286 23.214 -28.186 1.00 47.94 415 GLY A O 1
ATOM 3287 N N . ILE A 1 416 ? 32.320 21.773 -26.750 1.00 46.09 416 ILE A N 1
ATOM 3288 C CA . ILE A 1 416 ? 33.482 21.536 -25.865 1.00 46.09 416 ILE A CA 1
ATOM 3289 C C . ILE A 1 416 ? 34.752 21.163 -26.648 1.00 46.09 416 ILE A C 1
ATOM 3291 O O . ILE A 1 416 ? 35.869 21.425 -26.206 1.00 46.09 416 ILE A O 1
ATOM 3295 N N . PHE A 1 417 ? 34.571 20.604 -27.846 1.00 44.25 417 PHE A N 1
ATOM 3296 C CA . PHE A 1 417 ? 35.627 20.158 -28.751 1.00 44.25 417 PHE A CA 1
ATOM 3297 C C . PHE A 1 417 ? 35.819 21.043 -30.001 1.00 44.25 417 PHE A C 1
ATOM 3299 O O . PHE A 1 417 ? 36.654 20.719 -30.840 1.00 44.25 417 PHE A O 1
ATOM 3306 N N . ILE A 1 418 ? 35.101 22.169 -30.131 1.00 41.53 418 ILE A N 1
ATOM 3307 C CA . ILE A 1 418 ? 35.239 23.122 -31.257 1.00 41.53 418 ILE A CA 1
ATOM 3308 C C . ILE A 1 418 ? 36.494 24.002 -31.097 1.00 41.53 418 ILE A C 1
ATOM 3310 O O . ILE A 1 418 ? 37.059 24.476 -32.078 1.00 41.53 418 ILE A O 1
ATOM 3314 N N . GLY A 1 419 ? 37.010 24.171 -29.872 1.00 42.22 419 GLY A N 1
ATOM 3315 C CA . GLY A 1 419 ? 38.228 24.954 -29.605 1.00 42.22 419 GLY A CA 1
ATOM 3316 C C . GLY A 1 419 ? 39.504 24.453 -30.307 1.00 42.22 419 GLY A C 1
ATOM 3317 O O . GLY A 1 419 ? 40.503 25.165 -30.317 1.00 42.22 419 GLY A O 1
ATOM 3318 N N . VAL A 1 420 ? 39.473 23.260 -30.911 1.00 41.41 420 VAL A N 1
ATOM 3319 C CA . VAL A 1 420 ? 40.579 22.689 -31.699 1.00 41.41 420 VAL A CA 1
ATOM 3320 C C . VAL A 1 420 ? 40.598 23.227 -33.145 1.00 41.41 420 VAL A C 1
ATOM 3322 O O . VAL A 1 420 ? 41.635 23.190 -33.795 1.00 41.41 420 VAL A O 1
ATOM 3325 N N . ASP A 1 421 ? 39.496 23.799 -33.648 1.00 36.56 421 ASP A N 1
ATOM 3326 C CA . ASP A 1 421 ? 39.320 24.158 -35.071 1.00 36.56 421 ASP A CA 1
ATOM 3327 C C . ASP A 1 421 ? 39.988 25.477 -35.518 1.00 36.56 421 ASP A C 1
ATOM 3329 O O . ASP A 1 421 ? 39.790 25.918 -36.650 1.00 36.56 421 ASP A O 1
ATOM 3333 N N . ARG A 1 422 ? 40.782 26.138 -34.661 1.00 41.66 422 ARG A N 1
ATOM 3334 C CA . ARG A 1 422 ? 41.438 27.429 -34.981 1.00 41.66 422 ARG A CA 1
ATOM 3335 C C . ARG A 1 422 ? 42.952 27.370 -35.207 1.00 41.66 422 ARG A C 1
ATOM 3337 O O . ARG A 1 422 ? 43.558 28.422 -35.396 1.00 41.66 422 ARG A O 1
ATOM 3344 N N . VAL A 1 423 ? 43.573 26.189 -35.203 1.00 38.66 423 VAL A N 1
ATOM 3345 C CA . VAL A 1 423 ? 45.022 26.041 -35.441 1.00 38.66 423 VAL A CA 1
ATOM 3346 C C . VAL A 1 423 ? 45.288 25.012 -36.545 1.00 38.66 423 VAL A C 1
ATOM 3348 O O . VAL A 1 423 ? 44.535 24.061 -36.723 1.00 38.66 423 VAL A O 1
ATOM 3351 N N . VAL A 1 424 ? 46.341 25.273 -37.325 1.00 39.59 424 VAL A N 1
ATOM 3352 C CA . VAL A 1 424 ? 46.734 24.583 -38.565 1.00 39.59 424 VAL A CA 1
ATOM 3353 C C . VAL A 1 424 ? 46.754 23.051 -38.434 1.00 39.59 424 VAL A C 1
ATOM 3355 O O . VAL A 1 424 ? 47.244 22.498 -37.454 1.00 39.59 424 VAL A O 1
ATOM 3358 N N . ILE A 1 425 ? 46.241 22.382 -39.472 1.00 45.69 425 ILE A N 1
ATOM 3359 C CA . ILE A 1 425 ? 46.000 20.934 -39.527 1.00 45.69 425 ILE A CA 1
ATOM 3360 C C . ILE A 1 425 ? 47.314 20.138 -39.535 1.00 45.69 425 ILE A C 1
ATOM 3362 O O . ILE A 1 425 ? 48.049 20.174 -40.519 1.00 45.69 425 ILE A O 1
ATOM 3366 N N . ASP A 1 426 ? 47.516 19.306 -38.510 1.00 51.19 426 ASP A N 1
ATOM 3367 C CA . ASP A 1 426 ? 48.466 18.186 -38.530 1.00 51.19 426 ASP A CA 1
ATOM 3368 C C . ASP A 1 426 ? 47.767 16.846 -38.204 1.00 51.19 426 ASP A C 1
ATOM 3370 O O . ASP A 1 426 ? 46.730 16.787 -37.529 1.00 51.19 426 ASP A O 1
ATOM 3374 N N . GLY A 1 427 ? 48.324 15.739 -38.701 1.00 51.47 427 GLY A N 1
ATOM 3375 C CA . GLY A 1 427 ? 47.741 14.397 -38.645 1.00 51.47 427 GLY A CA 1
ATOM 3376 C C . GLY A 1 427 ? 47.518 13.855 -37.229 1.00 51.47 427 GLY A C 1
ATOM 3377 O O . GLY A 1 427 ? 46.622 13.030 -37.029 1.00 51.47 427 GLY A O 1
ATOM 3378 N N . GLN A 1 428 ? 48.269 14.335 -36.231 1.00 51.78 428 GLN A N 1
ATOM 3379 C CA . GLN A 1 428 ? 48.062 13.942 -34.833 1.00 51.78 428 GLN A CA 1
ATOM 3380 C C . GLN A 1 428 ? 46.774 14.534 -34.234 1.00 51.78 428 GLN A C 1
ATOM 3382 O O . GLN A 1 428 ? 46.051 13.834 -33.522 1.00 51.78 428 GLN A O 1
ATOM 3387 N N . GLN A 1 429 ? 46.414 15.776 -34.576 1.00 51.47 429 GLN A N 1
ATOM 3388 C CA . GLN A 1 429 ? 45.225 16.434 -34.014 1.00 51.47 429 GLN A CA 1
ATOM 3389 C C . GLN A 1 429 ? 43.912 15.799 -34.500 1.00 51.47 429 GLN A C 1
ATOM 3391 O O . GLN A 1 429 ? 42.958 15.685 -33.729 1.00 51.47 429 GLN A O 1
ATOM 3396 N N . ARG A 1 430 ? 43.868 15.286 -35.741 1.00 56.41 430 ARG A N 1
ATOM 3397 C CA . ARG A 1 430 ? 42.710 14.522 -36.250 1.00 56.41 430 ARG A CA 1
ATOM 3398 C C . ARG A 1 430 ? 42.455 13.239 -35.449 1.00 56.41 430 ARG A C 1
ATOM 3400 O O . ARG A 1 430 ? 41.299 12.923 -35.171 1.00 56.41 430 ARG A O 1
ATOM 3407 N N . LYS A 1 431 ? 43.515 12.525 -35.041 1.00 59.75 431 LYS A N 1
ATOM 3408 C CA . LYS A 1 431 ? 43.399 11.328 -34.185 1.00 59.75 431 LYS A CA 1
ATOM 3409 C C . LYS A 1 431 ? 42.849 11.688 -32.805 1.00 59.75 431 LYS A C 1
ATOM 3411 O O . LYS A 1 431 ? 41.906 11.048 -32.351 1.00 59.75 431 LYS A O 1
ATOM 3416 N N . ILE A 1 432 ? 43.371 12.755 -32.194 1.00 60.66 432 ILE A N 1
ATOM 3417 C CA . ILE A 1 432 ? 42.887 13.272 -30.904 1.00 60.66 432 ILE A CA 1
ATOM 3418 C C . ILE A 1 432 ? 41.395 13.629 -30.993 1.00 60.66 432 ILE A C 1
ATOM 3420 O O . ILE A 1 432 ? 40.617 13.169 -30.162 1.00 60.66 432 ILE A O 1
ATOM 3424 N N . ARG A 1 433 ? 40.960 14.355 -32.034 1.00 59.66 433 ARG A N 1
ATOM 3425 C CA . ARG A 1 433 ? 39.538 14.697 -32.229 1.00 59.66 433 ARG A CA 1
ATOM 3426 C C . ARG A 1 433 ? 38.642 13.455 -32.303 1.00 59.66 433 ARG A C 1
ATOM 3428 O O . ARG A 1 433 ? 37.626 13.424 -31.618 1.00 59.66 433 ARG A O 1
ATOM 3435 N N . LYS A 1 434 ? 39.032 12.422 -33.068 1.00 65.12 434 LYS A N 1
ATOM 3436 C CA . LYS A 1 434 ? 38.276 11.155 -33.160 1.00 65.12 434 LYS A CA 1
ATOM 3437 C C . LYS A 1 434 ? 38.158 10.472 -31.788 1.00 65.12 434 LYS A C 1
ATOM 3439 O O . LYS A 1 434 ? 37.059 10.100 -31.390 1.00 65.12 434 LYS A O 1
ATOM 3444 N N . ILE A 1 435 ? 39.267 10.364 -31.052 1.00 65.06 435 ILE A N 1
ATOM 3445 C CA . ILE A 1 435 ? 39.311 9.753 -29.712 1.00 65.06 435 ILE A CA 1
ATOM 3446 C C . ILE A 1 435 ? 38.401 10.503 -28.727 1.00 65.06 435 ILE A C 1
ATOM 3448 O O . ILE A 1 435 ? 37.681 9.867 -27.960 1.00 65.06 435 ILE A O 1
ATOM 3452 N N . LEU A 1 436 ? 38.389 11.839 -28.763 1.00 63.75 436 LEU A N 1
ATOM 3453 C CA . LEU A 1 436 ? 37.534 12.664 -27.902 1.00 63.75 436 LEU A CA 1
ATOM 3454 C C . LEU A 1 436 ? 36.041 12.503 -28.228 1.00 63.75 436 LEU A C 1
ATOM 3456 O O . LEU A 1 436 ? 35.223 12.421 -27.312 1.00 63.75 436 LEU A O 1
ATOM 3460 N N . THR A 1 437 ? 35.681 12.397 -29.512 1.00 66.25 437 THR A N 1
ATOM 3461 C CA . THR A 1 437 ? 34.300 12.115 -29.938 1.00 66.25 437 THR A CA 1
ATOM 3462 C C . THR A 1 437 ? 33.823 10.749 -29.439 1.00 66.25 437 THR A C 1
ATOM 3464 O O . THR A 1 437 ? 32.745 10.670 -28.853 1.00 66.25 437 THR A O 1
ATOM 3467 N N . ILE A 1 438 ? 34.636 9.695 -29.584 1.00 69.31 438 ILE A N 1
ATOM 3468 C CA . ILE A 1 438 ? 34.280 8.350 -29.101 1.00 69.31 438 ILE A CA 1
ATOM 3469 C C . ILE A 1 438 ? 34.211 8.318 -27.568 1.00 69.31 438 ILE A C 1
ATOM 3471 O O . ILE A 1 438 ? 33.226 7.843 -27.010 1.00 69.31 438 ILE A O 1
ATOM 3475 N N . SER A 1 439 ? 35.187 8.922 -26.877 1.00 70.12 439 SER A N 1
ATOM 3476 C CA . SER A 1 439 ? 35.193 9.028 -25.406 1.00 70.12 439 SER A CA 1
ATOM 3477 C C . SER A 1 439 ? 33.920 9.685 -24.866 1.00 70.12 439 SER A C 1
ATOM 3479 O O . SER A 1 439 ? 33.436 9.318 -23.794 1.00 70.12 439 SER A O 1
ATOM 3481 N N . ARG A 1 440 ? 33.353 10.646 -25.610 1.00 71.62 440 ARG A N 1
ATOM 3482 C CA . ARG A 1 440 ? 32.067 11.264 -25.281 1.00 71.62 440 ARG A CA 1
ATOM 3483 C C . ARG A 1 440 ? 30.886 10.314 -25.508 1.00 71.62 440 ARG A C 1
ATOM 3485 O O . ARG A 1 440 ? 30.034 10.266 -24.625 1.00 71.62 440 ARG A O 1
ATOM 3492 N N . SER A 1 441 ? 30.828 9.574 -26.624 1.00 74.12 441 SER A N 1
ATOM 3493 C CA . SER A 1 441 ? 29.766 8.569 -26.848 1.00 74.12 441 SER A CA 1
ATOM 3494 C C . SER A 1 441 ? 29.776 7.524 -25.727 1.00 74.12 441 SER A C 1
ATOM 3496 O O . SER A 1 441 ? 28.766 7.316 -25.058 1.00 74.12 441 SER A O 1
ATOM 3498 N N . VAL A 1 442 ? 30.955 6.981 -25.398 1.00 77.06 442 VAL A N 1
ATOM 3499 C CA . VAL A 1 442 ? 31.140 6.033 -24.287 1.00 77.06 442 VAL A CA 1
ATOM 3500 C C . VAL A 1 442 ? 30.684 6.622 -22.946 1.00 77.06 442 VAL A C 1
ATOM 3502 O O . VAL A 1 442 ? 29.972 5.950 -22.201 1.00 77.06 442 VAL A O 1
ATOM 3505 N N . LEU A 1 443 ? 31.037 7.876 -22.627 1.00 75.62 443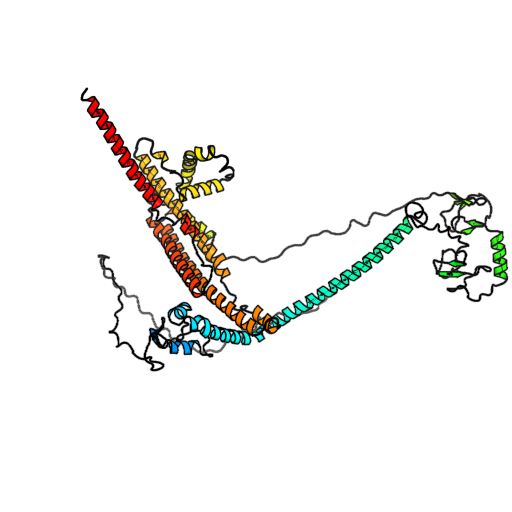 LEU A N 1
ATOM 3506 C CA . LEU A 1 443 ? 30.574 8.538 -21.399 1.00 75.62 443 LEU A CA 1
ATOM 3507 C C . LEU A 1 443 ? 29.046 8.700 -21.375 1.00 75.62 443 LEU A C 1
ATOM 3509 O O . LEU A 1 443 ? 28.419 8.409 -20.358 1.00 75.62 443 LEU A O 1
ATOM 3513 N N . PHE A 1 444 ? 28.445 9.132 -22.484 1.00 78.81 444 PHE A N 1
ATOM 3514 C CA . PHE A 1 444 ? 26.996 9.277 -22.615 1.00 78.81 444 PHE A CA 1
ATOM 3515 C C . PHE A 1 444 ? 26.284 7.933 -22.405 1.00 78.81 444 PHE A C 1
ATOM 3517 O O . PHE A 1 444 ? 25.394 7.839 -21.560 1.00 78.81 444 PHE A O 1
ATOM 3524 N N . ARG A 1 445 ? 26.736 6.867 -23.079 1.00 84.56 445 ARG A N 1
ATOM 3525 C CA . ARG A 1 445 ? 26.201 5.503 -22.928 1.00 84.56 445 ARG A CA 1
ATOM 3526 C C . ARG A 1 445 ? 26.392 4.953 -21.510 1.00 84.56 445 ARG A C 1
ATOM 3528 O O . ARG A 1 445 ? 25.491 4.305 -20.982 1.00 84.56 445 ARG A O 1
ATOM 3535 N N . LYS A 1 446 ? 27.507 5.275 -20.842 1.00 84.31 446 LYS A N 1
ATOM 3536 C CA . LYS A 1 446 ? 27.759 4.919 -19.432 1.00 84.31 446 LYS A CA 1
ATOM 3537 C C . LYS A 1 446 ? 26.769 5.591 -18.474 1.00 84.31 446 LYS A C 1
ATOM 3539 O O . LYS A 1 446 ? 26.259 4.943 -17.560 1.00 84.31 446 LYS A O 1
ATOM 3544 N N . LEU A 1 447 ? 26.472 6.875 -18.688 1.00 83.06 447 LEU A N 1
ATOM 3545 C CA . LEU A 1 447 ? 25.492 7.630 -17.897 1.00 83.06 447 LEU A CA 1
ATOM 3546 C C . LEU A 1 447 ? 24.051 7.164 -18.177 1.00 83.06 447 LEU A C 1
ATOM 3548 O O . LEU A 1 447 ? 23.285 6.964 -17.233 1.00 83.06 447 LEU A O 1
ATOM 3552 N N . GLN A 1 448 ? 23.718 6.895 -19.444 1.00 86.56 448 GLN A N 1
ATOM 3553 C CA . GLN A 1 448 ? 22.445 6.302 -19.870 1.00 86.56 448 GLN A CA 1
ATOM 3554 C C . GLN A 1 448 ? 22.210 4.948 -19.180 1.00 86.56 448 GLN A C 1
ATOM 3556 O O . GLN A 1 448 ? 21.173 4.750 -18.548 1.00 86.56 448 GLN A O 1
ATOM 3561 N N . PHE A 1 449 ? 23.198 4.046 -19.202 1.00 90.12 449 PHE A N 1
ATOM 3562 C CA . PHE A 1 449 ? 23.128 2.757 -18.506 1.00 90.12 449 PHE A CA 1
ATOM 3563 C C . PHE A 1 449 ? 22.973 2.908 -16.989 1.00 90.12 449 PHE A C 1
ATOM 3565 O O . PHE A 1 449 ? 22.158 2.220 -16.376 1.00 90.12 449 PHE A O 1
ATOM 3572 N N . GLN A 1 450 ? 23.677 3.862 -16.372 1.00 88.75 450 GLN A N 1
ATOM 3573 C CA . GLN A 1 450 ? 23.499 4.144 -14.949 1.00 88.75 450 GLN A CA 1
ATOM 3574 C C . GLN A 1 450 ? 22.067 4.611 -14.621 1.00 88.75 450 GLN A C 1
ATOM 3576 O O . GLN A 1 450 ? 21.502 4.177 -13.614 1.00 88.75 450 GLN A O 1
ATOM 3581 N N . ALA A 1 451 ? 21.475 5.476 -15.448 1.00 88.50 451 ALA A N 1
ATOM 3582 C CA . ALA A 1 451 ? 20.104 5.955 -15.278 1.00 88.50 451 ALA A CA 1
ATOM 3583 C C . ALA A 1 451 ? 19.057 4.847 -15.527 1.00 88.50 451 ALA A C 1
ATOM 3585 O O . ALA A 1 451 ? 18.068 4.756 -14.797 1.00 88.50 451 ALA A O 1
ATOM 3586 N N . ILE A 1 452 ? 19.314 3.941 -16.476 1.00 92.06 452 ILE A N 1
ATOM 3587 C CA . ILE A 1 452 ? 18.520 2.725 -16.709 1.00 92.06 452 ILE A CA 1
ATOM 3588 C C . ILE A 1 452 ? 18.534 1.815 -15.477 1.00 92.06 452 ILE A C 1
ATOM 3590 O O . ILE A 1 452 ? 17.470 1.474 -14.962 1.00 92.06 452 ILE A O 1
ATOM 3594 N N . CYS A 1 453 ? 19.712 1.483 -14.941 1.00 91.94 453 CYS A N 1
ATOM 3595 C CA . CYS A 1 453 ? 19.823 0.643 -13.748 1.00 91.94 453 CYS A CA 1
ATOM 3596 C C . CYS A 1 453 ? 19.118 1.264 -12.532 1.00 91.94 453 CYS A C 1
ATOM 3598 O O . CYS A 1 453 ? 18.409 0.555 -11.820 1.00 91.94 453 CYS A O 1
ATOM 3600 N N . ARG A 1 454 ? 19.240 2.585 -12.318 1.00 90.81 454 ARG A N 1
ATOM 3601 C CA . ARG A 1 454 ? 18.471 3.302 -11.278 1.00 90.81 454 ARG A CA 1
ATOM 3602 C C . ARG A 1 454 ? 16.965 3.169 -11.493 1.00 90.81 454 ARG A C 1
ATOM 3604 O O . ARG A 1 454 ? 16.258 2.804 -10.563 1.00 90.81 454 ARG A O 1
ATOM 3611 N N . THR A 1 455 ? 16.493 3.370 -12.724 1.00 92.44 455 THR A N 1
ATOM 3612 C CA . THR A 1 455 ? 15.069 3.230 -13.062 1.00 92.44 455 THR A CA 1
ATOM 3613 C C . THR A 1 455 ? 14.564 1.819 -12.751 1.00 92.44 455 THR A C 1
ATOM 3615 O O . THR A 1 455 ? 13.521 1.676 -12.124 1.00 92.44 455 THR A O 1
ATOM 3618 N N . ILE A 1 456 ? 15.308 0.766 -13.106 1.00 91.06 456 ILE A N 1
ATOM 3619 C CA . ILE A 1 456 ? 14.935 -0.629 -12.801 1.00 91.06 456 ILE A CA 1
ATOM 3620 C C . ILE A 1 456 ? 14.870 -0.873 -11.280 1.00 91.06 456 ILE A C 1
ATOM 3622 O O . ILE A 1 456 ? 13.916 -1.492 -10.801 1.00 91.06 456 ILE A O 1
ATOM 3626 N N . ILE A 1 457 ? 15.836 -0.349 -10.516 1.00 89.25 457 ILE A N 1
ATOM 3627 C CA . ILE A 1 457 ? 15.852 -0.416 -9.043 1.00 89.25 457 ILE A CA 1
ATOM 3628 C C . ILE A 1 457 ? 14.623 0.292 -8.452 1.00 89.25 457 ILE A C 1
ATOM 3630 O O . ILE A 1 457 ? 13.937 -0.281 -7.604 1.00 89.25 457 ILE A O 1
ATOM 3634 N N . ASP A 1 458 ? 14.287 1.491 -8.930 1.00 90.44 458 ASP A N 1
ATOM 3635 C CA . ASP A 1 458 ? 13.105 2.233 -8.482 1.00 90.44 458 ASP A CA 1
ATOM 3636 C C . ASP A 1 458 ? 11.809 1.478 -8.815 1.00 90.44 458 ASP A C 1
ATOM 3638 O O . ASP A 1 458 ? 10.912 1.371 -7.972 1.00 90.44 458 ASP A O 1
ATOM 3642 N N . LEU A 1 459 ? 11.696 0.903 -10.021 1.00 89.88 459 LEU A N 1
ATOM 3643 C CA . LEU A 1 459 ? 10.542 0.083 -10.409 1.00 89.88 459 LEU A CA 1
ATOM 3644 C C . LEU A 1 459 ? 10.355 -1.108 -9.453 1.00 89.88 459 LEU A C 1
ATOM 3646 O O . LEU A 1 459 ? 9.228 -1.381 -9.027 1.00 89.88 459 LEU A O 1
ATOM 3650 N N . ARG A 1 460 ? 11.457 -1.767 -9.069 1.00 86.81 460 ARG A N 1
ATOM 3651 C CA . ARG A 1 460 ? 11.481 -2.907 -8.140 1.00 86.81 460 ARG A CA 1
ATOM 3652 C C . ARG A 1 460 ? 11.100 -2.514 -6.714 1.00 86.81 460 ARG A C 1
ATOM 3654 O O . ARG A 1 460 ? 10.208 -3.126 -6.134 1.00 86.81 460 ARG A O 1
ATOM 3661 N N . LEU A 1 461 ? 11.794 -1.530 -6.143 1.00 86.25 461 LEU A N 1
ATOM 3662 C CA . LEU A 1 461 ? 11.751 -1.231 -4.707 1.00 86.25 461 LEU A CA 1
ATOM 3663 C C . LEU A 1 461 ? 10.670 -0.214 -4.327 1.00 86.25 461 LEU A C 1
ATOM 3665 O O . LEU A 1 461 ? 10.231 -0.190 -3.180 1.00 86.25 461 LEU A O 1
ATOM 3669 N N . VAL A 1 462 ? 10.229 0.623 -5.271 1.00 88.69 462 VAL A N 1
ATOM 3670 C CA . VAL A 1 462 ? 9.280 1.715 -5.009 1.00 88.69 462 VAL A CA 1
ATOM 3671 C C . VAL A 1 462 ? 7.961 1.513 -5.745 1.00 88.69 462 VAL A C 1
ATOM 3673 O O . VAL A 1 462 ? 6.904 1.678 -5.136 1.00 88.69 462 VAL A O 1
ATOM 3676 N N . TRP A 1 463 ? 7.976 1.168 -7.037 1.00 88.69 463 TRP A N 1
ATOM 3677 C CA . TRP A 1 463 ? 6.734 1.106 -7.818 1.00 88.69 463 TRP A CA 1
ATOM 3678 C C . TRP A 1 463 ? 5.942 -0.182 -7.596 1.00 88.69 463 TRP A C 1
ATOM 3680 O O . TRP A 1 463 ? 4.767 -0.086 -7.250 1.00 88.69 463 TRP A O 1
ATOM 3690 N N . ILE A 1 464 ? 6.540 -1.371 -7.737 1.00 85.00 464 ILE A N 1
ATOM 3691 C CA . ILE A 1 464 ? 5.813 -2.639 -7.531 1.00 85.00 464 ILE A CA 1
ATOM 3692 C C . ILE A 1 464 ? 5.160 -2.729 -6.136 1.00 85.00 464 ILE A C 1
ATOM 3694 O O . ILE A 1 464 ? 3.965 -3.036 -6.083 1.00 85.00 464 ILE A O 1
ATOM 3698 N N . PRO A 1 465 ? 5.840 -2.403 -5.016 1.00 86.81 465 PRO A N 1
ATOM 3699 C CA . PRO A 1 465 ? 5.234 -2.475 -3.686 1.00 86.81 465 PRO A CA 1
ATOM 3700 C C . PRO A 1 465 ? 4.017 -1.560 -3.493 1.00 86.81 465 PRO A C 1
ATOM 3702 O O . PRO A 1 465 ? 3.124 -1.904 -2.727 1.00 86.81 465 PRO A O 1
ATOM 3705 N N . ARG A 1 466 ? 3.914 -0.436 -4.224 1.00 87.75 466 ARG A N 1
ATOM 3706 C CA . ARG A 1 466 ? 2.726 0.448 -4.192 1.00 87.75 466 ARG A CA 1
ATOM 3707 C C . ARG A 1 466 ? 1.474 -0.186 -4.805 1.00 87.75 466 ARG A C 1
ATOM 3709 O O . ARG A 1 466 ? 0.372 0.281 -4.528 1.00 87.75 466 ARG A O 1
ATOM 3716 N N . PHE A 1 467 ? 1.635 -1.208 -5.645 1.00 86.06 467 PHE A N 1
ATOM 3717 C CA . PHE A 1 467 ? 0.538 -1.951 -6.273 1.00 86.06 467 PHE A CA 1
ATOM 3718 C C . PHE A 1 467 ? 0.363 -3.363 -5.696 1.00 86.06 467 PHE A C 1
ATOM 3720 O O . PHE A 1 467 ? -0.596 -4.046 -6.055 1.00 86.06 467 PHE A O 1
ATOM 3727 N N . ALA A 1 468 ? 1.249 -3.788 -4.791 1.00 75.50 468 ALA A N 1
ATOM 3728 C CA . ALA A 1 468 ? 1.118 -5.043 -4.069 1.00 75.50 468 ALA A CA 1
ATOM 3729 C C . ALA A 1 468 ? -0.100 -5.005 -3.133 1.00 75.50 468 ALA A C 1
ATOM 3731 O O . ALA A 1 468 ? -0.376 -4.005 -2.469 1.00 75.50 468 ALA A O 1
ATOM 3732 N N . ILE A 1 469 ? -0.837 -6.112 -3.084 1.00 72.44 469 ILE A N 1
ATOM 3733 C CA . ILE A 1 469 ? -2.051 -6.262 -2.280 1.00 72.44 469 ILE A CA 1
ATOM 3734 C C . ILE A 1 469 ? -1.878 -7.514 -1.434 1.00 72.44 469 ILE A C 1
ATOM 3736 O O . ILE A 1 469 ? -1.688 -8.596 -1.985 1.00 72.44 469 ILE A O 1
ATOM 3740 N N . ASP A 1 470 ? -1.956 -7.359 -0.114 1.00 74.94 470 ASP A N 1
ATOM 3741 C CA . ASP A 1 470 ? -1.982 -8.469 0.839 1.00 74.94 470 ASP A CA 1
ATOM 3742 C C . ASP A 1 470 ? -3.255 -9.310 0.608 1.00 74.94 470 ASP A C 1
ATOM 3744 O O . ASP A 1 470 ? -4.355 -8.811 0.871 1.00 74.94 470 ASP A O 1
ATOM 3748 N N . PRO A 1 471 ? -3.156 -10.565 0.120 1.00 65.12 471 PRO A N 1
ATOM 3749 C CA . PRO A 1 471 ? -4.330 -11.386 -0.166 1.00 65.12 471 PRO A CA 1
ATOM 3750 C C . PRO A 1 471 ? -5.061 -11.859 1.096 1.00 65.12 471 PRO A C 1
ATOM 3752 O O . PRO A 1 471 ? -6.234 -12.213 1.012 1.00 65.12 471 PRO A O 1
ATOM 3755 N N . LEU A 1 472 ? -4.381 -11.891 2.248 1.00 67.81 472 LEU A N 1
ATOM 3756 C CA . LEU A 1 472 ? -4.916 -12.402 3.512 1.00 67.81 472 LEU A CA 1
ATOM 3757 C C . LEU A 1 472 ? -5.723 -11.331 4.247 1.00 67.81 472 LEU A C 1
ATOM 3759 O O . LEU A 1 472 ? -6.754 -11.632 4.845 1.00 67.81 472 LEU A O 1
ATOM 3763 N N . ARG A 1 473 ? -5.265 -10.076 4.183 1.00 75.62 473 ARG A N 1
ATOM 3764 C CA . ARG A 1 473 ? -5.878 -8.937 4.889 1.00 75.62 473 ARG A CA 1
ATOM 3765 C C . ARG A 1 473 ? -6.720 -8.031 3.994 1.00 75.62 473 ARG A C 1
ATOM 3767 O O . ARG A 1 473 ? -7.261 -7.024 4.456 1.00 75.62 473 ARG A O 1
ATOM 3774 N N . HIS A 1 474 ? -6.865 -8.374 2.715 1.00 79.69 474 HIS A N 1
ATOM 3775 C CA . HIS A 1 474 ? -7.707 -7.621 1.794 1.00 79.69 474 HIS A CA 1
ATOM 3776 C C . HIS A 1 474 ? -9.148 -7.505 2.324 1.00 79.69 474 HIS A C 1
ATOM 3778 O O . HIS A 1 474 ? -9.739 -8.491 2.758 1.00 79.69 474 HIS A O 1
ATOM 3784 N N . ASN A 1 475 ? -9.695 -6.285 2.313 1.00 89.19 475 ASN A N 1
ATOM 3785 C CA . ASN A 1 475 ? -11.011 -5.921 2.858 1.00 89.19 475 ASN A CA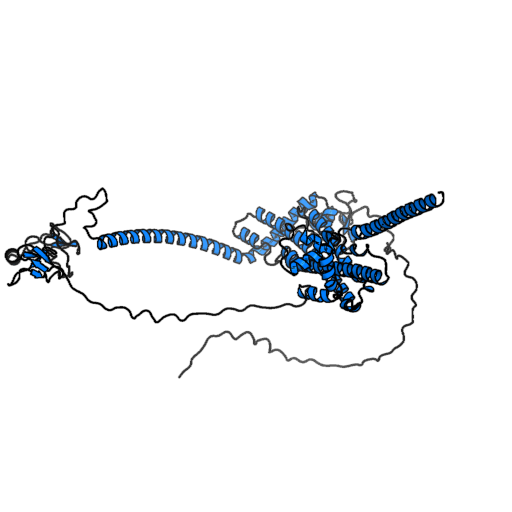 1
ATOM 3786 C C . ASN A 1 475 ? -11.258 -6.269 4.345 1.00 89.19 475 ASN A C 1
ATOM 3788 O O . ASN A 1 475 ? -12.391 -6.114 4.801 1.00 89.19 475 ASN A O 1
ATOM 3792 N N . GLU A 1 476 ? -10.242 -6.676 5.121 1.00 89.50 476 GLU A N 1
ATOM 3793 C CA . GLU A 1 476 ? -10.378 -7.032 6.546 1.00 89.50 476 GLU A CA 1
ATOM 3794 C C . GLU A 1 476 ? -11.098 -5.935 7.339 1.00 89.50 476 GLU A C 1
ATOM 3796 O O . GLU A 1 476 ? -12.102 -6.197 8.000 1.00 89.50 476 GLU A O 1
ATOM 3801 N N . GLU A 1 477 ? -10.650 -4.689 7.177 1.00 92.12 477 GLU A N 1
ATOM 3802 C CA . GLU A 1 477 ? -11.251 -3.507 7.797 1.00 92.12 477 GLU A CA 1
ATOM 3803 C C . GLU A 1 477 ? -12.709 -3.274 7.366 1.00 92.12 477 GLU A C 1
ATOM 3805 O O . GLU A 1 477 ? -13.545 -2.933 8.200 1.00 92.12 477 GLU A O 1
ATOM 3810 N N . LEU A 1 478 ? -13.053 -3.494 6.090 1.00 93.69 478 LEU A N 1
ATOM 3811 C CA . LEU A 1 478 ? -14.433 -3.349 5.610 1.00 93.69 478 LEU A CA 1
ATOM 3812 C C . LEU A 1 478 ? -15.351 -4.396 6.256 1.00 93.69 478 LEU A C 1
ATOM 3814 O O . LEU A 1 478 ? -16.444 -4.056 6.704 1.00 93.69 478 LEU A O 1
ATOM 3818 N N . GLY A 1 479 ? -14.892 -5.648 6.361 1.00 93.25 479 GLY A N 1
ATOM 3819 C CA . GLY A 1 479 ? -15.631 -6.711 7.045 1.00 93.25 479 GLY A CA 1
ATOM 3820 C C . GLY A 1 479 ? -15.783 -6.462 8.547 1.00 93.25 479 GLY A C 1
ATOM 3821 O O . GLY A 1 479 ? -16.866 -6.659 9.089 1.00 93.25 479 GLY A O 1
ATOM 3822 N N . VAL A 1 480 ? -14.731 -5.973 9.211 1.00 94.38 480 VAL A N 1
ATOM 3823 C CA . VAL A 1 480 ? -14.776 -5.583 10.631 1.00 94.38 480 VAL A CA 1
ATOM 3824 C C . VAL A 1 480 ? -15.740 -4.416 10.854 1.00 94.38 480 VAL A C 1
ATOM 3826 O O . VAL A 1 480 ? -16.558 -4.469 11.767 1.00 94.38 480 VAL A O 1
ATOM 3829 N N . ASN A 1 481 ? -15.713 -3.387 10.004 1.00 95.06 481 ASN A N 1
ATOM 3830 C CA . ASN A 1 481 ? -16.639 -2.260 10.107 1.00 95.06 481 ASN A CA 1
ATOM 3831 C C . ASN A 1 481 ? -18.099 -2.681 9.866 1.00 95.06 481 ASN A C 1
ATOM 3833 O O . ASN A 1 481 ? -18.987 -2.163 10.541 1.00 95.06 481 ASN A O 1
ATOM 3837 N N . TYR A 1 482 ? -18.358 -3.636 8.965 1.00 96.06 482 TYR A N 1
ATOM 3838 C CA . TYR A 1 482 ? -19.696 -4.208 8.772 1.00 96.06 482 TYR A CA 1
ATOM 3839 C C . TYR A 1 482 ? -20.152 -5.031 9.991 1.00 96.06 482 TYR A C 1
ATOM 3841 O O . TYR A 1 482 ? -21.262 -4.823 10.476 1.00 96.06 482 TYR A O 1
ATOM 3849 N N . LEU A 1 483 ? -19.286 -5.888 10.554 1.00 95.38 483 LEU A N 1
ATOM 3850 C CA . LEU A 1 483 ? -19.570 -6.648 11.786 1.00 95.38 483 LEU A CA 1
ATOM 3851 C C . LEU A 1 483 ? -19.883 -5.746 12.987 1.00 95.38 483 LEU A C 1
ATOM 3853 O O . LEU A 1 483 ? -20.782 -6.044 13.767 1.00 95.38 483 LEU A O 1
ATOM 3857 N N . LEU A 1 484 ? -19.167 -4.628 13.121 1.00 94.38 484 LEU A N 1
ATOM 3858 C CA . LEU A 1 484 ? -19.384 -3.637 14.179 1.00 94.38 484 LEU A CA 1
ATOM 3859 C C . LEU A 1 484 ? -20.582 -2.704 13.915 1.00 94.38 484 LEU A C 1
ATOM 3861 O O . LEU A 1 484 ? -20.784 -1.758 14.674 1.00 94.38 484 LEU A O 1
ATOM 3865 N N . GLY A 1 485 ? -21.341 -2.906 12.831 1.00 93.94 485 GLY A N 1
ATOM 3866 C CA . GLY A 1 485 ? -22.468 -2.047 12.453 1.00 93.94 485 GLY A CA 1
ATOM 3867 C C . GLY A 1 485 ? -22.076 -0.614 12.065 1.00 93.94 485 GLY A C 1
ATOM 3868 O O . GLY A 1 485 ? -22.941 0.254 11.989 1.00 93.94 485 GLY A O 1
ATOM 3869 N N . LYS A 1 486 ? -20.784 -0.349 11.815 1.00 94.00 486 LYS A N 1
ATOM 3870 C CA . LYS A 1 486 ? -20.251 0.977 11.447 1.00 94.00 486 LYS A CA 1
ATOM 3871 C C . LYS A 1 486 ? -20.576 1.362 9.993 1.00 94.00 486 LYS A C 1
ATOM 3873 O O . LYS A 1 486 ? -20.490 2.539 9.657 1.00 94.00 486 LYS A O 1
ATOM 3878 N N . ILE A 1 487 ? -20.938 0.394 9.144 1.00 96.25 487 ILE A N 1
ATOM 3879 C CA . ILE A 1 487 ? -21.391 0.594 7.754 1.00 96.25 487 ILE A CA 1
ATOM 3880 C C . ILE A 1 487 ? -22.594 -0.300 7.431 1.00 96.25 487 ILE A C 1
ATOM 3882 O O . ILE A 1 487 ? -22.696 -1.423 7.924 1.00 96.25 487 ILE A O 1
ATOM 3886 N N . THR A 1 488 ? -23.490 0.175 6.566 1.00 96.12 488 THR A N 1
ATOM 3887 C CA . THR A 1 488 ? -24.647 -0.600 6.091 1.00 96.12 488 THR A CA 1
ATOM 3888 C C . THR A 1 488 ? -24.265 -1.638 5.029 1.00 96.12 488 THR A C 1
ATOM 3890 O O . THR A 1 488 ? -23.222 -1.545 4.383 1.00 96.12 488 THR A O 1
ATOM 3893 N N . GLU A 1 489 ? -25.153 -2.604 4.771 1.00 93.06 489 GLU A N 1
ATOM 3894 C CA . GLU A 1 489 ? -24.979 -3.619 3.715 1.00 93.06 489 GLU A CA 1
ATOM 3895 C C . GLU A 1 489 ? -24.735 -3.005 2.325 1.00 93.06 489 GLU A C 1
ATOM 3897 O O . GLU A 1 489 ? -23.848 -3.441 1.591 1.00 93.06 489 GLU A O 1
ATOM 3902 N N . LYS A 1 490 ? -25.465 -1.935 1.989 1.00 91.56 490 LYS A N 1
ATOM 3903 C CA . LYS A 1 490 ? -25.319 -1.217 0.717 1.00 91.56 490 LYS A CA 1
ATOM 3904 C C . LYS A 1 490 ? -23.969 -0.503 0.609 1.00 91.56 490 LYS A C 1
ATOM 3906 O O . LYS A 1 490 ? -23.342 -0.525 -0.449 1.00 91.56 490 LYS A O 1
ATOM 3911 N N . GLU A 1 491 ? -23.518 0.128 1.690 1.00 93.19 491 GLU A N 1
ATOM 3912 C CA . GLU A 1 491 ? -22.212 0.793 1.736 1.00 93.19 491 GLU A CA 1
ATOM 3913 C C . GLU A 1 491 ? -21.072 -0.219 1.667 1.00 93.19 491 GLU A C 1
ATOM 3915 O O . GLU A 1 491 ? -20.112 0.009 0.933 1.00 93.19 491 GLU A O 1
ATOM 3920 N N . PHE A 1 492 ? -21.206 -1.357 2.352 1.00 93.69 492 PHE A N 1
ATOM 3921 C CA . PHE A 1 492 ? -20.246 -2.454 2.309 1.00 93.69 492 PHE A CA 1
ATOM 3922 C C . PHE A 1 492 ? -20.125 -3.033 0.893 1.00 93.69 492 PHE A C 1
ATOM 3924 O O . PHE A 1 492 ? -19.024 -3.058 0.347 1.00 93.69 492 PHE A O 1
ATOM 3931 N N . ALA A 1 493 ? -21.237 -3.382 0.237 1.00 91.06 493 ALA A N 1
ATOM 3932 C CA . ALA A 1 493 ? -21.237 -3.865 -1.148 1.00 91.06 493 ALA A CA 1
ATOM 3933 C C . ALA A 1 493 ? -20.603 -2.850 -2.128 1.00 91.06 493 ALA A C 1
ATOM 3935 O O . ALA A 1 493 ? -19.712 -3.193 -2.912 1.00 91.06 493 ALA A O 1
ATOM 3936 N N . THR A 1 494 ? -20.965 -1.566 -2.014 1.00 90.44 494 THR A N 1
ATOM 3937 C CA . THR A 1 494 ? -20.368 -0.489 -2.820 1.00 90.44 494 THR A CA 1
ATOM 3938 C C . THR A 1 494 ? -18.873 -0.287 -2.521 1.00 90.44 494 THR A C 1
ATOM 3940 O O . THR A 1 494 ? -18.097 -0.001 -3.438 1.00 90.44 494 THR A O 1
ATOM 3943 N N . ALA A 1 495 ? -18.433 -0.433 -1.268 1.00 92.62 495 ALA A N 1
ATOM 3944 C CA . ALA A 1 495 ? -17.025 -0.334 -0.884 1.00 92.62 495 ALA A CA 1
ATOM 3945 C C . ALA A 1 495 ? -16.205 -1.508 -1.439 1.00 92.62 495 ALA A C 1
ATOM 3947 O O . ALA A 1 495 ? -15.152 -1.276 -2.034 1.00 92.62 495 ALA A O 1
ATOM 3948 N N . LEU A 1 496 ? -16.720 -2.738 -1.347 1.00 92.75 496 LEU A N 1
ATOM 3949 C CA . LEU A 1 496 ? -16.102 -3.934 -1.928 1.00 92.75 496 LEU A CA 1
ATOM 3950 C C . LEU A 1 496 ? -15.956 -3.816 -3.446 1.00 92.75 496 LEU A C 1
ATOM 3952 O O . LEU A 1 496 ? -14.882 -4.074 -3.978 1.00 92.75 496 LEU A O 1
ATOM 3956 N N . GLN A 1 497 ? -16.984 -3.333 -4.146 1.00 88.50 497 GLN A N 1
ATOM 3957 C CA . GLN A 1 497 ? -16.923 -3.084 -5.589 1.00 88.50 497 GLN A CA 1
ATOM 3958 C C . GLN A 1 497 ? -15.847 -2.046 -5.970 1.00 88.50 497 GLN A C 1
ATOM 3960 O O . GLN A 1 497 ? -15.165 -2.192 -6.989 1.00 88.50 497 GLN A O 1
ATOM 3965 N N . ARG A 1 498 ? -15.676 -0.982 -5.170 1.00 88.44 498 ARG A N 1
ATOM 3966 C CA . ARG A 1 498 ? -14.598 0.007 -5.370 1.00 88.44 498 ARG A CA 1
ATOM 3967 C C . ARG A 1 498 ? -13.224 -0.610 -5.100 1.00 88.44 498 ARG A C 1
ATOM 3969 O O . ARG A 1 498 ? -12.301 -0.366 -5.875 1.00 88.44 498 ARG A O 1
ATOM 3976 N N . SER A 1 499 ? -13.114 -1.413 -4.042 1.00 89.50 499 SER A N 1
ATOM 3977 C CA . SER A 1 499 ? -11.902 -2.143 -3.664 1.00 89.50 499 SER A CA 1
ATOM 3978 C C . SER A 1 499 ? -11.470 -3.105 -4.776 1.00 89.50 499 SER A C 1
ATOM 3980 O O . SER A 1 499 ? -10.382 -2.950 -5.320 1.00 89.50 499 SER A O 1
ATOM 3982 N N . ASP A 1 500 ? -12.366 -3.983 -5.237 1.00 86.81 500 ASP A N 1
ATOM 3983 C CA . ASP A 1 500 ? -12.165 -4.926 -6.350 1.00 86.81 500 ASP A CA 1
ATOM 3984 C C . ASP A 1 500 ? -11.714 -4.227 -7.646 1.00 86.81 500 ASP A C 1
ATOM 3986 O O . ASP A 1 500 ? -10.752 -4.649 -8.292 1.00 86.81 500 ASP A O 1
ATOM 3990 N N . LYS A 1 501 ? -12.342 -3.099 -8.011 1.00 85.75 501 LYS A N 1
ATOM 3991 C CA . LYS A 1 501 ? -11.916 -2.311 -9.179 1.00 85.75 501 LYS A CA 1
ATOM 3992 C C . LYS A 1 501 ? -10.486 -1.774 -9.021 1.00 85.75 501 LYS A C 1
ATOM 3994 O O . LYS A 1 501 ? -9.724 -1.780 -9.989 1.00 85.75 501 LYS A O 1
ATOM 3999 N N . ASN A 1 502 ? -10.126 -1.293 -7.830 1.00 87.88 502 ASN A N 1
ATOM 4000 C CA . ASN A 1 502 ? -8.774 -0.813 -7.544 1.00 87.88 502 ASN A CA 1
ATOM 4001 C C . ASN A 1 502 ? -7.762 -1.970 -7.552 1.00 87.88 502 ASN A C 1
ATOM 4003 O O . ASN A 1 502 ? -6.687 -1.819 -8.123 1.00 87.88 502 ASN A O 1
ATOM 4007 N N . VAL A 1 503 ? -8.130 -3.132 -7.002 1.00 86.38 503 VAL A N 1
ATOM 4008 C CA . VAL A 1 503 ? -7.326 -4.364 -6.993 1.00 86.38 503 VAL A CA 1
ATOM 4009 C C . VAL A 1 503 ? -6.982 -4.827 -8.399 1.00 86.38 503 VAL A C 1
ATOM 4011 O O . VAL A 1 503 ? -5.812 -5.062 -8.686 1.00 86.38 503 VAL A O 1
ATOM 4014 N N . GLN A 1 504 ? -7.974 -4.921 -9.289 1.00 85.06 504 GLN A N 1
ATOM 4015 C CA . GLN A 1 504 ? -7.741 -5.307 -10.683 1.00 85.06 504 GLN A CA 1
ATOM 4016 C C . GLN A 1 504 ? -6.809 -4.313 -11.385 1.00 85.06 504 GLN A C 1
ATOM 4018 O O . GLN A 1 504 ? -5.833 -4.726 -12.000 1.00 85.06 504 GLN A O 1
ATOM 4023 N N . LYS A 1 505 ? -7.044 -2.999 -11.222 1.00 89.56 505 LYS A N 1
ATOM 4024 C CA . LYS A 1 505 ? -6.167 -1.964 -11.792 1.00 89.56 505 LYS A CA 1
ATOM 4025 C C . LYS A 1 505 ? -4.725 -2.106 -11.287 1.00 89.56 505 LYS A C 1
ATOM 4027 O O . LYS A 1 505 ? -3.797 -2.033 -12.087 1.00 89.56 505 LYS A O 1
ATOM 4032 N N . SER A 1 506 ? -4.530 -2.293 -9.981 1.00 89.62 506 SER A N 1
ATOM 4033 C CA . SER A 1 506 ? -3.200 -2.478 -9.389 1.00 89.62 506 SER A CA 1
ATOM 4034 C C . SER A 1 506 ? -2.530 -3.762 -9.875 1.00 89.62 506 SER A C 1
ATOM 4036 O O . SER A 1 506 ? -1.355 -3.718 -10.221 1.00 89.62 506 SER A O 1
ATOM 4038 N N . ARG A 1 507 ? -3.271 -4.873 -9.992 1.00 86.19 507 ARG A N 1
ATOM 4039 C CA . ARG A 1 507 ? -2.768 -6.139 -10.549 1.00 86.19 507 ARG A CA 1
ATOM 4040 C C . ARG A 1 507 ? -2.343 -5.987 -12.011 1.00 86.19 507 ARG A C 1
ATOM 4042 O O . ARG A 1 507 ? -1.250 -6.414 -12.362 1.00 86.19 507 ARG A O 1
ATOM 4049 N N . ASP A 1 508 ? -3.153 -5.339 -12.845 1.00 87.06 508 ASP A N 1
ATOM 4050 C CA . ASP A 1 508 ? -2.817 -5.097 -14.254 1.00 87.06 508 ASP A CA 1
ATOM 4051 C C . ASP A 1 508 ? -1.548 -4.237 -14.386 1.00 87.06 508 ASP A C 1
ATOM 4053 O O . ASP A 1 508 ? -0.673 -4.538 -15.196 1.00 87.06 508 ASP A O 1
ATOM 4057 N N . ILE A 1 509 ? -1.399 -3.209 -13.540 1.00 90.94 509 ILE A N 1
ATOM 4058 C CA . ILE A 1 509 ? -0.175 -2.396 -13.468 1.00 90.94 509 ILE A CA 1
ATOM 4059 C C . ILE A 1 509 ? 1.020 -3.235 -12.990 1.00 90.94 509 ILE A C 1
ATOM 4061 O O . ILE A 1 509 ? 2.088 -3.171 -13.597 1.00 90.94 509 ILE A O 1
ATOM 4065 N N . GLN A 1 510 ? 0.853 -4.041 -11.939 1.00 88.44 510 GLN A N 1
ATOM 4066 C CA . GLN A 1 510 ? 1.903 -4.900 -11.388 1.00 88.44 510 GLN A CA 1
ATOM 4067 C C . GLN A 1 510 ? 2.379 -5.946 -12.404 1.00 88.44 510 GLN A C 1
ATOM 4069 O O . GLN A 1 510 ? 3.579 -6.201 -12.483 1.00 88.44 510 GLN A O 1
ATOM 4074 N N . ASN A 1 511 ? 1.475 -6.499 -13.218 1.00 85.69 511 ASN A N 1
ATOM 4075 C CA . ASN A 1 511 ? 1.804 -7.434 -14.294 1.00 85.69 511 ASN A CA 1
ATOM 4076 C C . ASN A 1 511 ? 2.705 -6.771 -15.349 1.00 85.69 511 ASN A C 1
ATOM 4078 O O . ASN A 1 511 ? 3.737 -7.335 -15.711 1.00 85.69 511 ASN A O 1
ATOM 4082 N N . VAL A 1 512 ? 2.367 -5.551 -15.790 1.00 92.31 512 VAL A N 1
ATOM 4083 C CA . VAL A 1 512 ? 3.202 -4.781 -16.731 1.00 92.31 512 VAL A CA 1
ATOM 4084 C C . VAL A 1 512 ? 4.550 -4.417 -16.098 1.00 92.31 512 VAL A C 1
ATOM 4086 O O . VAL A 1 512 ? 5.581 -4.594 -16.737 1.00 92.31 512 VAL A O 1
ATOM 4089 N N . LEU A 1 513 ? 4.579 -3.974 -14.837 1.00 89.69 513 LEU A N 1
ATOM 4090 C CA . LEU A 1 513 ? 5.830 -3.660 -14.131 1.00 89.69 513 LEU A CA 1
ATOM 4091 C C . LEU A 1 513 ? 6.732 -4.892 -13.953 1.00 89.69 513 LEU A C 1
ATOM 4093 O O . LEU A 1 513 ? 7.936 -4.799 -14.162 1.00 89.69 513 LEU A O 1
ATOM 4097 N N . THR A 1 514 ? 6.160 -6.048 -13.614 1.00 86.75 514 THR A N 1
ATOM 4098 C CA . THR A 1 514 ? 6.898 -7.317 -13.481 1.00 86.75 514 THR A CA 1
ATOM 4099 C C . THR A 1 514 ? 7.473 -7.765 -14.822 1.00 86.75 514 THR A C 1
ATOM 4101 O O . THR A 1 514 ? 8.643 -8.129 -14.893 1.00 86.75 514 THR A O 1
ATOM 4104 N N . MET A 1 515 ? 6.683 -7.676 -15.898 1.00 90.88 515 MET A N 1
ATOM 4105 C CA . MET A 1 515 ? 7.156 -7.924 -17.262 1.00 90.88 515 MET A CA 1
ATOM 4106 C C . MET A 1 515 ? 8.327 -6.994 -17.614 1.00 90.88 515 MET A C 1
ATOM 4108 O O . MET A 1 515 ? 9.362 -7.480 -18.054 1.00 90.88 515 MET A O 1
ATOM 4112 N N . VAL A 1 516 ? 8.203 -5.684 -17.359 1.00 92.12 516 VAL A N 1
ATOM 4113 C CA . VAL A 1 516 ? 9.290 -4.721 -17.599 1.00 92.12 516 VAL A CA 1
ATOM 4114 C C . VAL A 1 516 ? 10.544 -5.088 -16.813 1.00 92.12 516 VAL A C 1
ATOM 4116 O O . VAL A 1 516 ? 11.616 -5.116 -17.403 1.00 92.12 516 VAL A O 1
ATOM 4119 N N . ILE A 1 517 ? 10.444 -5.388 -15.515 1.00 89.00 517 ILE A N 1
ATOM 4120 C CA . ILE A 1 517 ? 11.624 -5.723 -14.706 1.00 89.00 517 ILE A CA 1
ATOM 4121 C C . ILE A 1 517 ? 12.293 -6.996 -15.211 1.00 89.00 517 ILE A C 1
ATOM 4123 O O . ILE A 1 517 ? 13.512 -6.995 -15.352 1.00 89.00 517 ILE A O 1
ATOM 4127 N N . ASN A 1 518 ? 11.536 -8.052 -15.512 1.00 82.75 518 ASN A N 1
ATOM 4128 C CA . ASN A 1 518 ? 12.106 -9.306 -16.001 1.00 82.75 518 ASN A CA 1
ATOM 4129 C C . ASN A 1 518 ? 12.815 -9.087 -17.348 1.00 82.75 518 ASN A C 1
ATOM 4131 O O . ASN A 1 518 ? 14.007 -9.356 -17.463 1.00 82.75 518 ASN A O 1
ATOM 4135 N N . THR A 1 519 ? 12.128 -8.496 -18.331 1.00 88.25 519 THR A N 1
ATOM 4136 C CA . THR A 1 519 ? 12.701 -8.253 -19.663 1.00 88.25 519 THR A CA 1
ATOM 4137 C C . THR A 1 519 ? 13.877 -7.273 -19.618 1.00 88.25 519 THR A C 1
ATOM 4139 O O . THR A 1 519 ? 14.898 -7.521 -20.251 1.00 88.25 519 THR A O 1
ATOM 4142 N N . ALA A 1 520 ? 13.795 -6.191 -18.836 1.00 91.00 520 ALA A N 1
ATOM 4143 C CA . ALA A 1 520 ? 14.904 -5.249 -18.678 1.00 91.00 520 ALA A CA 1
ATOM 4144 C C . ALA A 1 520 ? 16.098 -5.877 -17.945 1.00 91.00 520 ALA A C 1
ATOM 4146 O O . ALA A 1 520 ? 17.238 -5.558 -18.268 1.00 91.00 520 ALA A O 1
ATOM 4147 N N . THR A 1 521 ? 15.857 -6.785 -16.993 1.00 87.69 521 THR A N 1
ATOM 4148 C CA . THR A 1 521 ? 16.919 -7.536 -16.307 1.00 87.69 521 THR A CA 1
ATOM 4149 C C . THR A 1 521 ? 17.665 -8.436 -17.290 1.00 87.69 521 THR A C 1
ATOM 4151 O O . THR A 1 521 ? 18.894 -8.399 -17.327 1.00 87.69 521 THR A O 1
ATOM 4154 N N . ASP A 1 522 ? 16.944 -9.165 -18.144 1.00 86.00 522 ASP A N 1
ATOM 4155 C CA . ASP A 1 522 ? 17.544 -10.011 -19.181 1.00 86.00 522 ASP A CA 1
ATOM 4156 C C . ASP A 1 522 ? 18.333 -9.184 -20.212 1.00 86.00 522 ASP A C 1
ATOM 4158 O O . ASP A 1 522 ? 19.444 -9.562 -20.583 1.00 86.00 522 ASP A O 1
ATOM 4162 N N . ILE A 1 523 ? 17.811 -8.025 -20.641 1.00 89.94 523 ILE A N 1
ATOM 4163 C CA . ILE A 1 523 ? 18.528 -7.103 -21.541 1.00 89.94 523 ILE A CA 1
ATOM 4164 C C . ILE A 1 523 ? 19.804 -6.566 -20.873 1.00 89.94 523 ILE A C 1
ATOM 4166 O O . ILE A 1 523 ? 20.868 -6.580 -21.492 1.00 89.94 523 ILE A O 1
ATOM 4170 N N . VAL A 1 524 ? 19.732 -6.135 -19.608 1.00 91.12 524 VAL A N 1
ATOM 4171 C CA . VAL A 1 524 ? 20.894 -5.630 -18.857 1.00 91.12 524 VAL A CA 1
ATOM 4172 C C . VAL A 1 524 ? 21.969 -6.705 -18.700 1.00 91.12 524 VAL A C 1
ATOM 4174 O O . VAL A 1 524 ? 23.136 -6.411 -18.944 1.00 91.12 524 VAL A O 1
ATOM 4177 N N . PHE A 1 525 ? 21.609 -7.948 -18.363 1.00 88.25 525 PHE A N 1
ATOM 4178 C CA . PHE A 1 525 ? 22.589 -9.034 -18.257 1.00 88.25 525 PHE A CA 1
ATOM 4179 C C . PHE A 1 525 ? 23.154 -9.470 -19.618 1.00 88.25 525 PHE A C 1
ATOM 4181 O O . PHE A 1 525 ? 24.348 -9.752 -19.697 1.00 88.25 525 PHE A O 1
ATOM 4188 N N . ARG A 1 526 ? 22.359 -9.464 -20.700 1.00 90.31 526 ARG A N 1
ATOM 4189 C CA . ARG A 1 526 ? 22.856 -9.679 -22.077 1.00 90.31 526 ARG A CA 1
ATOM 4190 C C . ARG A 1 526 ? 23.866 -8.607 -22.493 1.00 90.31 526 ARG A C 1
ATOM 4192 O O . ARG A 1 526 ? 24.896 -8.929 -23.076 1.00 90.31 526 ARG A O 1
ATOM 4199 N N . PHE A 1 527 ? 23.577 -7.343 -22.190 1.00 91.38 527 PHE A N 1
ATOM 4200 C CA . PHE A 1 527 ? 24.466 -6.218 -22.475 1.00 91.38 527 PHE A CA 1
ATOM 4201 C C . PHE A 1 527 ? 25.765 -6.296 -21.659 1.00 91.38 527 PHE A C 1
ATOM 4203 O O . PHE A 1 527 ? 26.853 -6.187 -22.214 1.00 91.38 527 PHE A O 1
ATOM 4210 N N . ASP A 1 528 ? 25.663 -6.564 -20.359 1.00 87.62 528 ASP A N 1
ATOM 4211 C CA . ASP A 1 528 ? 26.801 -6.758 -19.457 1.00 87.62 528 ASP A CA 1
ATOM 4212 C C . ASP A 1 528 ? 27.710 -7.931 -19.888 1.00 87.62 528 ASP A C 1
ATOM 4214 O O . ASP A 1 528 ? 28.938 -7.823 -19.857 1.00 87.62 528 ASP A O 1
ATOM 4218 N N . ASP A 1 529 ? 27.126 -9.030 -20.373 1.00 85.25 529 ASP A N 1
ATOM 4219 C CA . ASP A 1 529 ? 27.883 -10.161 -20.918 1.00 85.25 529 ASP A CA 1
ATOM 4220 C C . ASP A 1 529 ? 28.559 -9.853 -22.263 1.00 85.25 529 ASP A C 1
ATOM 4222 O O . ASP A 1 529 ? 29.700 -10.265 -22.496 1.00 85.25 529 ASP A O 1
ATOM 4226 N N . HIS A 1 530 ? 27.909 -9.054 -23.114 1.00 88.38 530 HIS A N 1
ATOM 4227 C CA . HIS A 1 530 ? 28.519 -8.520 -24.331 1.00 88.38 530 HIS A CA 1
ATOM 4228 C C . HIS A 1 530 ? 29.723 -7.616 -24.016 1.00 88.38 530 HIS A C 1
ATOM 4230 O O . HIS A 1 530 ? 30.786 -7.807 -24.607 1.00 88.38 530 HIS A O 1
ATOM 4236 N N . LEU A 1 531 ? 29.604 -6.695 -23.048 1.00 86.69 531 LEU A N 1
ATOM 4237 C CA . LEU A 1 531 ? 30.710 -5.825 -22.622 1.00 86.69 531 LEU A CA 1
ATOM 4238 C C . LEU A 1 531 ? 31.912 -6.626 -22.094 1.00 86.69 531 LEU A C 1
ATOM 4240 O O . LEU A 1 531 ? 33.053 -6.325 -22.458 1.00 86.69 531 LEU A O 1
ATOM 4244 N N . ARG A 1 532 ? 31.668 -7.665 -21.279 1.00 84.75 532 ARG A N 1
ATOM 4245 C CA . ARG A 1 532 ? 32.719 -8.584 -20.805 1.00 84.75 532 ARG A CA 1
ATOM 4246 C C . ARG A 1 532 ? 33.378 -9.347 -21.946 1.00 84.75 532 ARG A C 1
ATOM 4248 O O . ARG A 1 532 ? 34.601 -9.396 -22.019 1.00 84.75 532 ARG A O 1
ATOM 4255 N N . THR A 1 533 ? 32.581 -9.939 -22.834 1.00 86.06 533 THR A N 1
ATOM 4256 C CA . THR A 1 533 ? 33.080 -10.786 -23.929 1.00 86.06 533 THR A CA 1
ATOM 4257 C C . THR A 1 533 ? 33.871 -9.975 -24.958 1.00 86.06 533 THR A C 1
ATOM 4259 O O . THR A 1 533 ? 34.890 -10.441 -25.462 1.00 86.06 533 THR A O 1
ATOM 4262 N N . ALA A 1 534 ? 33.460 -8.730 -25.216 1.00 85.00 534 ALA A N 1
ATOM 4263 C CA . ALA A 1 534 ? 34.212 -7.765 -26.015 1.00 85.00 534 ALA A CA 1
ATOM 4264 C C . ALA A 1 534 ? 35.444 -7.182 -25.285 1.00 85.00 534 ALA A C 1
ATOM 4266 O O . ALA A 1 534 ? 36.220 -6.450 -25.898 1.00 85.00 534 ALA A O 1
ATOM 4267 N N . ASN A 1 535 ? 35.628 -7.493 -23.994 1.00 84.38 535 ASN A N 1
ATOM 4268 C CA . ASN A 1 535 ? 36.674 -6.961 -23.116 1.00 84.38 535 ASN A CA 1
ATOM 4269 C C . ASN A 1 535 ? 36.751 -5.421 -23.156 1.00 84.38 535 ASN A C 1
ATOM 4271 O O . ASN A 1 535 ? 37.832 -4.831 -23.256 1.00 84.38 535 ASN A O 1
ATOM 4275 N N . LEU A 1 536 ? 35.584 -4.763 -23.140 1.00 81.00 536 LEU A N 1
ATOM 4276 C CA . LEU A 1 536 ? 35.480 -3.349 -23.507 1.00 81.00 536 LEU A CA 1
ATOM 4277 C C . LEU A 1 536 ? 36.214 -2.416 -22.533 1.00 81.00 536 LEU A C 1
ATOM 4279 O O . LEU A 1 536 ? 36.707 -1.373 -22.951 1.00 81.00 536 LEU A O 1
ATOM 4283 N N . GLU A 1 537 ? 36.359 -2.812 -21.267 1.00 77.75 537 GLU A N 1
ATOM 4284 C CA . GLU A 1 537 ? 37.144 -2.093 -20.253 1.00 77.75 537 GLU A CA 1
ATOM 4285 C C . GLU A 1 537 ? 38.614 -1.885 -20.650 1.00 77.75 537 GLU A C 1
ATOM 4287 O O . GLU A 1 537 ? 39.173 -0.828 -20.357 1.00 77.75 537 GLU A O 1
ATOM 4292 N N . ASN A 1 538 ? 39.203 -2.852 -21.362 1.00 79.94 538 ASN A N 1
ATOM 4293 C CA . ASN A 1 538 ? 40.597 -2.849 -21.815 1.00 79.94 538 ASN A CA 1
ATOM 4294 C C . ASN A 1 538 ? 40.734 -2.497 -23.314 1.00 79.94 538 ASN A C 1
ATOM 4296 O O . ASN A 1 538 ? 41.831 -2.561 -23.880 1.00 79.94 538 ASN A O 1
ATOM 4300 N N . ALA A 1 539 ? 39.631 -2.158 -23.991 1.00 77.25 539 ALA A N 1
ATOM 4301 C CA . ALA A 1 539 ? 39.630 -1.850 -25.415 1.00 77.25 539 ALA A CA 1
ATOM 4302 C C . ALA A 1 539 ? 40.266 -0.480 -25.707 1.00 77.25 539 ALA A C 1
ATOM 4304 O O . ALA A 1 539 ? 40.065 0.505 -24.992 1.00 77.25 539 ALA A O 1
ATOM 4305 N N . ARG A 1 540 ? 41.002 -0.383 -26.823 1.00 74.06 540 ARG A N 1
ATOM 4306 C CA . ARG A 1 540 ? 41.496 0.913 -27.304 1.00 74.06 540 ARG A CA 1
ATOM 4307 C C . ARG A 1 540 ? 40.326 1.783 -27.755 1.00 74.06 540 ARG A C 1
ATOM 4309 O O . ARG A 1 540 ? 39.487 1.339 -28.534 1.00 74.06 540 ARG A O 1
ATOM 4316 N N . MET A 1 541 ? 40.315 3.041 -27.321 1.00 70.06 541 MET A N 1
ATOM 4317 C CA . MET A 1 541 ? 39.206 3.973 -27.560 1.00 70.06 541 MET A CA 1
ATOM 4318 C C . MET A 1 541 ? 38.922 4.244 -29.049 1.00 70.06 541 MET A C 1
ATOM 4320 O O . MET A 1 541 ? 37.815 4.624 -29.394 1.00 70.06 541 MET A O 1
ATOM 4324 N N . ASP A 1 542 ? 39.885 4.052 -29.954 1.00 67.75 542 ASP A N 1
ATOM 4325 C CA . ASP A 1 542 ? 39.682 4.195 -31.402 1.00 67.75 542 ASP A CA 1
ATOM 4326 C C . ASP A 1 542 ? 38.979 2.998 -32.074 1.00 67.75 542 ASP A C 1
ATOM 4328 O O . ASP A 1 542 ? 38.562 3.137 -33.230 1.00 67.75 542 ASP A O 1
ATOM 4332 N N . ASN A 1 543 ? 38.805 1.892 -31.336 1.00 73.31 543 ASN A N 1
ATOM 4333 C CA . ASN A 1 543 ? 38.107 0.666 -31.737 1.00 73.31 543 ASN A CA 1
ATOM 4334 C C . ASN A 1 543 ? 36.705 0.515 -31.111 1.00 73.31 543 ASN A C 1
ATOM 4336 O O . ASN A 1 543 ? 36.034 -0.468 -31.402 1.00 73.31 543 ASN A O 1
ATOM 4340 N N . VAL A 1 544 ? 36.265 1.432 -30.241 1.00 78.12 544 VAL A N 1
ATOM 4341 C CA . VAL A 1 544 ? 34.934 1.354 -29.613 1.00 78.12 544 VAL A CA 1
ATOM 4342 C C . VAL A 1 544 ? 33.912 2.056 -30.508 1.00 78.12 544 VAL A C 1
ATOM 4344 O O . VAL A 1 544 ? 33.886 3.285 -30.573 1.00 78.12 544 VAL A O 1
ATOM 4347 N N . GLY A 1 545 ? 33.098 1.279 -31.221 1.00 75.81 545 GLY A N 1
ATOM 4348 C CA . GLY A 1 545 ? 31.971 1.777 -32.010 1.00 75.81 545 GLY A CA 1
ATOM 4349 C C . GLY A 1 545 ? 30.636 1.763 -31.255 1.00 75.81 545 GLY A C 1
ATOM 4350 O O . GLY A 1 545 ? 30.528 1.224 -30.149 1.00 75.81 545 GLY A O 1
ATOM 4351 N N . ASP A 1 546 ? 29.612 2.381 -31.851 1.00 75.44 546 ASP A N 1
ATOM 4352 C CA . ASP A 1 546 ? 28.270 2.470 -31.261 1.00 75.44 546 ASP A CA 1
ATOM 4353 C C . ASP A 1 546 ? 27.546 1.103 -31.251 1.00 75.44 546 ASP A C 1
ATOM 4355 O O . ASP A 1 546 ? 26.680 0.876 -30.404 1.00 75.44 546 ASP A O 1
ATOM 4359 N N . GLU A 1 547 ? 27.970 0.151 -32.095 1.00 81.25 547 GLU A N 1
ATOM 4360 C CA . GLU A 1 547 ? 27.461 -1.225 -32.166 1.00 81.25 547 GLU A CA 1
ATOM 4361 C C . GLU A 1 547 ? 27.549 -1.988 -30.835 1.00 81.25 547 GLU A C 1
ATOM 4363 O O . GLU A 1 547 ? 26.701 -2.835 -30.551 1.00 81.25 547 GLU A O 1
ATOM 4368 N N . HIS A 1 548 ? 28.514 -1.647 -29.974 1.00 82.38 548 HIS A N 1
ATOM 4369 C CA . HIS A 1 548 ? 28.635 -2.236 -28.638 1.00 82.38 548 HIS A CA 1
ATOM 4370 C C . HIS A 1 548 ? 27.490 -1.853 -27.696 1.00 82.38 548 HIS A C 1
ATOM 4372 O O . HIS A 1 548 ? 27.289 -2.511 -26.675 1.00 82.38 548 HIS A O 1
ATOM 4378 N N . PHE A 1 549 ? 26.742 -0.794 -28.015 1.00 85.75 549 PHE A N 1
ATOM 4379 C CA . PHE A 1 549 ? 25.686 -0.247 -27.170 1.00 85.75 549 PHE A CA 1
ATOM 4380 C C . PHE A 1 549 ? 24.274 -0.540 -27.687 1.00 85.75 549 PHE A C 1
ATOM 4382 O O . PHE A 1 549 ? 23.319 -0.240 -26.978 1.00 85.75 549 PHE A O 1
ATOM 4389 N N . GLU A 1 550 ? 24.103 -1.172 -28.852 1.00 85.81 550 GLU A N 1
ATOM 4390 C CA . GLU A 1 550 ? 22.773 -1.389 -29.449 1.00 85.81 550 GLU A CA 1
ATOM 4391 C C . GLU A 1 550 ? 21.813 -2.200 -28.563 1.00 85.81 550 GLU A C 1
ATOM 4393 O O . GLU A 1 550 ? 20.630 -1.876 -28.480 1.00 85.81 550 GLU A O 1
ATOM 4398 N N . ILE A 1 551 ? 22.320 -3.178 -27.802 1.00 87.12 551 ILE A N 1
ATOM 4399 C CA . ILE A 1 551 ? 21.506 -3.990 -26.875 1.00 87.12 551 ILE A CA 1
ATOM 4400 C C . ILE A 1 551 ? 20.777 -3.105 -25.844 1.00 87.12 551 ILE A C 1
ATOM 4402 O O . ILE A 1 551 ? 19.657 -3.411 -25.440 1.00 87.12 551 ILE A O 1
ATOM 4406 N N . ILE A 1 552 ? 21.364 -1.971 -25.435 1.00 87.88 552 ILE A N 1
ATOM 4407 C CA . ILE A 1 552 ? 20.738 -1.073 -24.454 1.00 87.88 552 ILE A CA 1
ATOM 4408 C C . ILE A 1 552 ? 19.532 -0.313 -25.026 1.00 87.88 552 ILE A C 1
ATOM 4410 O O . ILE A 1 552 ? 18.643 0.092 -24.272 1.00 87.88 552 ILE A O 1
ATOM 4414 N N . ASN A 1 553 ? 19.479 -0.133 -26.351 1.00 87.19 553 ASN A N 1
ATOM 4415 C CA . ASN A 1 553 ? 18.397 0.580 -27.026 1.00 87.19 553 ASN A CA 1
ATOM 4416 C C . ASN A 1 553 ? 17.076 -0.216 -26.952 1.00 87.19 553 ASN A C 1
ATOM 4418 O O . ASN A 1 553 ? 16.007 0.394 -26.923 1.00 87.19 553 ASN A O 1
ATOM 4422 N N . GLU A 1 554 ? 17.132 -1.550 -26.797 1.00 92.19 554 GLU A N 1
ATOM 4423 C CA . GLU A 1 554 ? 15.957 -2.419 -26.579 1.00 92.19 554 GLU A CA 1
ATOM 4424 C C . GLU A 1 554 ? 15.100 -1.967 -25.373 1.00 92.19 554 GLU A C 1
ATOM 4426 O O . GLU A 1 554 ? 13.876 -2.123 -25.371 1.00 92.19 554 GLU A O 1
ATOM 4431 N N . ILE A 1 555 ? 15.717 -1.349 -24.356 1.00 93.56 555 ILE A N 1
ATOM 4432 C CA . ILE A 1 555 ? 15.030 -0.883 -23.137 1.00 93.56 555 ILE A CA 1
ATOM 4433 C C . ILE A 1 555 ? 14.092 0.300 -23.428 1.00 93.56 555 ILE A C 1
ATOM 4435 O O . ILE A 1 555 ? 13.040 0.412 -22.792 1.00 93.56 555 ILE A O 1
ATOM 4439 N N . ARG A 1 556 ? 14.412 1.148 -24.418 1.00 91.62 556 ARG A N 1
ATOM 4440 C CA . ARG A 1 556 ? 13.544 2.264 -24.830 1.00 91.62 556 ARG A CA 1
ATOM 4441 C C . ARG A 1 556 ? 12.215 1.747 -25.370 1.00 91.62 556 ARG A C 1
ATOM 4443 O O . ARG A 1 556 ? 11.150 2.189 -24.941 1.00 91.62 556 ARG A O 1
ATOM 4450 N N . GLU A 1 557 ? 12.273 0.764 -26.264 1.00 92.69 557 GLU A N 1
ATOM 4451 C CA . GLU A 1 557 ? 11.082 0.171 -26.878 1.00 92.69 557 GLU A CA 1
ATOM 4452 C C . GLU A 1 557 ? 10.256 -0.635 -25.865 1.00 92.69 557 GLU A C 1
ATOM 4454 O O . GLU A 1 557 ? 9.025 -0.542 -25.857 1.00 92.69 557 GLU A O 1
ATOM 4459 N N . LEU A 1 558 ? 10.909 -1.319 -24.917 1.00 94.12 558 LEU A N 1
ATOM 4460 C CA . LEU A 1 558 ? 10.238 -1.941 -23.771 1.00 94.12 558 LEU A CA 1
ATOM 4461 C C . LEU A 1 558 ? 9.455 -0.915 -22.928 1.00 94.12 558 LEU A C 1
ATOM 4463 O O . LEU A 1 558 ? 8.304 -1.166 -22.557 1.00 94.12 558 LEU A O 1
ATOM 4467 N N . PHE A 1 559 ? 10.045 0.248 -22.632 1.00 94.44 559 PHE A N 1
ATOM 4468 C CA . PHE A 1 559 ? 9.379 1.303 -21.860 1.00 94.44 559 PHE A CA 1
ATOM 4469 C C . PHE A 1 559 ? 8.247 1.971 -22.652 1.00 94.44 559 PHE A C 1
ATOM 4471 O O . PHE A 1 559 ? 7.172 2.201 -22.094 1.00 94.44 559 PHE A O 1
ATOM 4478 N N . ARG A 1 560 ? 8.422 2.203 -23.959 1.00 92.06 560 ARG A N 1
ATOM 4479 C CA . ARG A 1 560 ? 7.359 2.686 -24.862 1.00 92.06 560 ARG A CA 1
ATOM 4480 C C . ARG A 1 560 ? 6.163 1.734 -24.892 1.00 92.06 560 ARG A C 1
ATOM 4482 O O . ARG A 1 560 ? 5.027 2.170 -24.691 1.00 92.06 560 ARG A O 1
ATOM 4489 N N . TYR A 1 561 ? 6.411 0.433 -25.045 1.00 93.75 561 TYR A N 1
ATOM 4490 C CA . TYR A 1 561 ? 5.374 -0.598 -24.991 1.00 93.75 561 TYR A CA 1
ATOM 4491 C C . TYR A 1 561 ? 4.644 -0.618 -23.635 1.00 93.75 561 TYR A C 1
ATOM 4493 O O . TYR A 1 561 ? 3.408 -0.623 -23.587 1.00 93.75 561 TYR A O 1
ATOM 4501 N N . ALA A 1 562 ? 5.386 -0.561 -22.525 1.00 94.75 562 ALA A N 1
ATOM 4502 C CA . ALA A 1 562 ? 4.815 -0.520 -21.179 1.00 94.75 562 ALA A CA 1
ATOM 4503 C C . ALA A 1 562 ? 3.952 0.732 -20.940 1.00 94.75 562 ALA A C 1
ATOM 4505 O O . ALA A 1 562 ? 2.839 0.621 -20.424 1.00 94.75 562 ALA A O 1
ATOM 4506 N N . ASN A 1 563 ? 4.404 1.905 -21.389 1.00 94.50 563 ASN A N 1
ATOM 4507 C CA . ASN A 1 563 ? 3.643 3.156 -21.325 1.00 94.50 563 ASN A CA 1
ATOM 4508 C C . ASN A 1 563 ? 2.349 3.082 -22.160 1.00 94.50 563 ASN A C 1
ATOM 4510 O O . ASN A 1 563 ? 1.286 3.506 -21.696 1.00 94.50 563 ASN A O 1
ATOM 4514 N N . GLY A 1 564 ? 2.384 2.436 -23.332 1.00 93.31 564 GLY A N 1
ATOM 4515 C CA . GLY A 1 564 ? 1.183 2.108 -24.111 1.00 93.31 564 GLY A CA 1
ATOM 4516 C C . GLY A 1 564 ? 0.204 1.190 -23.360 1.00 93.31 564 GLY A C 1
ATOM 4517 O O . GLY A 1 564 ? -1.012 1.413 -23.382 1.00 93.31 564 GLY A O 1
ATOM 4518 N N . CYS A 1 565 ? 0.715 0.199 -22.624 1.00 93.12 565 CYS A N 1
ATOM 4519 C CA . CYS A 1 565 ? -0.097 -0.653 -21.751 1.00 93.12 565 CYS A CA 1
ATOM 4520 C C . CYS A 1 565 ? -0.718 0.143 -20.588 1.00 93.12 565 CYS A C 1
ATOM 4522 O O . CYS A 1 565 ? -1.913 0.002 -20.323 1.00 93.12 565 CYS A O 1
ATOM 4524 N N . PHE A 1 566 ? 0.032 1.034 -19.933 1.00 94.25 566 PHE A N 1
ATOM 4525 C CA . PHE A 1 566 ? -0.499 1.886 -18.862 1.00 94.25 566 PHE A CA 1
ATOM 4526 C C . PHE A 1 566 ? -1.573 2.868 -19.354 1.00 94.25 566 PHE A C 1
ATOM 4528 O O . PHE A 1 566 ? -2.561 3.092 -18.648 1.00 94.25 566 PHE A O 1
ATOM 4535 N N . ALA A 1 567 ? -1.447 3.402 -20.573 1.00 92.69 567 ALA A N 1
ATOM 4536 C CA . ALA A 1 567 ? -2.484 4.219 -21.202 1.00 92.69 567 ALA A CA 1
ATOM 4537 C C . ALA A 1 567 ? -3.781 3.418 -21.450 1.00 92.69 567 ALA A C 1
ATOM 4539 O O . ALA A 1 567 ? -4.871 3.879 -21.092 1.00 92.69 567 ALA A O 1
ATOM 4540 N N . ARG A 1 568 ? -3.672 2.186 -21.976 1.00 91.38 568 ARG A N 1
ATOM 4541 C CA . ARG A 1 568 ? -4.806 1.250 -22.137 1.00 91.38 568 ARG A CA 1
ATOM 4542 C C . ARG A 1 568 ? -5.466 0.909 -20.802 1.00 91.38 568 ARG A C 1
ATOM 4544 O O . ARG A 1 568 ? -6.682 1.040 -20.683 1.00 91.38 568 ARG A O 1
ATOM 4551 N N . ILE A 1 569 ? -4.687 0.571 -19.772 1.00 90.81 569 ILE A N 1
ATOM 4552 C CA . ILE A 1 569 ? -5.193 0.340 -18.408 1.00 90.81 569 ILE A CA 1
ATOM 4553 C C . ILE A 1 569 ? -5.941 1.584 -17.907 1.00 90.81 569 ILE A C 1
ATOM 4555 O O . ILE A 1 569 ? -7.077 1.482 -17.441 1.00 90.81 569 ILE A O 1
ATOM 4559 N N . SER A 1 570 ? -5.361 2.779 -18.046 1.00 91.06 570 SER A N 1
ATOM 4560 C CA . SER A 1 570 ? -6.003 4.023 -17.605 1.00 91.06 570 SER A CA 1
ATOM 4561 C C . SER A 1 570 ? -7.381 4.227 -18.251 1.00 91.06 570 SER A C 1
ATOM 4563 O O . SER A 1 570 ? -8.365 4.460 -17.541 1.00 91.06 570 SER A O 1
ATOM 4565 N N . LYS A 1 571 ? -7.483 4.019 -19.572 1.00 89.25 571 LYS A N 1
ATOM 4566 C CA . LYS A 1 571 ? -8.745 4.042 -20.330 1.00 89.25 571 LYS A CA 1
ATOM 4567 C C . LYS A 1 571 ? -9.727 2.968 -19.840 1.00 89.25 571 LYS A C 1
ATOM 4569 O O . LYS A 1 571 ? -10.866 3.292 -19.506 1.00 89.25 571 LYS A O 1
ATOM 4574 N N . ASN A 1 572 ? -9.278 1.718 -19.710 1.00 86.94 572 ASN A N 1
ATOM 4575 C CA . ASN A 1 572 ? -10.106 0.568 -19.324 1.00 86.94 572 ASN A CA 1
ATOM 4576 C C . ASN A 1 572 ? -10.704 0.694 -17.912 1.00 86.94 572 ASN A C 1
ATOM 4578 O O . ASN A 1 572 ? -11.795 0.174 -17.663 1.00 86.94 572 ASN A O 1
ATOM 4582 N N . TYR A 1 573 ? -10.042 1.406 -16.994 1.00 86.75 573 TYR A N 1
ATOM 4583 C CA . TYR A 1 573 ? -10.561 1.694 -15.650 1.00 86.75 573 TYR A CA 1
ATOM 4584 C C . TYR A 1 573 ? -11.163 3.102 -15.494 1.00 86.75 573 TYR A C 1
ATOM 4586 O O . TYR A 1 573 ? -11.672 3.409 -14.411 1.00 86.75 573 TYR A O 1
ATOM 4594 N N . ASN A 1 574 ? -11.165 3.942 -16.536 1.00 84.88 574 ASN A N 1
ATOM 4595 C CA . ASN A 1 574 ? -11.528 5.365 -16.476 1.00 84.88 574 ASN A CA 1
ATOM 4596 C C . ASN A 1 574 ? -10.775 6.110 -15.349 1.00 84.88 574 ASN A C 1
ATOM 4598 O O . ASN A 1 574 ? -11.371 6.694 -14.440 1.00 84.88 574 ASN A O 1
ATOM 4602 N N . SER A 1 575 ? -9.447 5.979 -15.356 1.00 84.19 575 SER A N 1
ATOM 4603 C CA . SER A 1 575 ? -8.521 6.610 -14.412 1.00 84.19 575 SER A CA 1
ATOM 4604 C C . SER A 1 575 ? -8.116 8.000 -14.907 1.00 84.19 575 SER A C 1
ATOM 4606 O O . SER A 1 575 ? -7.868 8.188 -16.092 1.00 84.19 575 SER A O 1
ATOM 4608 N N . LYS A 1 576 ? -8.007 8.977 -13.996 1.00 77.81 576 LYS A N 1
ATOM 4609 C CA . LYS A 1 576 ? -7.506 10.323 -14.337 1.00 77.81 576 LYS A CA 1
ATOM 4610 C C . LYS A 1 576 ? -5.984 10.368 -14.489 1.00 77.81 576 LYS A C 1
ATOM 4612 O O . LYS A 1 576 ? -5.481 11.142 -15.290 1.00 77.81 576 LYS A O 1
ATOM 4617 N N . SER A 1 577 ? -5.260 9.559 -13.716 1.00 73.88 577 SER A N 1
ATOM 4618 C CA . SER A 1 577 ? -3.807 9.424 -13.821 1.00 73.88 577 SER A CA 1
ATOM 4619 C C . SER A 1 577 ? -3.433 8.247 -14.719 1.00 73.88 577 SER A C 1
ATOM 4621 O O . SER A 1 577 ? -3.944 7.133 -14.540 1.00 73.88 577 SER A O 1
ATOM 4623 N N . VAL A 1 578 ? -2.525 8.514 -15.658 1.00 81.62 578 VAL A N 1
ATOM 4624 C CA . VAL A 1 578 ? -1.764 7.522 -16.426 1.00 81.62 578 VAL A CA 1
ATOM 4625 C C . VAL A 1 578 ? -0.419 7.334 -15.720 1.00 81.62 578 VAL A C 1
ATOM 4627 O O . VAL A 1 578 ? 0.140 8.294 -15.194 1.00 81.62 578 VAL A O 1
ATOM 4630 N N . LEU A 1 579 ? 0.066 6.096 -15.662 1.00 87.56 579 LEU A N 1
ATOM 4631 C CA . LEU A 1 579 ? 1.419 5.791 -15.204 1.00 87.56 579 LEU A CA 1
ATOM 4632 C C . LEU A 1 579 ? 2.375 5.896 -16.396 1.00 87.56 579 LEU A C 1
ATOM 4634 O O . LEU A 1 579 ? 2.109 5.285 -17.427 1.00 87.56 579 LEU A O 1
ATOM 4638 N N . THR A 1 580 ? 3.478 6.619 -16.227 1.00 90.50 580 THR A N 1
ATOM 4639 C CA . THR A 1 580 ? 4.573 6.688 -17.199 1.00 90.50 580 THR A CA 1
ATOM 4640 C C . THR A 1 580 ? 5.871 6.292 -16.506 1.00 90.50 580 THR A C 1
ATOM 4642 O O . THR A 1 580 ? 6.155 6.773 -15.408 1.00 90.50 580 THR A O 1
ATOM 4645 N N . ILE A 1 581 ? 6.653 5.418 -17.135 1.00 91.94 581 ILE A N 1
ATOM 4646 C CA . ILE A 1 581 ? 7.991 5.015 -16.691 1.00 91.94 581 ILE A CA 1
ATOM 4647 C C . ILE A 1 581 ? 9.048 5.531 -17.669 1.00 91.94 581 ILE A C 1
ATOM 4649 O O . ILE A 1 581 ? 8.770 5.699 -18.856 1.00 91.94 581 ILE A O 1
ATOM 4653 N N . GLY A 1 582 ? 10.258 5.784 -17.165 1.00 86.25 582 GLY A N 1
ATOM 4654 C CA . GLY A 1 582 ? 11.395 6.190 -17.993 1.00 86.25 582 GLY A CA 1
ATOM 4655 C C . GLY A 1 582 ? 11.329 7.605 -18.575 1.00 86.25 582 GLY A C 1
ATOM 4656 O O . GLY A 1 582 ? 12.131 7.896 -19.448 1.00 86.25 582 GLY A O 1
ATOM 4657 N N . GLN A 1 583 ? 10.439 8.490 -18.106 1.00 85.81 583 GLN A N 1
ATOM 4658 C CA . GLN A 1 583 ? 10.336 9.858 -18.647 1.00 85.81 583 GLN A CA 1
ATOM 4659 C C . GLN A 1 583 ? 11.673 10.616 -18.567 1.00 85.81 583 GLN A C 1
ATOM 4661 O O . GLN A 1 583 ? 12.107 11.163 -19.564 1.00 85.81 583 GLN A O 1
ATOM 4666 N N . GLU A 1 584 ? 12.394 10.543 -17.439 1.00 81.69 584 GLU A N 1
ATOM 4667 C CA . GLU A 1 584 ? 13.733 11.149 -17.316 1.00 81.69 584 GLU A CA 1
ATOM 4668 C C . GLU A 1 584 ? 14.748 10.576 -18.325 1.00 81.69 584 GLU A C 1
ATOM 4670 O O . GLU A 1 584 ? 15.679 11.273 -18.725 1.00 81.69 584 GLU A O 1
ATOM 4675 N N . LEU A 1 585 ? 14.590 9.311 -18.729 1.00 85.31 585 LEU A N 1
ATOM 4676 C CA . LEU A 1 585 ? 15.426 8.704 -19.762 1.00 85.31 585 LEU A CA 1
ATOM 4677 C C . LEU A 1 585 ? 15.028 9.185 -21.158 1.00 85.31 585 LEU A C 1
ATOM 4679 O O . LEU A 1 585 ? 15.933 9.458 -21.943 1.00 85.31 585 LEU A O 1
ATOM 4683 N N . GLU A 1 586 ? 13.724 9.341 -21.431 1.00 82.38 586 GLU A N 1
ATOM 4684 C CA . GLU A 1 586 ? 13.230 9.979 -22.657 1.00 82.38 586 GLU A CA 1
ATOM 4685 C C . GLU A 1 586 ? 13.807 11.406 -22.738 1.00 82.38 586 GLU A C 1
ATOM 4687 O O . GLU A 1 586 ? 14.682 11.648 -23.563 1.00 82.38 586 GLU A O 1
ATOM 4692 N N . ASP A 1 587 ? 13.487 12.284 -21.783 1.00 78.12 587 ASP A N 1
ATOM 4693 C CA . ASP A 1 587 ? 13.879 13.706 -21.761 1.00 78.12 587 ASP A CA 1
ATOM 4694 C C . ASP A 1 587 ? 15.405 13.969 -21.828 1.00 78.12 587 ASP A C 1
ATOM 4696 O O . ASP A 1 587 ? 15.836 15.025 -22.289 1.00 78.12 587 ASP A O 1
ATOM 4700 N N . LYS A 1 588 ? 16.254 13.067 -21.301 1.00 73.88 588 LYS A N 1
ATOM 4701 C CA . LYS A 1 588 ? 17.711 13.317 -21.158 1.00 73.88 588 LYS A CA 1
ATOM 4702 C C . LYS A 1 588 ? 18.619 12.497 -22.067 1.00 73.88 588 LYS A C 1
ATOM 4704 O O . LYS A 1 588 ? 19.760 12.905 -22.280 1.00 73.88 588 LYS A O 1
ATOM 4709 N N . TYR A 1 589 ? 18.180 11.326 -22.527 1.00 74.62 589 TYR A N 1
ATOM 4710 C CA . TYR A 1 589 ? 19.049 10.369 -23.225 1.00 74.62 589 TYR A CA 1
ATOM 4711 C C . TYR A 1 589 ? 18.455 9.820 -24.529 1.00 74.62 589 TYR A C 1
ATOM 4713 O O . TYR A 1 589 ? 19.096 8.982 -25.168 1.00 74.62 589 TYR A O 1
ATOM 4721 N N . TRP A 1 590 ? 17.248 10.246 -24.902 1.00 72.06 590 TRP A N 1
ATOM 4722 C CA . TRP A 1 590 ? 16.452 9.632 -25.967 1.00 72.06 590 TRP A CA 1
ATOM 4723 C C . TRP A 1 590 ? 15.614 10.651 -26.772 1.00 72.06 590 TRP A C 1
ATOM 4725 O O . TRP A 1 590 ? 15.328 10.371 -27.936 1.00 72.06 590 TRP A O 1
ATOM 4735 N N . GLU A 1 591 ? 15.219 11.805 -26.220 1.00 51.94 591 GLU A N 1
ATOM 4736 C CA . GLU A 1 591 ? 14.689 12.930 -27.004 1.00 51.94 591 GLU A CA 1
ATOM 4737 C C . GLU A 1 591 ? 15.743 13.378 -28.030 1.00 51.94 591 GLU A C 1
ATOM 4739 O O . GLU A 1 591 ? 16.918 13.554 -27.705 1.00 51.94 591 GLU A O 1
ATOM 4744 N N . ASP A 1 592 ? 15.285 13.502 -29.280 1.00 43.81 592 ASP A N 1
ATOM 4745 C CA . ASP A 1 592 ? 16.068 13.497 -30.521 1.00 43.81 592 ASP A CA 1
ATOM 4746 C C . ASP A 1 592 ? 16.871 12.200 -30.771 1.00 43.81 592 ASP A C 1
ATOM 4748 O O . ASP A 1 592 ? 17.541 11.655 -29.896 1.00 43.81 592 ASP A O 1
ATOM 4752 N N . ASP A 1 593 ? 16.855 11.698 -32.014 1.00 38.66 593 ASP A N 1
ATOM 4753 C CA . ASP A 1 593 ? 17.420 10.389 -32.416 1.00 38.66 593 ASP A CA 1
ATOM 4754 C C . ASP A 1 593 ? 18.961 10.417 -32.532 1.00 38.66 593 ASP A C 1
ATOM 4756 O O . ASP A 1 593 ? 19.555 10.028 -33.537 1.00 38.66 593 ASP A O 1
ATOM 4760 N N . GLY A 1 594 ? 19.613 11.095 -31.586 1.00 41.22 594 GLY A N 1
ATOM 4761 C CA . GLY A 1 594 ? 20.865 11.804 -31.819 1.00 41.22 594 GLY A CA 1
ATOM 4762 C C . GLY A 1 594 ? 20.746 12.894 -32.896 1.00 41.22 594 GLY A C 1
ATOM 4763 O O . GLY A 1 594 ? 21.705 13.627 -33.111 1.00 41.22 594 GLY A O 1
ATOM 4764 N N . THR A 1 595 ? 19.609 13.048 -33.580 1.00 39.31 595 THR A N 1
ATOM 4765 C CA . THR A 1 595 ? 19.482 13.805 -34.831 1.00 39.31 595 THR A CA 1
ATOM 4766 C C . THR A 1 595 ? 19.648 15.305 -34.646 1.00 39.31 595 THR A C 1
ATOM 4768 O O . THR A 1 595 ? 20.272 15.916 -35.500 1.00 39.31 595 THR A O 1
ATOM 4771 N N . MET A 1 596 ? 19.253 15.921 -33.527 1.00 38.38 596 MET A N 1
ATOM 4772 C CA . MET A 1 596 ? 19.656 17.312 -33.246 1.00 38.38 596 MET A CA 1
ATOM 4773 C C . MET A 1 596 ? 21.164 17.450 -32.976 1.00 38.38 596 MET A C 1
ATOM 4775 O O . MET A 1 596 ? 21.751 18.465 -33.346 1.00 38.38 596 MET A O 1
ATOM 4779 N N . ILE A 1 597 ? 21.824 16.436 -32.409 1.00 41.97 597 ILE A N 1
ATOM 4780 C CA . ILE A 1 597 ? 23.271 16.452 -32.130 1.00 41.97 597 ILE A CA 1
ATOM 4781 C C . ILE A 1 597 ? 24.072 16.204 -33.424 1.00 41.97 597 ILE A C 1
ATOM 4783 O O . ILE A 1 597 ? 24.957 16.994 -33.759 1.00 41.97 597 ILE A O 1
ATOM 4787 N N . TYR A 1 598 ? 23.723 15.176 -34.203 1.00 37.69 598 TYR A N 1
ATOM 4788 C CA . TYR A 1 598 ? 24.355 14.845 -35.484 1.00 37.69 598 TYR A CA 1
ATOM 4789 C C . TYR A 1 598 ? 23.970 15.819 -36.609 1.00 37.69 598 TYR A C 1
ATOM 4791 O O . TYR A 1 598 ? 24.845 16.214 -37.372 1.00 37.69 598 TYR A O 1
ATOM 4799 N N . ALA A 1 599 ? 22.729 16.312 -36.698 1.00 33.50 599 ALA A N 1
ATOM 4800 C CA . ALA A 1 599 ? 22.372 17.330 -37.693 1.00 33.50 599 ALA A CA 1
ATOM 4801 C C . ALA A 1 599 ? 22.926 18.715 -37.336 1.00 33.50 599 ALA A C 1
ATOM 4803 O O . ALA A 1 599 ? 23.177 19.501 -38.244 1.00 33.50 599 ALA A O 1
ATOM 4804 N N . GLN A 1 600 ? 23.203 19.040 -36.065 1.00 38.41 600 GLN A N 1
ATOM 4805 C CA . GLN A 1 600 ? 24.051 20.203 -35.755 1.00 38.41 600 GLN A CA 1
ATOM 4806 C C . GLN A 1 600 ? 25.495 19.995 -36.240 1.00 38.41 600 GLN A C 1
ATOM 4808 O O . GLN A 1 600 ? 26.129 20.959 -36.669 1.00 38.41 600 GLN A O 1
ATOM 4813 N N . MET A 1 601 ? 26.008 18.758 -36.236 1.00 37.91 601 MET A N 1
ATOM 4814 C CA . MET A 1 601 ? 27.330 18.431 -36.785 1.00 37.91 601 MET A CA 1
ATOM 4815 C C . MET A 1 601 ? 27.361 18.477 -38.324 1.00 37.91 601 MET A C 1
ATOM 4817 O O . MET A 1 601 ? 28.268 19.099 -38.873 1.00 37.91 601 MET A O 1
ATOM 4821 N N . ASP A 1 602 ? 26.372 17.918 -39.029 1.00 35.50 602 ASP A N 1
ATOM 4822 C CA . ASP A 1 602 ? 26.302 17.985 -40.500 1.00 35.50 602 ASP A CA 1
ATOM 4823 C C . ASP A 1 602 ? 25.918 19.384 -41.019 1.00 35.50 602 ASP A C 1
ATOM 4825 O O . ASP A 1 602 ? 26.477 19.836 -42.019 1.00 35.50 602 ASP A O 1
ATOM 4829 N N . ASN A 1 603 ? 25.078 20.147 -40.308 1.00 36.19 603 ASN A N 1
ATOM 4830 C CA . ASN A 1 603 ? 24.871 21.563 -40.635 1.00 36.19 603 ASN A CA 1
ATOM 4831 C C . ASN A 1 603 ? 26.143 22.396 -40.390 1.00 36.19 603 ASN A C 1
ATOM 4833 O O . ASN A 1 603 ? 26.431 23.286 -41.185 1.00 36.19 603 ASN A O 1
ATOM 4837 N N . MET A 1 604 ? 26.959 22.095 -39.366 1.00 38.09 604 MET A N 1
ATOM 4838 C CA . MET A 1 604 ? 28.288 22.718 -39.220 1.00 38.09 604 MET A CA 1
ATOM 4839 C C . MET A 1 604 ? 29.251 22.333 -40.352 1.00 38.09 604 MET A C 1
ATOM 4841 O O . MET A 1 604 ? 30.042 23.171 -40.782 1.00 38.09 604 MET A O 1
ATOM 4845 N N . ARG A 1 605 ? 29.156 21.104 -40.870 1.00 38.31 605 ARG A N 1
ATOM 4846 C CA . ARG A 1 605 ? 29.909 20.608 -42.035 1.00 38.31 605 ARG A CA 1
ATOM 4847 C C . ARG A 1 605 ? 29.588 21.440 -43.283 1.00 38.31 605 ARG A C 1
ATOM 4849 O O . ARG A 1 605 ? 30.477 22.065 -43.856 1.00 38.31 605 ARG A O 1
ATOM 4856 N N . LEU A 1 606 ? 28.299 21.560 -43.610 1.00 39.44 606 LEU A N 1
ATOM 4857 C CA . LEU A 1 606 ? 27.798 22.362 -44.732 1.00 39.44 606 LEU A CA 1
ATOM 4858 C C . LEU A 1 606 ? 28.069 23.866 -44.563 1.00 39.44 606 LEU A C 1
ATOM 4860 O O . LEU A 1 606 ? 28.315 24.560 -45.551 1.00 39.44 606 LEU A O 1
ATOM 4864 N N . TYR A 1 607 ? 28.052 24.389 -43.335 1.00 38.44 607 TYR A N 1
ATOM 4865 C CA . TYR A 1 607 ? 28.368 25.795 -43.071 1.00 38.44 607 TYR A CA 1
ATOM 4866 C C . TYR A 1 607 ? 29.862 26.095 -43.282 1.00 38.44 607 TYR A C 1
ATOM 4868 O O . TYR A 1 607 ? 30.203 27.122 -43.871 1.00 38.44 607 TYR A O 1
ATOM 4876 N N . HIS A 1 608 ? 30.759 25.189 -42.872 1.00 40.72 608 HIS A N 1
ATOM 4877 C CA . HIS A 1 608 ? 32.199 25.334 -43.106 1.00 40.72 608 HIS A CA 1
ATOM 4878 C C . HIS A 1 608 ? 32.579 25.225 -44.586 1.00 40.72 608 HIS A C 1
ATOM 4880 O O . HIS A 1 608 ? 33.352 26.057 -45.067 1.00 40.72 608 HIS A O 1
ATOM 4886 N N . ASP A 1 609 ? 32.012 24.270 -45.327 1.00 42.47 609 ASP A N 1
ATOM 4887 C CA . ASP A 1 609 ? 32.313 24.116 -46.756 1.00 42.47 609 ASP A CA 1
ATOM 4888 C C . ASP A 1 609 ? 31.833 25.329 -47.574 1.00 42.47 609 ASP A C 1
ATOM 4890 O O . ASP A 1 609 ? 32.574 25.840 -48.417 1.00 42.47 609 ASP A O 1
ATOM 4894 N N . ASN A 1 610 ? 30.658 25.891 -47.259 1.00 40.50 610 ASN A N 1
ATOM 4895 C CA . ASN A 1 610 ? 30.169 27.112 -47.911 1.00 40.50 610 ASN A CA 1
ATOM 4896 C C . ASN A 1 610 ? 30.981 28.371 -47.547 1.00 40.50 610 ASN A C 1
ATOM 4898 O O . ASN A 1 610 ? 31.185 29.232 -48.407 1.00 40.50 610 ASN A O 1
ATOM 4902 N N . GLN A 1 611 ? 31.489 28.497 -46.313 1.00 42.62 611 GLN A N 1
ATOM 4903 C CA . GLN A 1 611 ? 32.383 29.611 -45.958 1.00 42.62 611 GLN A CA 1
ATOM 4904 C C . GLN A 1 611 ? 33.748 29.499 -46.651 1.00 42.62 611 GLN A C 1
ATOM 4906 O O . GLN A 1 611 ? 34.263 30.510 -47.135 1.00 42.62 611 GLN A O 1
ATOM 4911 N N . ASN A 1 612 ? 34.297 28.287 -46.775 1.00 43.72 612 ASN A N 1
ATOM 4912 C CA . ASN A 1 612 ? 35.526 28.040 -47.531 1.00 43.72 612 ASN A CA 1
ATOM 4913 C C . ASN A 1 612 ? 35.343 28.358 -49.024 1.00 43.72 612 ASN A C 1
ATOM 4915 O O . ASN A 1 612 ? 36.201 29.017 -49.611 1.00 43.72 612 ASN A O 1
ATOM 4919 N N . LEU A 1 613 ? 34.207 27.987 -49.626 1.00 36.66 613 LEU A N 1
ATOM 4920 C CA . LEU A 1 613 ? 33.894 28.314 -51.022 1.00 36.66 613 LEU A CA 1
ATOM 4921 C C . LEU A 1 613 ? 33.773 29.836 -51.242 1.00 36.66 613 LEU A C 1
ATOM 4923 O O . LEU A 1 613 ? 34.329 30.375 -52.201 1.00 36.66 613 LEU A O 1
ATOM 4927 N N . HIS A 1 614 ? 33.127 30.559 -50.319 1.00 39.66 614 HIS A N 1
ATOM 4928 C CA . HIS A 1 614 ? 33.032 32.023 -50.372 1.00 39.66 614 HIS A CA 1
ATOM 4929 C C . HIS A 1 614 ? 34.378 32.737 -50.162 1.00 39.66 614 HIS A C 1
ATOM 4931 O O . HIS A 1 614 ? 34.620 33.771 -50.794 1.00 39.66 614 HIS A O 1
ATOM 4937 N N . GLN A 1 615 ? 35.261 32.215 -49.304 1.00 43.72 615 GLN A N 1
ATOM 4938 C CA . GLN A 1 615 ? 36.617 32.753 -49.140 1.00 43.72 615 GLN A CA 1
ATOM 4939 C C . GLN A 1 615 ? 37.503 32.447 -50.355 1.00 43.72 615 GLN A C 1
ATOM 4941 O O . GLN A 1 615 ? 38.218 33.337 -50.811 1.00 43.72 615 GLN A O 1
ATOM 4946 N N . TRP A 1 616 ? 37.397 31.251 -50.940 1.00 40.03 616 TRP A N 1
ATOM 4947 C CA . TRP A 1 616 ? 38.108 30.869 -52.164 1.00 40.03 616 TRP A CA 1
ATOM 4948 C C . TRP A 1 616 ? 37.695 31.737 -53.365 1.00 40.03 616 TRP A C 1
ATOM 4950 O O . TRP A 1 616 ? 38.554 32.282 -54.059 1.00 40.03 616 TRP A O 1
ATOM 4960 N N . HIS A 1 617 ? 36.392 31.983 -53.556 1.00 39.62 617 HIS A N 1
ATOM 4961 C CA . HIS A 1 617 ? 35.915 32.914 -54.585 1.00 39.62 617 HIS A CA 1
ATOM 4962 C C . HIS A 1 617 ? 36.398 34.355 -54.360 1.00 39.62 617 HIS A C 1
ATOM 4964 O O . HIS A 1 617 ? 36.770 35.020 -55.327 1.00 39.62 617 HIS A O 1
ATOM 4970 N N . ARG A 1 618 ? 36.445 34.846 -53.110 1.00 42.72 618 ARG A N 1
ATOM 4971 C CA . ARG A 1 618 ? 37.002 36.179 -52.808 1.00 42.72 618 ARG A CA 1
ATOM 4972 C C . ARG A 1 618 ? 38.510 36.259 -53.057 1.00 42.72 618 ARG A C 1
ATOM 4974 O O . ARG A 1 618 ? 38.959 37.261 -53.601 1.00 42.72 618 ARG A O 1
ATOM 4981 N N . ALA A 1 619 ? 39.277 35.227 -52.706 1.00 45.06 619 ALA A N 1
ATOM 4982 C CA . ALA A 1 619 ? 40.722 35.194 -52.935 1.00 45.06 619 ALA A CA 1
ATOM 4983 C C . ALA A 1 619 ? 41.067 35.222 -54.437 1.00 45.06 619 ALA A C 1
ATOM 4985 O O . ALA A 1 619 ? 41.906 36.016 -54.862 1.00 45.06 619 ALA A O 1
ATOM 4986 N N . ASN A 1 620 ? 40.356 34.438 -55.254 1.00 43.50 620 ASN A N 1
ATOM 4987 C CA . ASN A 1 620 ? 40.569 34.417 -56.704 1.00 43.50 620 ASN A CA 1
ATOM 4988 C C . ASN A 1 620 ? 40.117 35.718 -57.395 1.00 43.50 620 ASN A C 1
ATOM 4990 O O . ASN A 1 620 ? 40.794 36.189 -58.306 1.00 43.50 620 ASN A O 1
ATOM 4994 N N . LEU A 1 621 ? 39.035 36.361 -56.934 1.00 41.00 621 LEU A N 1
ATOM 4995 C CA . LEU A 1 621 ? 38.614 37.680 -57.441 1.00 41.00 621 LEU A CA 1
ATOM 4996 C C . LEU A 1 621 ? 39.636 38.799 -57.165 1.00 41.00 621 LEU A C 1
ATOM 4998 O O . LEU A 1 621 ? 39.723 39.748 -57.944 1.00 41.00 621 LEU A O 1
ATOM 5002 N N . VAL A 1 622 ? 40.421 38.686 -56.088 1.00 46.09 622 VAL A N 1
ATOM 5003 C CA . VAL A 1 622 ? 41.510 39.627 -55.765 1.00 46.09 622 VAL A CA 1
ATOM 5004 C C . VAL A 1 622 ? 42.780 39.334 -56.578 1.00 46.09 622 VAL A C 1
ATOM 5006 O O . VAL A 1 622 ? 43.493 40.264 -56.941 1.00 46.09 622 VAL A O 1
ATOM 5009 N N . GLN A 1 623 ? 43.054 38.074 -56.936 1.00 42.09 623 GLN A N 1
ATOM 5010 C CA . GLN A 1 623 ? 44.180 37.752 -57.825 1.00 42.09 623 GLN A CA 1
ATOM 5011 C C . GLN A 1 623 ? 43.930 38.155 -59.285 1.00 42.09 623 GLN A C 1
ATOM 5013 O O . GLN A 1 623 ? 44.857 38.616 -59.945 1.00 42.09 623 GLN A O 1
ATOM 5018 N N . VAL A 1 624 ? 42.698 38.040 -59.794 1.00 39.00 624 VAL A N 1
ATOM 5019 C CA . VAL A 1 624 ? 42.385 38.425 -61.185 1.00 39.00 624 VAL A CA 1
ATOM 5020 C C . VAL A 1 624 ? 42.488 39.942 -61.399 1.00 39.00 624 VAL A C 1
ATOM 5022 O O . VAL A 1 624 ? 43.000 40.375 -62.429 1.00 39.00 624 VAL A O 1
ATO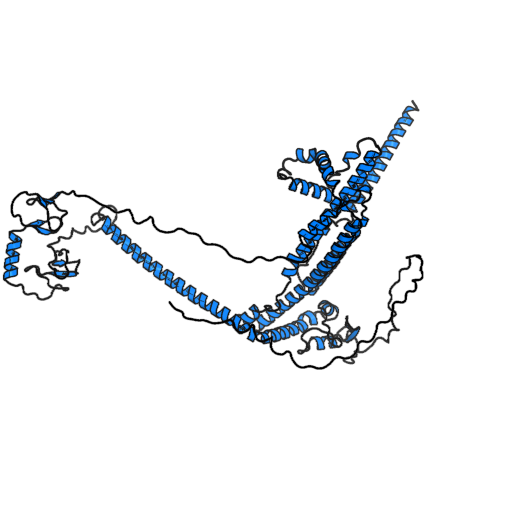M 5025 N N . THR A 1 625 ? 42.083 40.764 -60.423 1.00 40.00 625 THR A N 1
ATOM 5026 C CA . THR A 1 625 ? 42.217 42.232 -60.518 1.00 40.00 625 THR A CA 1
ATOM 5027 C C . THR A 1 625 ? 43.657 42.729 -60.366 1.00 40.00 625 THR A C 1
ATOM 5029 O O . THR A 1 625 ? 43.987 43.768 -60.928 1.00 40.00 625 THR A O 1
ATOM 5032 N N . ALA A 1 626 ? 44.534 41.971 -59.700 1.00 43.28 626 ALA A N 1
ATOM 5033 C CA . ALA A 1 626 ? 45.964 42.280 -59.578 1.00 43.28 626 ALA A CA 1
ATOM 5034 C C . ALA A 1 626 ? 46.813 41.889 -60.811 1.00 43.28 626 ALA A C 1
ATOM 5036 O O . ALA A 1 626 ? 48.015 42.133 -60.817 1.00 43.28 626 ALA A O 1
ATOM 5037 N N . ILE A 1 627 ? 46.210 41.264 -61.832 1.00 44.03 627 ILE A N 1
ATOM 5038 C CA . ILE A 1 627 ? 46.867 40.863 -63.096 1.00 44.03 627 ILE A CA 1
ATOM 5039 C C . ILE A 1 627 ? 46.385 41.734 -64.284 1.00 44.03 627 ILE A C 1
ATOM 5041 O O . ILE A 1 627 ? 46.905 41.628 -65.393 1.00 44.03 627 ILE A O 1
ATOM 5045 N N . GLN A 1 628 ? 45.406 42.623 -64.062 1.00 41.91 628 GLN A N 1
ATOM 5046 C CA . GLN A 1 628 ? 44.885 43.576 -65.060 1.00 41.91 628 GLN A CA 1
ATOM 5047 C C . GLN A 1 628 ? 45.213 45.052 -64.744 1.00 41.91 628 GLN A C 1
ATOM 5049 O O . GLN A 1 628 ? 44.630 45.950 -65.355 1.00 41.91 628 GLN A O 1
ATOM 5054 N N . GLN A 1 629 ? 46.142 45.294 -63.814 1.00 38.09 629 GLN A N 1
ATOM 5055 C CA . GLN A 1 629 ? 46.812 46.580 -63.572 1.00 38.09 629 GLN A CA 1
ATOM 5056 C C . GLN A 1 629 ? 48.312 46.426 -63.831 1.00 38.09 629 GLN A C 1
ATOM 5058 O O . GLN A 1 629 ? 48.897 47.404 -64.341 1.00 38.09 629 GLN A O 1
#

InterPro domains:
  IPR011011 Zinc finger, FYVE/PHD-type [SSF57903] (61-122)

Foldseek 3Di:
DDDDDDDDPDDDPPPPPPDDDDDDDDDDDDDDDDDDDDDDDDDDDDDDDDPPPPDDPDDDDDDPDQAFPPPRHGADPAQFPWDADPPPRDIGGQVRLLCQLLDLVDLASADPPPRDGDPLVSCVVPHDPCSSVPVSLVSNLVSLLVVLVVCLVVLVVVLVVVVVVVVVVVVVVVVVVVVVVVVVVVVVVVVVVVVVVVCVVVDPVVLPPDDPDDDPPDDFDFQAAQPPVVVPGRFTATPLQAGPVVCWGADPQLGGTDGNDRPRDDDHDPVSNVVVVVLVVQFDAQPPRGYTDGDPDDDQQDQPPSVNAARAGNPPRDGDDDDDDDDDDDDDDDDDDDDDDDDDDDDDDDDDLDPVVLVVLLLLQADPVVVVCLVLLCVQCVVVCVVCCPPCVPQDDVVSSVVVVLQCLQVVPPDSPCVLVPDDDDPVVVVVSLLVVLVSVSSLLSVLSSVLSVLLVCLVPPVLVVLDDDPVCQCSVLSSCVVVVVDDSVRSSVVSSVSVLSNSLSVLLNVLSVVLSVVSVVLSVVLSVLSVVVSNNPDDSSPDDCVSRVSVVVSVVSQVVSQVSQVVSCVSSVHPDGDHGCVVSCVGRNVPVCCVVVVVVVVVVVVVVVVVVVVVVVVVVVVVVVVVD

Radius of gyration: 52.96 Å; chains: 1; bounding box: 79×105×164 Å

Sequence (629 aa):
MSTVSNCPIRKIEMEIHEKSDKQFPETNTGPNPTSNSNPIPNVSIMDANTIISNTPIVAAPSPPKTECIICCEKYNRSTHAPIACQACGFEACRQCHATVILDPANHIPNCMECHKEFPREFLVENFTQKFVTQDWKKHRETIMFQKEKALLPTRQRVAELVQRKDTLRDEEAKLAAEIAELETRRRTIATEKQRIDYRIRVGPAADTEGGAGATTQQRAAFVRPCPNTEANCRGFLSTQWKCNLCNMWACKDCHEMKGAEQDVEHTCHPDNLASAKLIDAETRGCPKCGARVFKISGCNQMFCTACNDCAFDWVTGRIETVIHNPHYYEFQRQRNSGEAPRVAGDILCGREIDQNTSRIMLTHFPMEVISGCIPVWRTTNREFYTYAPNQFQHIKTQKEKWDAFCEDCVTNKKGIFIGVDRVVIDGQQRKIRKILTISRSVLFRKLQFQAICRTIIDLRLVWIPRFAIDPLRHNEELGVNYLLGKITEKEFATALQRSDKNVQKSRDIQNVLTMVINTATDIVFRFDDHLRTANLENARMDNVGDEHFEIINEIRELFRYANGCFARISKNYNSKSVLTIGQELEDKYWEDDGTMIYAQMDNMRLYHDNQNLHQWHRANLVQVTAIQQ

Organism: NCBI:txid1070528